Protein AF-F8LBJ3-F1 (afdb_monomer)

Sequence (599 aa):
MKKIYFFLLILLTSIELCAIEHGSTAHYYVGELGEKWQFPSDHLPVGLSVGDIHLALWNTLNTRYLYHIHANHQGLKGSLITTANIPEDAHSKLTMREEAVIDLVLGMVHHAVFPRSLIALQEVGNEVYEELRNRLPEKMAFVTAFPDDLANGDIFIYDTDRFDEISLVSGCFQICPRNTYLTLTLKEKKTGEIYRFMQSHVPGGPVASGSARKEWAEDLLINFDPNAVNIVMGDMNRSPDFFLKDLKDAAEDFELEKHPFQNLWVPYPTHIDTYKRATWIDNFFIYQPRWFPSVSVEKDPENLGPDVEKAVSILRGFCSCPLRAALELRSQLAVHQFAVFQGSFGSWTDVQLKAALPDTLYVKCNLHQLFCIQEGEKEKEWIRENKRRLIADWSEEECIVIDQFDFASALEDSEDQLETVMEVIDMARTLLRQGKSVVLVTHQNCRSAFKFWEILSDALSFHPSNIIVQEYLTDEEEERLLSNSELNREEKDLFKALTKGSPFAYAALADQKESKMSFNELCDGMMHHIEYAWSEFAGNESFDVQSILVEIAHQSLEIDLLAETSEFGYLLETGFIGSKNGTWIMPQVIRNFLLTINP

Organism: NCBI:txid765953

Radius of gyration: 30.1 Å; Cα contacts (8 Å, |Δi|>4): 991; chains: 1; bounding box: 78×66×79 Å

Mean predicted aligned error: 15.36 Å

pLDDT: mean 82.95, std 16.64, range [27.17, 98.62]

InterPro domains:
  IPR036691 Endonuclease/exonuclease/phosphatase superfamily [G3DSA:3.60.10.10] (79-305)
  IPR036691 Endonuclease/exonuclease/phosphatase superfamily [SSF56219] (52-290)

Structure (mmCIF, N/CA/C/O backbone):
data_AF-F8LBJ3-F1
#
_entry.id   AF-F8LBJ3-F1
#
loop_
_atom_site.group_PDB
_atom_site.id
_atom_site.type_symbol
_atom_site.label_atom_id
_atom_site.label_alt_id
_atom_site.label_comp_id
_atom_site.label_asym_id
_atom_site.label_entity_id
_atom_site.label_seq_id
_atom_site.pdbx_PDB_ins_code
_atom_site.Cartn_x
_atom_site.Cartn_y
_atom_site.Cartn_z
_atom_site.occupancy
_atom_site.B_iso_or_equiv
_atom_site.auth_seq_id
_atom_site.auth_comp_id
_atom_site.auth_asym_id
_atom_site.auth_atom_id
_atom_site.pdbx_PDB_model_num
ATOM 1 N N . MET A 1 1 ? 32.760 -30.442 18.619 1.00 51.06 1 MET A N 1
ATOM 2 C CA . MET A 1 1 ? 31.706 -30.435 17.578 1.00 51.06 1 MET A CA 1
ATOM 3 C C . MET A 1 1 ? 30.284 -30.527 18.136 1.00 51.06 1 MET A C 1
ATOM 5 O O . MET A 1 1 ? 29.577 -29.544 17.991 1.00 51.06 1 MET A O 1
ATOM 9 N N . LYS A 1 2 ? 29.852 -31.586 18.846 1.00 43.53 2 LYS A N 1
ATOM 10 C CA . LYS A 1 2 ? 28.456 -31.682 19.361 1.00 43.53 2 LYS A CA 1
ATOM 11 C C . LYS A 1 2 ? 27.997 -30.513 20.260 1.00 43.53 2 LYS A C 1
ATOM 13 O O . LYS A 1 2 ? 26.860 -30.082 20.151 1.00 43.53 2 LYS A O 1
ATOM 18 N N . LYS A 1 3 ? 28.887 -29.955 21.093 1.00 46.78 3 LYS A N 1
ATOM 19 C CA . LYS A 1 3 ? 28.582 -28.770 21.925 1.00 46.78 3 LYS A CA 1
ATOM 20 C C . LYS A 1 3 ? 28.452 -27.466 21.124 1.00 46.78 3 LYS A C 1
ATOM 22 O O . LYS A 1 3 ? 27.705 -26.597 21.540 1.00 46.78 3 LYS A O 1
ATOM 27 N N . ILE A 1 4 ? 29.141 -27.353 19.984 1.00 64.25 4 ILE A N 1
ATOM 28 C CA . ILE A 1 4 ? 29.073 -26.181 19.092 1.00 64.25 4 ILE A CA 1
ATOM 29 C C . ILE A 1 4 ? 27.761 -26.211 18.301 1.00 64.25 4 ILE A C 1
ATOM 31 O O . ILE A 1 4 ? 27.074 -25.203 18.243 1.00 64.25 4 ILE A O 1
ATOM 35 N N . TYR A 1 5 ? 27.359 -27.385 17.802 1.00 61.09 5 TYR A N 1
ATOM 36 C CA . TYR A 1 5 ? 26.054 -27.576 17.158 1.00 61.09 5 TYR A CA 1
ATOM 37 C C . TYR A 1 5 ? 24.883 -27.284 18.101 1.00 61.09 5 TYR A C 1
ATOM 39 O O . TYR A 1 5 ? 23.931 -26.631 17.702 1.00 61.09 5 TYR A O 1
ATOM 47 N N . PHE A 1 6 ? 24.967 -27.719 19.362 1.00 58.75 6 PHE A N 1
ATOM 48 C CA . PHE A 1 6 ? 23.925 -27.433 20.349 1.00 58.75 6 PHE A CA 1
ATOM 49 C C . PHE A 1 6 ? 23.826 -25.933 20.679 1.00 58.75 6 PHE A C 1
ATOM 51 O O . PHE A 1 6 ? 22.727 -25.410 20.812 1.00 58.75 6 PHE A O 1
ATOM 58 N N . PHE A 1 7 ? 24.960 -25.227 20.752 1.00 64.56 7 PHE A N 1
ATOM 59 C CA . PHE A 1 7 ? 24.977 -23.782 20.996 1.00 64.56 7 PHE A CA 1
ATOM 60 C C . PHE A 1 7 ? 24.456 -22.981 19.796 1.00 64.56 7 PHE A C 1
ATOM 62 O O . PHE A 1 7 ? 23.700 -22.038 19.988 1.00 64.56 7 PHE A O 1
ATOM 69 N N . LEU A 1 8 ? 24.807 -23.383 18.569 1.00 60.41 8 LEU A N 1
ATOM 70 C CA . LEU A 1 8 ? 24.267 -22.804 17.334 1.00 60.41 8 LEU A CA 1
ATOM 71 C C . LEU A 1 8 ? 22.761 -23.030 17.209 1.00 60.41 8 LEU A C 1
ATOM 73 O O . LEU A 1 8 ? 22.050 -22.106 16.842 1.00 60.41 8 LEU A O 1
ATOM 77 N N . LEU A 1 9 ? 22.270 -24.219 17.568 1.00 61.00 9 LEU A N 1
ATOM 78 C CA . LEU A 1 9 ? 20.839 -24.513 17.550 1.00 61.00 9 LEU A CA 1
ATOM 79 C C . LEU A 1 9 ? 20.078 -23.624 18.545 1.00 61.00 9 LEU A C 1
ATOM 81 O O . LEU A 1 9 ? 19.082 -23.024 18.167 1.00 61.00 9 LEU A O 1
ATOM 85 N N . ILE A 1 10 ? 20.590 -23.475 19.775 1.00 64.06 10 ILE A N 1
ATOM 86 C CA . ILE A 1 10 ? 19.999 -22.575 20.779 1.00 64.06 10 ILE A CA 1
ATOM 87 C C . ILE A 1 10 ? 20.028 -21.125 20.289 1.00 64.06 10 ILE A C 1
ATOM 89 O O . ILE A 1 10 ? 19.017 -20.431 20.391 1.00 64.06 10 ILE A O 1
ATOM 93 N N . LEU A 1 11 ? 21.151 -20.667 19.728 1.00 60.09 11 LEU A N 1
ATOM 94 C CA . LEU A 1 11 ? 21.289 -19.299 19.230 1.00 60.09 11 LEU A CA 1
ATOM 95 C C . LEU A 1 11 ? 20.295 -19.019 18.093 1.00 60.09 11 LEU A C 1
ATOM 97 O O . LEU A 1 11 ? 19.615 -18.000 18.128 1.00 60.09 11 LEU A O 1
ATOM 101 N N . LEU A 1 12 ? 20.152 -19.950 17.145 1.00 55.00 12 LEU A N 1
ATOM 102 C CA . LEU A 1 12 ? 19.213 -19.832 16.026 1.00 55.00 12 LEU A CA 1
ATOM 103 C C . LEU A 1 12 ? 17.755 -19.811 16.504 1.00 55.00 12 LEU A C 1
ATOM 105 O O . LEU A 1 12 ? 17.016 -18.911 16.122 1.00 55.00 12 LEU A O 1
ATOM 109 N N . THR A 1 13 ? 17.368 -20.700 17.428 1.00 55.41 13 THR A N 1
ATOM 110 C CA . THR A 1 13 ? 16.013 -20.675 18.011 1.00 55.41 13 THR A CA 1
ATOM 111 C C . THR A 1 13 ? 15.742 -19.409 18.831 1.00 55.41 13 THR A C 1
ATOM 113 O O . THR A 1 13 ? 14.612 -18.937 18.878 1.00 55.41 13 THR A O 1
ATOM 116 N N . SER A 1 14 ? 16.770 -18.827 19.462 1.00 52.47 14 SER A N 1
ATOM 117 C CA . SER A 1 14 ? 16.632 -17.580 20.234 1.00 52.47 14 SER A CA 1
ATOM 118 C C . SER A 1 14 ? 16.431 -16.367 19.320 1.00 52.47 14 SER A C 1
ATOM 120 O O . SER A 1 14 ? 15.685 -15.458 19.668 1.00 52.47 14 SER A O 1
ATOM 122 N N . ILE A 1 15 ? 17.084 -16.355 18.151 1.00 54.03 15 ILE A N 1
ATOM 123 C CA . ILE A 1 15 ? 16.948 -15.293 17.142 1.00 54.03 15 ILE A CA 1
ATOM 124 C C . ILE A 1 15 ? 15.568 -15.359 16.476 1.00 54.03 15 ILE A C 1
ATOM 126 O O . ILE A 1 15 ? 14.940 -14.316 16.313 1.00 54.03 15 ILE A O 1
ATOM 130 N N . GLU A 1 16 ? 15.062 -16.558 16.168 1.00 50.59 16 GLU A N 1
ATOM 131 C CA . GLU A 1 16 ? 13.694 -16.741 15.654 1.00 50.59 16 GLU A CA 1
ATOM 132 C C . GLU A 1 16 ? 12.638 -16.234 16.649 1.00 50.59 16 GLU A C 1
ATOM 134 O O . GLU A 1 16 ? 11.731 -15.499 16.263 1.00 50.59 16 GLU A O 1
ATOM 139 N N . LEU A 1 17 ? 12.787 -16.547 17.942 1.00 51.38 17 LEU A N 1
ATOM 140 C CA . LEU A 1 17 ? 11.887 -16.052 18.991 1.00 51.38 17 LEU A CA 1
ATOM 141 C C . LEU A 1 17 ? 11.963 -14.524 19.166 1.00 51.38 17 LEU A C 1
ATOM 143 O O . LEU A 1 17 ? 10.921 -13.881 19.268 1.00 51.38 17 LEU A O 1
ATOM 147 N N . CYS A 1 18 ? 13.158 -13.924 19.129 1.00 50.22 18 CYS A N 1
ATOM 148 C CA . CYS A 1 18 ? 13.308 -12.466 19.233 1.00 50.22 18 CYS A CA 1
ATOM 149 C C . CYS A 1 18 ? 12.759 -11.710 18.011 1.00 50.22 18 CYS A C 1
ATOM 151 O O . CYS A 1 18 ? 12.163 -10.649 18.180 1.00 50.22 18 CYS A O 1
ATOM 153 N N . ALA A 1 19 ? 12.933 -12.232 16.792 1.00 51.31 19 ALA A N 1
ATOM 154 C CA . ALA A 1 19 ? 12.419 -11.592 15.577 1.00 51.31 19 ALA A CA 1
ATOM 155 C C . ALA A 1 19 ? 10.880 -11.582 15.536 1.00 51.31 19 ALA A C 1
ATOM 157 O O . ALA A 1 19 ? 10.279 -10.598 15.103 1.00 51.31 19 ALA A O 1
ATOM 158 N N . ILE A 1 20 ? 10.249 -12.644 16.054 1.00 52.59 20 ILE A N 1
ATOM 159 C CA . ILE A 1 20 ? 8.790 -12.742 16.194 1.00 52.59 20 ILE A CA 1
ATOM 160 C C . ILE A 1 20 ? 8.280 -11.817 17.311 1.00 52.59 20 ILE A C 1
ATOM 162 O O . ILE A 1 20 ? 7.252 -11.164 17.145 1.00 52.59 20 ILE A O 1
ATOM 166 N N . GLU A 1 21 ? 8.995 -11.706 18.437 1.00 50.66 21 GLU A N 1
ATOM 167 C CA . GLU A 1 21 ? 8.591 -10.824 19.543 1.00 50.66 21 GLU A CA 1
ATOM 168 C C . GLU A 1 21 ? 8.791 -9.328 19.258 1.00 50.66 21 GLU A C 1
ATOM 170 O O . GLU A 1 21 ? 8.188 -8.502 19.941 1.00 50.66 21 GLU A O 1
ATOM 175 N N . HIS A 1 22 ? 9.623 -8.949 18.283 1.00 52.19 22 HIS A N 1
ATOM 176 C CA . HIS A 1 22 ? 9.894 -7.540 17.955 1.00 52.19 22 HIS A CA 1
ATOM 177 C C . HIS A 1 22 ? 9.141 -7.020 16.724 1.00 52.19 22 HIS A C 1
ATOM 179 O O . HIS A 1 22 ? 9.404 -5.903 16.291 1.00 52.19 22 HIS A O 1
ATOM 185 N N . GLY A 1 23 ? 8.170 -7.778 16.199 1.00 57.09 23 GLY A N 1
ATOM 186 C CA . GLY A 1 23 ? 7.255 -7.272 15.171 1.00 57.09 23 GLY A CA 1
ATOM 187 C C . GLY A 1 23 ? 7.953 -6.879 13.869 1.00 57.09 23 GLY A C 1
ATOM 188 O O . GLY A 1 23 ? 7.551 -5.907 13.241 1.00 57.09 23 GLY A O 1
ATOM 189 N N . SER A 1 24 ? 9.007 -7.600 13.470 1.00 61.12 24 SER A N 1
ATOM 190 C CA . SER A 1 24 ? 9.678 -7.336 12.194 1.00 61.12 24 SER A CA 1
ATOM 191 C C . SER A 1 24 ? 8.687 -7.506 11.036 1.00 61.12 24 SER A C 1
ATOM 193 O O . SER A 1 24 ? 8.242 -8.616 10.752 1.00 61.12 24 SER A O 1
ATOM 195 N N . THR A 1 25 ? 8.351 -6.405 10.363 1.00 69.69 25 THR A N 1
ATOM 196 C CA . THR A 1 25 ? 7.502 -6.337 9.156 1.00 69.69 25 THR A CA 1
ATOM 197 C C . THR A 1 25 ? 8.284 -6.572 7.867 1.00 69.69 25 THR A C 1
ATOM 199 O O . THR A 1 25 ? 7.813 -6.229 6.777 1.00 69.69 25 THR A O 1
ATOM 202 N N . ALA A 1 26 ? 9.484 -7.149 7.981 1.00 80.31 26 ALA A N 1
ATOM 203 C CA . ALA A 1 26 ? 10.331 -7.463 6.844 1.00 80.31 26 ALA A CA 1
ATOM 204 C C . ALA A 1 26 ? 9.565 -8.344 5.852 1.00 80.31 26 ALA A C 1
ATOM 206 O O . ALA A 1 26 ? 9.133 -9.456 6.168 1.00 80.31 26 ALA A O 1
ATOM 207 N N . HIS A 1 27 ? 9.359 -7.802 4.656 1.00 88.94 27 HIS A N 1
ATOM 208 C CA . HIS A 1 27 ? 8.724 -8.513 3.559 1.00 88.94 27 HIS A CA 1
ATOM 209 C C . HIS A 1 27 ? 9.574 -9.722 3.178 1.00 88.94 27 HIS A C 1
ATOM 211 O O . HIS A 1 27 ? 10.795 -9.635 3.186 1.00 88.94 27 HIS A O 1
ATOM 217 N N . TYR A 1 28 ? 8.950 -10.831 2.788 1.00 88.31 28 TYR A N 1
ATOM 218 C CA . TYR A 1 28 ? 9.698 -12.007 2.344 1.00 88.31 28 TYR A CA 1
ATOM 219 C C . TYR A 1 28 ? 9.094 -12.625 1.092 1.00 88.31 28 TYR A C 1
ATOM 221 O O . TYR A 1 28 ? 7.878 -12.701 0.934 1.00 88.31 28 TYR A O 1
ATOM 229 N N . TYR A 1 29 ? 9.957 -13.085 0.188 1.00 90.38 29 TYR A N 1
ATOM 230 C CA . TYR A 1 29 ? 9.547 -13.680 -1.081 1.00 90.38 29 TYR A CA 1
ATOM 231 C C . TYR A 1 29 ? 8.872 -15.044 -0.891 1.00 90.38 29 TYR A C 1
ATOM 233 O O . TYR A 1 29 ? 9.471 -15.967 -0.331 1.00 90.38 29 TYR A O 1
ATOM 241 N N . VAL A 1 30 ? 7.661 -15.177 -1.431 1.00 93.38 30 VAL A N 1
ATOM 242 C CA . VAL A 1 30 ? 6.833 -16.395 -1.417 1.00 93.38 30 VAL A CA 1
ATOM 243 C C . VAL A 1 30 ? 6.732 -17.074 -2.787 1.00 93.38 30 VAL A C 1
ATOM 245 O O . VAL A 1 30 ? 6.394 -18.254 -2.869 1.00 93.38 30 VAL A O 1
ATOM 248 N N . GLY A 1 31 ? 7.092 -16.374 -3.865 1.00 92.44 31 GLY A N 1
ATOM 249 C CA . GLY A 1 31 ? 7.109 -16.926 -5.220 1.00 92.44 31 GLY A CA 1
ATOM 250 C C . GLY A 1 31 ? 5.728 -17.291 -5.761 1.00 92.44 31 GLY A C 1
ATOM 251 O O . GLY A 1 31 ? 4.751 -16.593 -5.521 1.00 92.44 31 GLY A O 1
ATOM 252 N N . GLU A 1 32 ? 5.656 -18.361 -6.553 1.00 96.62 32 GLU A N 1
ATOM 253 C CA . GLU A 1 32 ? 4.405 -18.821 -7.166 1.00 96.62 32 GLU A CA 1
ATOM 254 C C . GLU A 1 32 ? 3.569 -19.598 -6.144 1.00 96.62 32 GLU A C 1
ATOM 256 O O . GLU A 1 32 ? 3.849 -20.762 -5.829 1.00 96.62 32 GLU A O 1
ATOM 261 N N . LEU A 1 33 ? 2.531 -18.947 -5.625 1.00 96.62 33 LEU A N 1
ATOM 262 C CA . LEU A 1 33 ? 1.558 -19.581 -4.748 1.00 96.62 33 LEU A CA 1
ATOM 263 C C . LEU A 1 33 ? 0.506 -20.333 -5.569 1.00 96.62 33 LEU A C 1
ATOM 265 O O . LEU A 1 33 ? 0.226 -21.488 -5.249 1.00 96.62 33 LEU A O 1
ATOM 269 N N . GLY A 1 34 ? -0.021 -19.726 -6.640 1.00 95.75 34 GLY A N 1
ATOM 270 C CA . GLY A 1 34 ? -0.970 -20.342 -7.577 1.00 95.75 34 GLY A CA 1
ATOM 271 C C . GLY A 1 34 ? -2.045 -21.187 -6.887 1.00 95.75 34 GLY A C 1
ATOM 272 O O . GLY A 1 34 ? -2.742 -20.703 -5.999 1.00 95.75 34 GLY A O 1
ATOM 273 N N . GLU A 1 35 ? -2.130 -22.473 -7.238 1.00 96.81 35 GLU A N 1
ATOM 274 C CA . GLU A 1 35 ? -3.087 -23.440 -6.669 1.00 96.81 35 GLU A CA 1
ATOM 275 C C . GLU A 1 35 ? -2.973 -23.631 -5.146 1.00 96.81 35 GLU A C 1
ATOM 277 O O . GLU A 1 35 ? -3.912 -24.116 -4.519 1.00 96.81 35 GLU A O 1
ATOM 282 N N . LYS A 1 36 ? -1.856 -23.260 -4.509 1.00 97.12 36 LYS A N 1
ATOM 283 C CA . LYS A 1 36 ? -1.750 -23.303 -3.041 1.00 97.12 36 LYS A CA 1
ATOM 284 C C . LYS A 1 36 ? -2.603 -22.217 -2.394 1.00 97.12 36 LYS A C 1
ATOM 286 O O . LYS A 1 36 ? -3.074 -22.412 -1.280 1.00 97.12 36 LYS A O 1
ATOM 291 N N . TRP A 1 37 ? -2.815 -21.090 -3.075 1.00 98.25 37 TRP A N 1
ATOM 292 C CA . TRP A 1 37 ? -3.610 -19.986 -2.555 1.00 98.25 37 TRP A CA 1
ATOM 293 C C . TRP A 1 37 ? -5.104 -20.269 -2.731 1.00 98.25 37 TRP A C 1
ATOM 295 O O . TRP A 1 37 ? -5.705 -19.993 -3.770 1.00 98.25 37 TRP A O 1
ATOM 305 N N . GLN A 1 38 ? -5.697 -20.859 -1.696 1.00 98.12 38 GLN A N 1
ATOM 306 C CA . GLN A 1 38 ? -7.118 -21.206 -1.638 1.00 98.12 38 GLN A CA 1
ATOM 307 C C . GLN A 1 38 ? -7.919 -20.176 -0.826 1.00 98.12 38 GLN A C 1
ATOM 309 O O . GLN A 1 38 ? -8.750 -20.540 -0.001 1.00 98.12 38 GLN A O 1
ATOM 314 N N . PHE A 1 39 ? -7.631 -18.888 -1.042 1.00 98.50 39 PHE A N 1
ATOM 315 C CA . PHE A 1 39 ? -8.295 -17.755 -0.393 1.00 98.50 39 PHE A CA 1
ATOM 316 C C . PHE A 1 39 ? -8.849 -16.784 -1.462 1.00 98.50 39 PHE A C 1
ATOM 318 O O . PHE A 1 39 ? -8.210 -16.637 -2.508 1.00 98.50 39 PHE A O 1
ATOM 325 N N . PRO A 1 40 ? -10.036 -16.164 -1.274 1.00 98.44 40 PRO A N 1
ATOM 326 C CA . PRO A 1 40 ? -10.742 -15.445 -2.348 1.00 98.44 40 PRO A CA 1
ATOM 327 C C . PRO A 1 40 ? -10.267 -13.997 -2.592 1.00 98.44 40 PRO A C 1
ATOM 329 O O . PRO A 1 40 ? -10.802 -13.321 -3.475 1.00 98.44 40 PRO A O 1
ATOM 332 N N . SER A 1 41 ? -9.262 -13.541 -1.842 1.00 98.31 41 SER A N 1
ATOM 333 C CA . SER A 1 41 ? -8.592 -12.240 -1.967 1.00 98.31 41 SER A CA 1
ATOM 334 C C . SER A 1 41 ? -7.071 -12.444 -1.917 1.00 98.31 41 SER A C 1
ATOM 336 O O . SER A 1 41 ? -6.594 -13.470 -1.425 1.00 98.31 41 SER A O 1
ATOM 338 N N . ASP A 1 42 ? -6.300 -11.508 -2.460 1.00 97.88 42 ASP A N 1
ATOM 339 C CA . ASP A 1 42 ? -4.849 -11.400 -2.258 1.00 97.88 42 ASP A CA 1
ATOM 340 C C . ASP A 1 42 ? -4.496 -10.742 -0.915 1.00 97.88 42 ASP A C 1
ATOM 342 O O . ASP A 1 42 ? -3.340 -10.819 -0.490 1.00 97.88 42 ASP A O 1
ATOM 346 N N . HIS A 1 43 ? -5.500 -10.192 -0.223 1.00 98.25 43 HIS A N 1
ATOM 347 C CA . HIS A 1 43 ? -5.419 -9.737 1.157 1.00 98.25 43 HIS A CA 1
ATOM 348 C C . HIS A 1 43 ? -6.070 -10.713 2.145 1.00 98.25 43 HIS A C 1
ATOM 350 O O . HIS A 1 43 ? -7.095 -11.337 1.857 1.00 98.25 43 HIS A O 1
ATOM 356 N N . LEU A 1 44 ? -5.525 -10.792 3.357 1.00 98.31 44 LEU A N 1
ATOM 357 C CA . LEU A 1 44 ? -6.067 -11.536 4.492 1.00 98.31 44 LEU A CA 1
ATOM 358 C C . LEU A 1 44 ? -6.728 -10.575 5.492 1.00 98.31 44 LEU A C 1
ATOM 360 O O . LEU A 1 44 ? -6.170 -9.511 5.764 1.00 98.31 44 LEU A O 1
ATOM 364 N N . PRO A 1 45 ? -7.887 -10.935 6.076 1.00 98.19 45 PRO A N 1
ATOM 365 C CA . PRO A 1 45 ? -8.535 -10.108 7.084 1.00 98.19 45 PRO A CA 1
ATOM 366 C C . PRO A 1 45 ? -7.674 -10.016 8.345 1.00 98.19 45 PRO A C 1
ATOM 368 O O . PRO A 1 45 ? -6.981 -10.968 8.698 1.00 98.19 45 PRO A O 1
ATOM 371 N N . VAL A 1 46 ? -7.787 -8.903 9.069 1.00 97.81 46 VAL A N 1
ATOM 372 C CA . VAL A 1 46 ? -7.112 -8.682 10.353 1.00 97.81 46 VAL A CA 1
ATOM 373 C C . VAL A 1 46 ? -8.135 -8.347 11.432 1.00 97.81 46 VAL A C 1
ATOM 375 O O . VAL A 1 46 ? -8.976 -7.468 11.261 1.00 97.81 46 VAL A O 1
ATOM 378 N N . GLY A 1 47 ? -8.058 -9.035 12.570 1.00 97.38 47 GLY A N 1
ATOM 37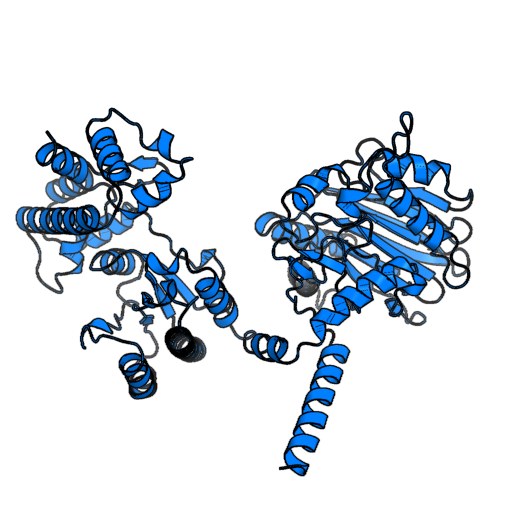9 C CA . GLY A 1 47 ? -8.952 -8.823 13.707 1.00 97.38 47 GLY A CA 1
ATOM 380 C C . GLY A 1 47 ? -8.356 -7.908 14.773 1.00 97.38 47 GLY A C 1
ATOM 381 O O . GLY A 1 47 ? -7.165 -7.981 15.065 1.00 97.38 47 GLY A O 1
ATOM 382 N N . LEU A 1 48 ? -9.195 -7.107 15.426 1.00 97.44 48 LEU A N 1
ATOM 383 C CA . LEU A 1 48 ? -8.819 -6.282 16.578 1.00 97.44 48 LEU A CA 1
ATOM 384 C C . LEU A 1 48 ? -9.839 -6.457 17.708 1.00 97.44 48 LEU A C 1
ATOM 386 O O . LEU A 1 48 ? -11.040 -6.532 17.466 1.00 97.44 48 LEU A O 1
ATOM 390 N N . SER A 1 49 ? -9.367 -6.499 18.952 1.00 96.88 49 SER A N 1
ATOM 391 C CA . SER A 1 49 ? -10.215 -6.418 20.142 1.00 96.88 49 SER A CA 1
ATOM 392 C C . SER A 1 49 ? -9.854 -5.198 20.982 1.00 96.88 49 SER A C 1
ATOM 394 O O . SER A 1 49 ? -8.680 -4.977 21.283 1.00 96.88 49 SER A O 1
ATOM 396 N N . VAL A 1 50 ? -10.868 -4.426 21.373 1.00 95.69 50 VAL A N 1
ATOM 397 C CA . VAL A 1 50 ? -10.770 -3.295 22.305 1.00 95.69 50 VAL A CA 1
ATOM 398 C C . VAL A 1 50 ? -11.743 -3.561 23.450 1.00 95.69 50 VAL A C 1
ATOM 400 O O . VAL A 1 50 ? -12.945 -3.311 23.337 1.00 95.69 50 VAL A O 1
ATOM 403 N N . GLY A 1 51 ? -11.238 -4.148 24.538 1.00 93.88 51 GLY A N 1
ATOM 404 C CA . GLY A 1 51 ? -12.098 -4.715 25.576 1.00 93.88 51 GLY A CA 1
ATOM 405 C C . GLY A 1 51 ? -13.028 -5.791 25.011 1.00 93.88 51 GLY A C 1
ATOM 406 O O . GLY A 1 51 ? -12.574 -6.744 24.385 1.00 93.88 51 GLY A O 1
ATOM 407 N N . ASP A 1 52 ? -14.333 -5.607 25.208 1.00 94.12 52 ASP A N 1
ATOM 408 C CA . ASP A 1 52 ? -15.367 -6.535 24.740 1.00 94.12 52 ASP A CA 1
ATOM 409 C C . ASP A 1 52 ? -15.736 -6.306 23.256 1.00 94.12 52 ASP A C 1
ATOM 411 O O . ASP A 1 52 ? -16.633 -6.979 22.750 1.00 94.12 52 ASP A O 1
ATOM 415 N N . ILE A 1 53 ? -15.185 -5.283 22.584 1.00 95.81 53 ILE A N 1
ATOM 416 C CA . ILE A 1 53 ? -15.511 -4.941 21.188 1.00 95.81 53 ILE A CA 1
ATOM 417 C C . ILE A 1 53 ? -14.550 -5.666 20.260 1.00 95.81 53 ILE A C 1
ATOM 419 O O . ILE A 1 53 ? -13.348 -5.411 20.291 1.00 95.81 53 ILE A O 1
ATOM 423 N N . HIS A 1 54 ? -15.098 -6.514 19.397 1.00 97.25 54 HIS A N 1
ATOM 424 C CA . HIS A 1 54 ? -14.347 -7.236 18.376 1.00 97.25 54 HIS A CA 1
ATOM 425 C C . HIS A 1 54 ? -14.588 -6.632 16.993 1.00 97.25 54 HIS A C 1
ATOM 427 O O . HIS A 1 54 ? -15.728 -6.361 16.621 1.00 97.25 54 HIS A O 1
ATOM 433 N N . LEU A 1 55 ? -13.516 -6.448 16.235 1.00 97.69 55 LEU A N 1
ATOM 434 C CA . LEU A 1 55 ? -13.470 -5.742 14.959 1.00 97.69 55 LEU A CA 1
ATOM 435 C C . LEU A 1 55 ? -12.752 -6.602 13.915 1.00 97.69 55 LEU A C 1
ATOM 437 O O . LEU A 1 55 ? -11.912 -7.424 14.292 1.00 97.69 55 LEU A O 1
ATOM 441 N N . ALA A 1 56 ? -13.040 -6.386 12.635 1.00 98.25 56 ALA A N 1
ATOM 442 C CA . ALA A 1 56 ? -12.250 -6.918 11.525 1.00 98.25 56 ALA A CA 1
ATOM 443 C C . ALA A 1 56 ? -12.033 -5.850 10.440 1.00 98.25 56 ALA A C 1
ATOM 445 O O . ALA A 1 56 ? -12.932 -5.051 10.189 1.00 98.25 56 ALA A O 1
ATOM 446 N N . LEU A 1 57 ? -10.853 -5.850 9.822 1.00 98.31 57 LEU A N 1
ATOM 447 C CA . LEU A 1 57 ? -10.479 -5.064 8.643 1.00 98.31 57 LEU A CA 1
ATOM 448 C C . LEU A 1 57 ? -10.170 -6.031 7.498 1.00 98.31 57 LEU A C 1
ATOM 450 O O . LEU A 1 57 ? -9.446 -7.001 7.733 1.00 98.31 57 LEU A O 1
ATOM 454 N N . TRP A 1 58 ? -10.670 -5.778 6.287 1.00 98.56 58 TRP A N 1
ATOM 455 C CA . TRP A 1 58 ? -10.324 -6.604 5.130 1.00 98.56 58 TRP A CA 1
ATOM 456 C C . TRP A 1 58 ? -10.494 -5.898 3.777 1.00 98.56 58 TRP A C 1
ATOM 458 O O . TRP A 1 58 ? -11.602 -5.494 3.418 1.00 98.56 58 TRP A O 1
ATOM 468 N N . ASN A 1 59 ? -9.425 -5.858 2.976 1.00 98.00 59 ASN A N 1
ATOM 469 C CA . ASN A 1 59 ? -9.514 -5.577 1.545 1.00 98.00 59 ASN A CA 1
ATOM 470 C C . ASN A 1 59 ? -10.010 -6.835 0.796 1.00 98.00 59 ASN A C 1
ATOM 472 O O . ASN A 1 59 ? -9.375 -7.893 0.786 1.00 98.00 59 ASN A O 1
ATOM 476 N N . THR A 1 60 ? -11.196 -6.746 0.194 1.00 97.69 60 THR A N 1
ATOM 477 C CA . THR A 1 60 ? -11.885 -7.905 -0.405 1.00 97.69 60 THR A CA 1
ATOM 478 C C . THR A 1 60 ? -11.461 -8.218 -1.843 1.00 97.69 60 THR A C 1
ATOM 480 O O . THR A 1 60 ? -11.910 -9.228 -2.397 1.00 97.69 60 THR A O 1
ATOM 483 N N . LEU A 1 61 ? -10.583 -7.391 -2.423 1.00 96.88 61 LEU A N 1
ATOM 484 C CA . LEU A 1 61 ? -10.156 -7.425 -3.819 1.00 96.88 61 LEU A CA 1
ATOM 485 C C . LEU A 1 61 ? -11.339 -7.294 -4.791 1.00 96.88 61 LEU A C 1
ATOM 487 O O . LEU A 1 61 ? -12.032 -8.268 -5.127 1.00 96.88 61 LEU A O 1
ATOM 491 N N . ASN A 1 62 ? -11.558 -6.081 -5.299 1.00 95.69 62 ASN A N 1
ATOM 492 C CA . ASN A 1 62 ? -12.619 -5.847 -6.278 1.00 95.69 62 ASN A CA 1
ATOM 493 C C . ASN A 1 62 ? -12.312 -6.614 -7.576 1.00 95.69 62 ASN A C 1
ATOM 495 O O . ASN A 1 62 ? -11.184 -6.597 -8.075 1.00 95.69 62 ASN A O 1
ATOM 499 N N . THR A 1 63 ? -13.332 -7.221 -8.190 1.00 95.19 63 THR A N 1
ATOM 500 C CA . THR A 1 63 ? -13.210 -7.975 -9.452 1.00 95.19 63 THR A CA 1
ATOM 501 C C . THR A 1 63 ? -12.532 -7.160 -10.569 1.00 95.19 63 THR A C 1
ATOM 503 O O . THR A 1 63 ? -11.839 -7.713 -11.427 1.00 95.19 63 THR A O 1
ATOM 506 N N . ARG A 1 64 ? -12.637 -5.826 -10.538 1.00 93.75 64 ARG A N 1
ATOM 507 C CA . ARG A 1 64 ? -11.963 -4.935 -11.493 1.00 93.75 64 ARG A CA 1
ATOM 508 C C . ARG A 1 64 ? -10.433 -4.951 -11.420 1.00 93.75 64 ARG A C 1
ATOM 510 O O . ARG A 1 64 ? -9.803 -4.559 -12.396 1.00 93.75 64 ARG A O 1
ATOM 517 N N . TYR A 1 65 ? -9.839 -5.374 -10.304 1.00 93.56 65 TYR A N 1
ATOM 518 C CA . TYR A 1 65 ? -8.383 -5.414 -10.110 1.00 93.56 65 TYR A CA 1
ATOM 519 C C . TYR A 1 65 ? -7.764 -6.774 -10.425 1.00 93.56 65 TYR A C 1
ATOM 521 O O . TYR A 1 65 ? -6.540 -6.917 -10.445 1.00 93.56 65 TYR A O 1
ATOM 529 N N . LEU A 1 66 ? -8.583 -7.768 -10.784 1.00 95.62 66 LEU A N 1
ATOM 530 C CA . LEU A 1 66 ? -8.110 -9.119 -11.093 1.00 95.62 66 LEU A CA 1
ATOM 531 C C . LEU A 1 66 ? -7.144 -9.187 -12.278 1.00 95.62 66 LEU A C 1
ATOM 533 O O . LEU A 1 66 ? -6.450 -10.191 -12.437 1.00 95.62 66 LEU A O 1
ATOM 537 N N . TYR A 1 67 ? -7.041 -8.140 -13.102 1.00 93.94 67 TYR A N 1
ATOM 538 C CA . TYR A 1 67 ? -6.047 -8.095 -14.175 1.00 93.94 67 TYR A CA 1
ATOM 539 C C . TYR A 1 67 ? -4.608 -8.234 -13.646 1.00 93.94 67 TYR A C 1
ATOM 541 O O . TYR A 1 67 ? -3.793 -8.877 -14.309 1.00 93.94 67 TYR A O 1
ATOM 549 N N . HIS A 1 68 ? -4.302 -7.729 -12.443 1.00 90.31 68 HIS A N 1
ATOM 550 C CA . HIS A 1 68 ? -2.995 -7.912 -11.799 1.00 90.31 68 HIS A CA 1
ATOM 551 C C . HIS A 1 68 ? -2.709 -9.386 -11.477 1.00 90.31 68 HIS A C 1
ATOM 553 O O . HIS A 1 68 ? -1.604 -9.888 -11.718 1.00 90.31 68 HIS A O 1
ATOM 559 N N . ILE A 1 69 ? -3.736 -10.101 -11.018 1.00 96.31 69 ILE A N 1
ATOM 560 C CA . ILE A 1 69 ? -3.672 -11.527 -10.694 1.00 96.31 69 ILE A CA 1
ATOM 561 C C . ILE A 1 69 ? -3.560 -12.364 -11.977 1.00 96.31 69 ILE A C 1
ATOM 563 O O . ILE A 1 69 ? -2.737 -13.276 -12.062 1.00 96.31 69 ILE A O 1
ATOM 567 N N . HIS A 1 70 ? -4.337 -12.038 -13.017 1.00 95.06 70 HIS A N 1
ATOM 568 C CA . HIS A 1 70 ? -4.298 -12.736 -14.307 1.00 95.06 70 HIS A CA 1
ATOM 569 C C . HIS A 1 70 ? -2.954 -12.582 -15.031 1.00 95.06 70 HIS A C 1
ATOM 571 O O . HIS A 1 70 ? -2.483 -13.542 -15.655 1.00 95.06 70 HIS A O 1
ATOM 577 N N . ALA A 1 71 ? -2.317 -11.414 -14.907 1.00 93.62 71 ALA A N 1
ATOM 578 C CA . ALA A 1 71 ? -0.961 -11.159 -15.391 1.00 93.62 71 ALA A CA 1
ATOM 579 C C . ALA A 1 71 ? 0.126 -1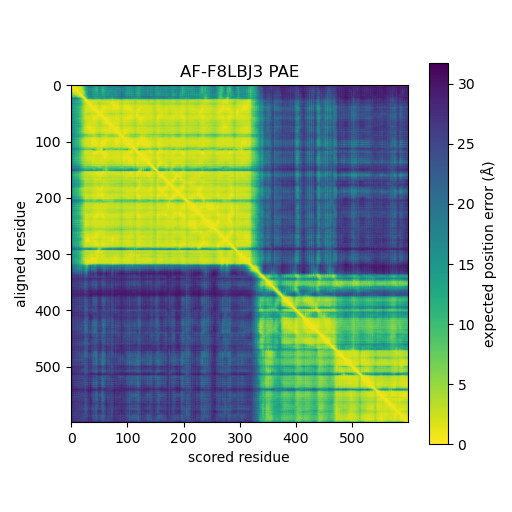1.866 -14.554 1.00 93.62 71 ALA A C 1
ATOM 581 O O . ALA A 1 71 ? 1.293 -11.886 -14.932 1.00 93.62 71 ALA A O 1
ATOM 582 N N . ASN A 1 72 ? -0.263 -12.500 -13.444 1.00 94.75 72 ASN A N 1
ATOM 583 C CA . ASN A 1 72 ? 0.600 -13.207 -12.504 1.00 94.75 72 ASN A CA 1
ATOM 584 C C . ASN A 1 72 ? 1.698 -12.344 -11.864 1.00 94.75 72 ASN A C 1
ATOM 586 O O . ASN A 1 72 ? 2.748 -12.863 -11.479 1.00 94.75 72 ASN A O 1
ATOM 590 N N . HIS A 1 73 ? 1.468 -11.038 -11.720 1.00 91.88 73 HIS A N 1
ATOM 591 C CA . HIS A 1 73 ? 2.453 -10.162 -11.082 1.00 91.88 73 HIS A CA 1
ATOM 592 C C . HIS A 1 73 ? 2.679 -10.562 -9.612 1.00 91.88 73 HIS A C 1
ATOM 594 O O . HIS A 1 73 ? 3.804 -10.538 -9.134 1.00 91.88 73 HIS A O 1
ATOM 600 N N . GLN A 1 74 ? 1.639 -11.039 -8.922 1.00 95.81 74 GLN A N 1
ATOM 601 C CA . GLN A 1 74 ? 1.701 -11.458 -7.513 1.00 95.81 74 GLN A CA 1
ATOM 602 C C . GLN A 1 74 ? 1.989 -12.960 -7.313 1.00 95.81 74 GLN A C 1
ATOM 604 O O . GLN A 1 74 ? 2.032 -13.434 -6.185 1.00 95.81 74 GLN A O 1
ATOM 609 N N . GLY A 1 75 ? 2.183 -13.748 -8.382 1.00 96.81 75 GLY A N 1
ATOM 610 C CA . GLY A 1 75 ? 2.372 -15.205 -8.255 1.00 96.81 75 GLY A CA 1
ATOM 611 C C . GLY A 1 75 ? 1.096 -15.966 -7.851 1.00 96.81 75 GLY A C 1
ATOM 612 O O . GLY A 1 75 ? 1.156 -17.065 -7.296 1.00 96.81 75 GLY A O 1
ATOM 613 N N . LEU A 1 76 ? -0.069 -15.354 -8.083 1.00 98.06 76 LEU A N 1
ATOM 614 C CA . LEU A 1 76 ? -1.393 -15.836 -7.675 1.00 98.06 76 LEU A CA 1
ATOM 615 C C . LEU A 1 76 ? -2.228 -16.383 -8.846 1.00 98.06 76 LEU A C 1
ATOM 617 O O . LEU A 1 76 ? -3.400 -16.719 -8.672 1.00 98.06 76 LEU A O 1
ATOM 621 N N . LYS A 1 77 ? -1.667 -16.510 -10.051 1.00 97.56 77 LYS A N 1
ATOM 622 C CA . LYS A 1 77 ? -2.376 -17.111 -11.188 1.00 97.56 77 LYS A CA 1
ATOM 623 C C . LYS A 1 77 ? -2.651 -18.594 -10.931 1.00 97.56 77 LYS A C 1
ATOM 625 O O . LYS A 1 77 ? -1.750 -19.350 -10.584 1.00 97.56 77 LYS A O 1
ATOM 630 N N . GLY A 1 78 ? -3.897 -19.019 -11.138 1.00 97.62 78 GLY A N 1
ATOM 631 C CA . GLY A 1 78 ? -4.345 -20.384 -10.832 1.00 97.62 78 GLY A CA 1
ATOM 632 C C . GLY A 1 78 ? -4.790 -20.583 -9.379 1.00 97.62 78 GLY A C 1
ATOM 633 O O . GLY A 1 78 ? -5.143 -21.694 -9.001 1.00 97.62 78 GLY A O 1
ATOM 634 N N . SER A 1 79 ? -4.804 -19.521 -8.569 1.00 98.38 79 SER A N 1
ATOM 635 C CA . SER A 1 79 ? -5.394 -19.526 -7.225 1.00 98.38 79 SER A CA 1
ATOM 636 C C . SER A 1 79 ? -6.921 -19.580 -7.253 1.00 98.38 79 SER A C 1
ATOM 638 O O . SER A 1 79 ? -7.540 -19.418 -8.316 1.00 98.38 79 SER A O 1
ATOM 640 N N . LEU A 1 80 ? -7.536 -19.734 -6.073 1.00 98.19 80 LEU A N 1
ATOM 641 C CA . LEU A 1 80 ? -8.986 -19.594 -5.889 1.00 98.19 80 LEU A CA 1
ATOM 642 C C . LEU A 1 80 ? -9.507 -18.267 -6.458 1.00 98.19 80 LEU A C 1
ATOM 644 O O . LEU A 1 80 ? -10.544 -18.264 -7.112 1.00 98.19 80 LEU A O 1
ATOM 648 N N . ILE A 1 81 ? -8.745 -17.175 -6.315 1.00 98.31 81 ILE A N 1
ATOM 649 C CA . ILE A 1 81 ? -9.089 -15.854 -6.863 1.00 98.31 81 ILE A CA 1
ATOM 650 C C . ILE A 1 81 ? -9.417 -15.952 -8.357 1.00 98.31 81 ILE A C 1
ATOM 652 O O . ILE A 1 81 ? -10.447 -15.466 -8.802 1.00 98.31 81 ILE A O 1
ATOM 656 N N . THR A 1 82 ? -8.556 -16.602 -9.145 1.00 97.75 82 THR A N 1
ATOM 657 C CA . THR A 1 82 ? -8.749 -16.692 -10.605 1.00 97.75 82 THR A CA 1
ATOM 658 C C . THR A 1 82 ? -9.659 -17.833 -11.035 1.00 97.75 82 THR A C 1
ATOM 660 O O . THR A 1 82 ? -10.344 -17.714 -12.046 1.00 97.75 82 THR A O 1
ATOM 663 N N . THR A 1 83 ? -9.652 -18.947 -10.303 1.00 98.00 83 THR A N 1
ATOM 664 C CA . THR A 1 83 ? -10.375 -20.167 -10.692 1.00 98.00 83 THR A CA 1
ATOM 665 C C . THR A 1 83 ? -11.847 -20.126 -10.295 1.00 98.00 83 THR A C 1
ATOM 667 O O . THR A 1 83 ? -12.671 -20.692 -11.007 1.00 98.00 83 THR A O 1
ATOM 670 N N . ALA A 1 84 ? -12.187 -19.411 -9.218 1.00 97.62 84 ALA A N 1
ATOM 671 C CA . ALA A 1 84 ? -13.562 -19.188 -8.776 1.00 97.62 84 ALA A CA 1
ATOM 672 C C . ALA A 1 84 ? -14.168 -17.875 -9.303 1.00 97.62 84 ALA A C 1
ATOM 674 O O . ALA A 1 84 ? -15.328 -17.584 -9.017 1.00 97.62 84 ALA A O 1
ATOM 675 N N . ASN A 1 85 ? -13.439 -17.087 -10.104 1.00 97.44 85 ASN A N 1
ATOM 676 C CA . ASN A 1 85 ? -13.980 -15.892 -10.765 1.00 97.44 85 ASN A CA 1
ATOM 677 C C . ASN A 1 85 ? -14.814 -16.252 -12.010 1.00 97.44 85 ASN A C 1
ATOM 679 O O . ASN A 1 85 ? -14.559 -15.796 -13.125 1.00 97.44 85 ASN A O 1
ATOM 683 N N . ILE A 1 86 ? -15.787 -17.134 -11.811 1.00 96.38 86 ILE A N 1
ATOM 684 C CA . ILE A 1 86 ? -16.771 -17.583 -12.793 1.00 96.38 86 ILE A CA 1
ATOM 685 C C . ILE A 1 86 ? -18.164 -17.436 -12.171 1.00 96.38 86 ILE A C 1
ATOM 687 O O . ILE A 1 86 ? -18.280 -17.650 -10.960 1.00 96.38 86 ILE A O 1
ATOM 691 N N . PRO A 1 87 ? -19.204 -17.070 -12.946 1.00 96.25 87 PRO A N 1
ATOM 692 C CA . PRO A 1 87 ? -20.567 -16.976 -12.429 1.00 96.25 87 PRO A CA 1
ATOM 693 C C . PRO A 1 87 ? -21.001 -18.283 -11.763 1.00 96.25 87 PRO A C 1
ATOM 695 O O . PRO A 1 87 ? -20.715 -19.359 -12.291 1.00 96.25 87 PRO A O 1
ATOM 698 N N . GLU A 1 88 ? -21.694 -18.190 -10.628 1.00 89.56 88 GLU A N 1
ATOM 699 C CA . GLU A 1 88 ? -22.201 -19.365 -9.904 1.00 89.56 88 GLU A CA 1
ATOM 700 C C . GLU A 1 88 ? -23.187 -20.182 -10.759 1.00 89.56 88 GLU A C 1
ATOM 702 O O . GLU A 1 88 ? -23.125 -21.412 -10.815 1.00 89.56 88 GLU A O 1
ATOM 707 N N . ASP A 1 89 ? -24.057 -19.484 -11.493 1.00 93.75 89 ASP A N 1
ATOM 708 C CA . ASP A 1 89 ? -24.940 -20.057 -12.501 1.00 93.75 89 ASP A CA 1
ATOM 709 C C . ASP A 1 89 ? -25.188 -19.067 -13.659 1.00 93.75 89 ASP A C 1
ATOM 711 O O . ASP A 1 89 ? -24.655 -17.959 -13.691 1.00 93.75 89 ASP A O 1
ATOM 715 N N . ALA A 1 90 ? -25.984 -19.471 -14.655 1.00 93.19 90 ALA A N 1
ATOM 716 C CA . ALA A 1 90 ? -26.250 -18.669 -15.855 1.00 93.19 90 ALA A CA 1
ATOM 717 C C . ALA A 1 90 ? -27.061 -17.376 -15.604 1.00 93.19 90 ALA A C 1
ATOM 719 O O . ALA A 1 90 ? -27.232 -16.569 -16.523 1.00 93.19 90 ALA A O 1
ATOM 720 N N . HIS A 1 91 ? -27.610 -17.203 -14.405 1.00 93.19 91 HIS A N 1
ATOM 721 C CA . HIS A 1 91 ? -28.453 -16.087 -13.988 1.00 93.19 91 HIS A CA 1
ATOM 722 C C . HIS A 1 91 ? -27.870 -15.301 -12.806 1.00 93.19 91 HIS A C 1
ATOM 724 O O . HIS A 1 91 ? -28.283 -14.156 -12.599 1.00 93.19 91 HIS A O 1
ATOM 730 N N . SER A 1 92 ? -26.930 -15.881 -12.058 1.00 93.00 92 SER A N 1
ATOM 731 C CA . SER A 1 92 ? -26.253 -15.223 -10.949 1.00 93.00 92 SER A CA 1
ATOM 732 C C . SER A 1 92 ? -25.394 -14.067 -11.451 1.00 93.00 92 SER A C 1
ATOM 734 O O . SER A 1 92 ? -24.696 -14.159 -12.464 1.00 93.00 92 SER A O 1
ATOM 736 N N . LYS A 1 93 ? -25.467 -12.950 -10.728 1.00 95.12 93 LYS A N 1
ATOM 737 C CA . LYS A 1 93 ? -24.557 -11.814 -10.915 1.00 95.12 93 LYS A CA 1
ATOM 738 C C . LYS A 1 93 ? -23.256 -11.997 -10.139 1.00 95.12 93 LYS A C 1
ATOM 740 O O . LYS A 1 93 ? -22.312 -11.266 -10.405 1.00 95.12 93 LYS A O 1
ATOM 745 N N . LEU A 1 94 ? -23.230 -12.945 -9.205 1.00 97.19 94 LEU A N 1
ATOM 746 C CA . LEU A 1 94 ? -22.080 -13.243 -8.372 1.00 97.19 94 LEU A CA 1
ATOM 747 C C . LEU A 1 94 ? -21.241 -14.338 -9.012 1.00 97.19 94 LEU A C 1
ATOM 749 O O . LEU A 1 94 ? -21.736 -15.313 -9.589 1.00 97.19 94 LEU A O 1
ATOM 753 N N . THR A 1 95 ? -19.940 -14.179 -8.861 1.00 97.56 95 THR A N 1
ATOM 754 C CA . THR A 1 95 ? -18.982 -15.250 -9.074 1.00 97.56 95 THR A CA 1
ATOM 755 C C . THR A 1 95 ? -18.874 -16.134 -7.835 1.00 97.56 95 THR A C 1
ATOM 757 O O . THR A 1 95 ? -19.142 -15.700 -6.716 1.00 97.56 95 THR A O 1
ATOM 760 N N . MET A 1 96 ? -18.405 -17.372 -8.006 1.00 98.00 96 MET A N 1
ATOM 761 C CA . MET A 1 96 ? -18.134 -18.263 -6.868 1.00 98.00 96 MET A CA 1
ATOM 762 C C . MET A 1 96 ? -17.117 -17.660 -5.877 1.00 98.00 96 MET A C 1
ATOM 764 O O . MET A 1 96 ? -17.172 -17.937 -4.682 1.00 98.00 96 MET A O 1
ATOM 768 N N . ARG A 1 97 ? -16.184 -16.825 -6.360 1.00 97.94 97 ARG A N 1
ATOM 769 C CA . ARG A 1 97 ? -15.236 -16.069 -5.527 1.00 97.94 97 ARG A CA 1
ATOM 770 C C . ARG A 1 97 ? -15.956 -15.054 -4.641 1.00 97.94 97 ARG A C 1
ATOM 772 O O . ARG A 1 97 ? -15.660 -14.972 -3.455 1.00 97.94 97 ARG A O 1
ATOM 779 N N . GLU A 1 98 ? -16.868 -14.280 -5.218 1.00 97.81 98 GLU A N 1
ATOM 780 C CA . GLU A 1 98 ? -17.640 -13.262 -4.499 1.00 97.81 98 GLU A CA 1
ATOM 781 C C . GLU A 1 98 ? -18.559 -13.897 -3.452 1.00 97.81 98 GLU A C 1
ATOM 783 O O . GLU A 1 98 ? -18.627 -13.402 -2.331 1.00 97.81 98 GLU A O 1
ATOM 788 N N . GLU A 1 99 ? -19.160 -15.048 -3.760 1.00 97.94 99 GLU A N 1
ATOM 789 C CA . GLU A 1 99 ? -19.923 -15.834 -2.784 1.00 97.94 99 GLU A CA 1
ATOM 790 C C . GLU A 1 99 ? -19.046 -16.281 -1.601 1.00 97.94 99 GLU A C 1
ATOM 792 O O . GLU A 1 99 ? -19.426 -16.118 -0.443 1.00 97.94 99 GLU A O 1
ATOM 797 N N . ALA A 1 100 ? -17.813 -16.734 -1.863 1.00 98.19 100 ALA A N 1
ATOM 798 C CA . ALA A 1 100 ? -16.861 -17.076 -0.803 1.00 98.19 100 ALA A CA 1
ATOM 799 C C . ALA A 1 100 ? -16.455 -15.860 0.059 1.00 98.19 100 ALA A C 1
ATOM 801 O O . ALA A 1 100 ? -16.249 -16.002 1.266 1.00 98.19 100 ALA A O 1
ATOM 802 N N . VAL A 1 101 ? -16.353 -14.661 -0.533 1.00 98.19 101 VAL A N 1
ATOM 803 C CA . VAL A 1 101 ? -16.139 -13.409 0.217 1.00 98.19 101 VAL A CA 1
ATOM 804 C C . VAL A 1 101 ? -17.329 -13.127 1.136 1.00 98.19 101 VAL A C 1
ATOM 806 O O . VAL A 1 101 ? -17.132 -12.869 2.326 1.00 98.19 101 VAL A O 1
ATOM 809 N N . ILE A 1 102 ? -18.554 -13.211 0.610 1.00 98.31 102 ILE A N 1
ATOM 810 C CA . ILE A 1 102 ? -19.797 -12.973 1.358 1.00 98.31 102 ILE A CA 1
ATOM 811 C C . ILE A 1 102 ? -19.918 -13.948 2.532 1.00 98.31 102 ILE A C 1
ATOM 813 O O . ILE A 1 102 ? -20.159 -13.524 3.665 1.00 98.31 102 ILE A O 1
ATOM 817 N N . ASP A 1 103 ? -19.693 -15.238 2.290 1.00 98.19 103 ASP A N 1
ATOM 818 C CA . ASP A 1 103 ? -19.762 -16.276 3.316 1.00 98.19 103 ASP A CA 1
ATOM 819 C C . ASP A 1 103 ? -18.736 -16.056 4.434 1.00 98.19 103 ASP A C 1
ATOM 821 O O . ASP A 1 103 ? -19.063 -16.240 5.611 1.00 98.19 103 ASP A O 1
ATOM 825 N N . LEU A 1 104 ? -17.522 -15.597 4.107 1.00 98.12 104 LEU A N 1
ATOM 826 C CA . LEU A 1 104 ? -16.516 -15.280 5.120 1.00 98.12 104 LEU A CA 1
ATOM 827 C C . LEU A 1 104 ? -16.944 -14.082 5.984 1.00 98.12 104 LEU A C 1
ATOM 829 O O . LEU A 1 104 ? -16.845 -14.146 7.211 1.00 98.12 104 LEU A O 1
ATOM 833 N N . VAL A 1 105 ? -17.483 -13.017 5.377 1.00 98.19 105 VAL A N 1
ATOM 834 C CA . VAL A 1 105 ? -18.008 -11.846 6.108 1.00 98.19 105 VAL A CA 1
ATOM 835 C C . VAL A 1 105 ? -19.168 -12.244 7.024 1.00 98.19 105 VAL A C 1
ATOM 837 O O . VAL A 1 105 ? -19.175 -11.893 8.207 1.00 98.19 105 VAL A O 1
ATOM 840 N N . LEU A 1 106 ? -20.130 -13.022 6.520 1.00 98.06 106 LEU A N 1
ATOM 841 C CA . LEU A 1 106 ? -21.247 -13.527 7.324 1.00 98.06 106 LEU A CA 1
ATOM 842 C C . LEU A 1 106 ? -20.760 -14.461 8.441 1.00 98.06 106 LEU A C 1
ATOM 844 O O . LEU A 1 106 ? -21.281 -14.411 9.557 1.00 98.06 106 LEU A O 1
ATOM 848 N N . GLY A 1 107 ? -19.720 -15.256 8.187 1.00 97.56 107 GLY A N 1
ATOM 849 C CA . GLY A 1 107 ? -19.037 -16.063 9.196 1.00 97.56 107 GLY A CA 1
ATOM 850 C C . GLY A 1 107 ? -18.474 -15.219 10.343 1.00 97.56 107 GLY A C 1
ATOM 851 O O . GLY A 1 107 ? -18.686 -15.556 11.508 1.00 97.56 107 GLY A O 1
ATOM 852 N N . MET A 1 108 ? -17.834 -14.083 10.040 1.00 97.56 108 MET A N 1
ATOM 853 C CA . MET A 1 108 ? -17.338 -13.135 11.051 1.00 97.56 108 MET A CA 1
ATOM 854 C C . MET A 1 108 ? -18.477 -12.476 11.849 1.00 97.56 108 MET A C 1
ATOM 856 O O . MET A 1 108 ? -18.369 -12.311 13.068 1.00 97.56 108 MET A O 1
ATOM 860 N N . VAL A 1 109 ? -19.585 -12.131 11.184 1.00 97.19 109 VAL A N 1
ATOM 861 C CA . VAL A 1 109 ? -20.804 -11.580 11.811 1.00 97.19 109 VAL A CA 1
ATOM 862 C C . VAL A 1 109 ? -21.440 -12.583 12.780 1.00 97.19 109 VAL A C 1
ATOM 864 O O . VAL A 1 109 ? -21.869 -12.213 13.875 1.00 97.19 109 VAL A O 1
ATOM 867 N N . HIS A 1 110 ? -21.489 -13.858 12.396 1.00 96.31 110 HIS A N 1
ATOM 868 C CA . HIS A 1 110 ? -22.144 -14.930 13.148 1.00 96.31 110 HIS A CA 1
ATOM 869 C C . HIS A 1 110 ? -21.215 -15.722 14.072 1.00 96.31 110 HIS A C 1
ATOM 871 O O . HIS A 1 110 ? -21.664 -16.686 14.699 1.00 96.31 110 HIS A O 1
ATOM 877 N N . HIS A 1 111 ? -19.940 -15.340 14.175 1.00 94.31 111 HIS A N 1
ATOM 878 C CA . HIS A 1 111 ? -18.957 -16.091 14.945 1.00 94.31 111 HIS A CA 1
ATOM 879 C C . HIS A 1 111 ? -19.412 -16.265 16.404 1.00 94.31 111 HIS A C 1
ATOM 881 O O . HIS A 1 111 ? -19.782 -15.306 17.076 1.00 94.31 111 HIS A O 1
ATOM 887 N N . ALA A 1 112 ? -19.393 -17.500 16.915 1.00 89.88 112 ALA A N 1
ATOM 888 C CA . ALA A 1 112 ? -20.043 -17.824 18.189 1.00 89.88 112 ALA A CA 1
ATOM 889 C C . ALA A 1 112 ? -19.331 -17.226 19.415 1.00 89.88 112 ALA A C 1
ATOM 891 O O . ALA A 1 112 ? -19.977 -16.905 20.411 1.00 89.88 112 ALA A O 1
ATOM 892 N N . VAL A 1 113 ? -18.001 -17.110 19.351 1.00 84.12 113 VAL A N 1
ATOM 893 C CA . VAL A 1 113 ? -17.161 -16.661 20.479 1.00 84.12 113 VAL A CA 1
ATOM 894 C C . VAL A 1 113 ? -16.728 -15.206 20.318 1.00 84.12 113 VAL A C 1
ATOM 896 O O . VAL A 1 113 ? -16.643 -14.467 21.293 1.00 84.12 113 VAL A O 1
ATOM 899 N N . PHE A 1 114 ? -16.506 -14.788 19.076 1.00 86.94 114 PHE A N 1
ATOM 900 C CA . PHE A 1 114 ? -15.987 -13.467 18.718 1.00 86.94 114 PHE A CA 1
ATOM 901 C C . PHE A 1 114 ? -16.832 -12.844 17.606 1.00 86.94 114 PHE A C 1
ATOM 903 O O . PHE A 1 114 ? -16.281 -12.528 16.549 1.00 86.94 114 PHE A O 1
ATOM 910 N N . PRO A 1 115 ? -18.161 -12.712 17.796 1.00 83.50 115 PRO A N 1
ATOM 911 C CA . PRO A 1 115 ? -18.981 -12.037 16.805 1.00 83.50 115 PRO A CA 1
ATOM 912 C C . PRO A 1 115 ? -18.422 -10.629 16.621 1.00 83.50 115 PRO A C 1
ATOM 914 O O . PRO A 1 115 ? -18.235 -9.882 17.593 1.00 83.50 115 PRO A O 1
ATOM 917 N N . ARG A 1 116 ? -18.092 -10.280 15.378 1.00 92.38 116 ARG A N 1
ATOM 918 C CA . ARG A 1 116 ? -17.506 -8.972 15.102 1.00 92.38 116 ARG A CA 1
ATOM 919 C C . ARG A 1 116 ? -18.602 -7.926 15.252 1.00 92.38 116 ARG A C 1
ATOM 921 O O . ARG A 1 116 ? -19.646 -7.983 14.613 1.00 92.38 116 ARG A O 1
ATOM 928 N N . SER A 1 117 ? -18.365 -6.996 16.170 1.00 97.06 117 SER A N 1
ATOM 929 C CA . SER A 1 117 ? -19.268 -5.884 16.458 1.00 97.06 117 SER A CA 1
ATOM 930 C C . SER A 1 117 ? -19.193 -4.818 15.374 1.00 97.06 117 SER A C 1
ATOM 932 O O . SER A 1 117 ? -20.134 -4.044 15.229 1.00 97.06 117 SER A O 1
ATOM 934 N N . LEU A 1 118 ? -18.070 -4.770 14.650 1.00 98.38 118 LEU A N 1
ATOM 935 C CA . LEU A 1 118 ? -17.906 -3.974 13.447 1.00 98.38 118 LEU A CA 1
ATOM 936 C C . LEU A 1 118 ? -16.917 -4.642 12.480 1.00 98.38 118 LEU A C 1
ATOM 938 O O . LEU A 1 118 ? -15.940 -5.258 12.904 1.00 98.38 118 LEU A O 1
ATOM 942 N N . ILE A 1 119 ? -17.183 -4.522 11.184 1.00 98.56 119 ILE A N 1
ATOM 943 C CA . ILE A 1 119 ? -16.325 -4.980 10.090 1.00 98.56 119 ILE A CA 1
ATOM 944 C C . ILE A 1 119 ? -16.112 -3.795 9.146 1.00 98.56 119 ILE A C 1
ATOM 946 O O . ILE A 1 119 ? -17.076 -3.160 8.723 1.00 98.56 119 ILE A O 1
ATOM 950 N N . ALA A 1 120 ? -14.855 -3.494 8.846 1.00 98.31 120 ALA A N 1
ATOM 951 C CA . ALA A 1 120 ? -14.429 -2.512 7.861 1.00 98.31 120 ALA A CA 1
ATOM 952 C C . ALA A 1 120 ? -13.953 -3.266 6.615 1.00 98.31 120 ALA A C 1
ATOM 954 O O . ALA A 1 120 ? -13.050 -4.098 6.716 1.00 98.31 120 ALA A O 1
ATOM 955 N N . LEU A 1 121 ? -14.592 -3.026 5.472 1.00 97.94 121 LEU A N 1
ATOM 956 C CA . LEU A 1 121 ? -14.240 -3.676 4.211 1.00 97.94 121 LEU A CA 1
ATOM 957 C C . LEU A 1 121 ? -13.814 -2.630 3.188 1.00 97.94 121 LEU A C 1
ATOM 959 O O . LEU A 1 121 ? -14.438 -1.572 3.110 1.00 97.94 121 LEU A O 1
ATOM 963 N N . GLN A 1 122 ? -12.801 -2.965 2.394 1.00 97.25 122 GLN A N 1
ATOM 964 C CA . GLN A 1 122 ? -12.318 -2.143 1.284 1.00 97.25 122 GLN A CA 1
ATOM 965 C C . GLN A 1 122 ? -12.451 -2.892 -0.037 1.00 97.25 122 GLN A C 1
ATOM 967 O O . GLN A 1 122 ? -12.544 -4.127 -0.071 1.00 97.25 122 GLN A O 1
ATOM 972 N N . GLU A 1 123 ? -12.453 -2.123 -1.126 1.00 95.81 123 GLU A N 1
ATOM 973 C CA . GLU A 1 123 ? -12.597 -2.635 -2.489 1.00 95.81 123 GLU A CA 1
ATOM 974 C C . GLU A 1 123 ? -13.845 -3.509 -2.705 1.00 95.81 123 GLU A C 1
ATOM 976 O O . GLU A 1 123 ? -13.858 -4.425 -3.530 1.00 95.81 123 GLU A O 1
ATOM 981 N N . VAL A 1 124 ? -14.931 -3.234 -1.988 1.00 96.44 124 VAL A N 1
ATOM 982 C CA . VAL A 1 124 ? -16.149 -4.033 -2.123 1.00 96.44 124 VAL A CA 1
ATOM 983 C C . VAL A 1 124 ? -16.797 -3.771 -3.485 1.00 96.44 124 VAL A C 1
ATOM 985 O O . VAL A 1 124 ? -17.103 -2.632 -3.834 1.00 96.44 124 VAL A O 1
ATOM 988 N N . GLY A 1 125 ? -16.997 -4.830 -4.275 1.00 94.62 125 GLY A N 1
ATOM 989 C CA . GLY A 1 125 ? -17.718 -4.765 -5.551 1.00 94.62 125 GLY A CA 1
ATOM 990 C C . GLY A 1 125 ? -19.216 -4.508 -5.372 1.00 94.62 125 GLY A C 1
ATOM 991 O O . GLY A 1 125 ? -19.786 -4.862 -4.342 1.00 94.62 125 GLY A O 1
ATOM 992 N N . ASN A 1 126 ? -19.870 -3.931 -6.385 1.00 94.00 126 ASN A N 1
ATOM 993 C CA . ASN A 1 126 ? -21.304 -3.607 -6.341 1.00 94.00 126 ASN A CA 1
ATOM 994 C C . ASN A 1 126 ? -22.167 -4.841 -6.044 1.00 94.00 126 ASN A C 1
ATOM 996 O O . ASN A 1 126 ? -23.089 -4.788 -5.236 1.00 94.00 126 ASN A O 1
ATOM 1000 N N . GLU A 1 127 ? -21.865 -5.961 -6.693 1.00 94.75 127 GLU A N 1
ATOM 1001 C CA . GLU A 1 127 ? -22.605 -7.209 -6.552 1.00 94.75 127 GLU A CA 1
ATOM 1002 C C . GLU A 1 127 ? -22.450 -7.783 -5.136 1.00 94.75 127 GLU A C 1
ATOM 1004 O O . GLU A 1 127 ? -23.443 -8.162 -4.516 1.00 94.75 127 GLU A O 1
ATOM 1009 N N . VAL A 1 128 ? -21.229 -7.753 -4.587 1.00 96.00 128 VAL A N 1
ATOM 1010 C CA . VAL A 1 128 ? -20.941 -8.151 -3.198 1.00 96.00 128 VAL A CA 1
ATOM 1011 C C . VAL A 1 128 ? -21.659 -7.238 -2.205 1.00 96.00 128 VAL A C 1
ATOM 1013 O O . VAL A 1 128 ? -22.231 -7.718 -1.229 1.00 96.00 128 VAL A O 1
ATOM 1016 N N . TYR A 1 129 ? -21.657 -5.927 -2.453 1.00 95.62 129 TYR A N 1
ATOM 1017 C CA . TYR A 1 129 ? -22.330 -4.940 -1.613 1.00 95.62 129 TYR A CA 1
ATOM 1018 C C . TYR A 1 129 ? -23.838 -5.194 -1.527 1.00 95.62 129 TYR A C 1
ATOM 1020 O O . TYR A 1 129 ? -24.387 -5.274 -0.426 1.00 95.62 129 TYR A O 1
ATOM 1028 N N . GLU A 1 130 ? -24.504 -5.338 -2.675 1.00 95.06 130 GLU A N 1
ATOM 1029 C CA . GLU A 1 130 ? -25.951 -5.562 -2.727 1.00 95.06 130 GLU A CA 1
ATOM 1030 C C . GLU A 1 130 ? -26.332 -6.894 -2.076 1.00 95.06 130 GLU A C 1
ATOM 1032 O O . GLU A 1 130 ? -27.308 -6.960 -1.327 1.00 95.06 130 GLU A O 1
ATOM 1037 N N . GLU A 1 131 ? -25.544 -7.949 -2.296 1.00 96.81 131 GLU A N 1
ATOM 1038 C CA . GLU A 1 131 ? -25.833 -9.249 -1.697 1.00 96.81 131 GLU A CA 1
ATOM 1039 C C . GLU A 1 131 ? -25.608 -9.255 -0.179 1.00 96.81 131 GLU A C 1
ATOM 1041 O O . GLU A 1 131 ? -26.468 -9.731 0.569 1.00 96.81 131 GLU A O 1
ATOM 1046 N N . LEU A 1 132 ? -24.513 -8.658 0.312 1.00 97.25 132 LEU A N 1
ATOM 1047 C CA . LEU A 1 132 ? -24.291 -8.490 1.752 1.00 97.25 132 LEU A CA 1
ATOM 1048 C C . LEU A 1 132 ? -25.445 -7.724 2.394 1.00 97.25 132 LEU A C 1
ATOM 1050 O O . LEU A 1 132 ? -25.993 -8.171 3.400 1.00 97.25 132 LEU A O 1
ATOM 1054 N N . ARG A 1 133 ? -25.874 -6.613 1.790 1.00 96.00 133 ARG A N 1
ATOM 1055 C CA . ARG A 1 133 ? -27.004 -5.818 2.284 1.00 96.00 133 ARG A CA 1
ATOM 1056 C C . ARG A 1 133 ? -28.287 -6.645 2.434 1.00 96.00 133 ARG A C 1
ATOM 1058 O O . ARG A 1 133 ? -29.044 -6.408 3.373 1.00 96.00 133 ARG A O 1
ATOM 1065 N N . ASN A 1 134 ? -28.526 -7.602 1.539 1.00 97.12 134 ASN A N 1
ATOM 1066 C CA . ASN A 1 134 ? -29.708 -8.465 1.571 1.00 97.12 134 ASN A CA 1
ATOM 1067 C C . ASN A 1 134 ? -29.595 -9.619 2.579 1.00 97.12 134 ASN A C 1
ATOM 1069 O O . ASN A 1 134 ? -30.613 -10.058 3.118 1.00 97.12 134 ASN A O 1
ATOM 1073 N N . ARG A 1 135 ? -28.382 -10.131 2.816 1.00 97.94 135 ARG A N 1
ATOM 1074 C CA . ARG A 1 135 ? -28.137 -11.311 3.666 1.00 97.94 135 ARG A CA 1
ATOM 1075 C C . ARG A 1 135 ? -27.769 -10.980 5.108 1.00 97.94 135 ARG A C 1
ATOM 1077 O O . ARG A 1 135 ? -27.846 -11.861 5.966 1.00 97.94 135 ARG A O 1
ATOM 1084 N N . LEU A 1 136 ? -27.355 -9.747 5.388 1.00 98.06 136 LEU A N 1
ATOM 1085 C CA . LEU A 1 136 ? -26.996 -9.330 6.736 1.00 98.06 136 LEU A CA 1
ATOM 1086 C C . LEU A 1 136 ? -28.200 -9.425 7.692 1.00 98.06 136 LEU A C 1
ATOM 1088 O O . LEU A 1 136 ? -29.330 -9.110 7.313 1.00 98.06 136 LEU A O 1
ATOM 1092 N N . PRO A 1 137 ? -27.984 -9.831 8.956 1.00 97.38 137 PRO A N 1
ATOM 1093 C CA . PRO A 1 137 ? -29.039 -9.829 9.966 1.00 97.38 137 PRO A CA 1
ATOM 1094 C C . PRO A 1 137 ? -29.620 -8.429 10.176 1.00 97.38 137 PRO A C 1
ATOM 1096 O O . PRO A 1 137 ? -28.876 -7.456 10.141 1.00 97.38 137 PRO A O 1
ATOM 1099 N N . GLU A 1 138 ? -30.907 -8.327 10.529 1.00 97.06 138 GLU A N 1
ATOM 1100 C CA . GLU A 1 138 ? -31.588 -7.034 10.757 1.00 97.06 138 GLU A CA 1
ATOM 1101 C C . GLU A 1 138 ? -30.869 -6.117 11.762 1.00 97.06 138 GLU A C 1
ATOM 1103 O O . GLU A 1 138 ? -30.952 -4.896 11.665 1.00 97.06 138 GLU A O 1
ATOM 1108 N N . LYS A 1 139 ? -30.146 -6.700 12.725 1.00 97.25 139 LYS A N 1
ATOM 1109 C CA . LYS A 1 139 ? -29.375 -5.954 13.725 1.00 97.25 139 LYS A CA 1
ATOM 1110 C C . LYS A 1 139 ? -28.030 -5.421 13.221 1.00 97.25 139 LYS A C 1
ATOM 1112 O O . LYS A 1 139 ? -27.369 -4.707 13.965 1.00 97.25 139 LYS A O 1
ATOM 1117 N N . MET A 1 140 ? -27.596 -5.765 12.012 1.00 98.19 140 MET A N 1
ATOM 1118 C CA . MET A 1 140 ? -26.364 -5.248 11.422 1.00 98.19 140 MET A CA 1
ATOM 1119 C C . MET A 1 140 ? -26.696 -4.070 10.509 1.00 98.19 140 MET A C 1
ATOM 1121 O O . MET A 1 140 ? -27.386 -4.222 9.505 1.00 98.19 140 MET A O 1
ATOM 1125 N N . ALA A 1 141 ? -26.189 -2.890 10.853 1.00 97.19 141 ALA A N 1
ATOM 1126 C CA . ALA A 1 141 ? -26.210 -1.742 9.963 1.00 97.19 141 ALA A CA 1
ATOM 1127 C C . ALA A 1 141 ? -25.082 -1.856 8.936 1.00 97.19 141 ALA A C 1
ATOM 1129 O O . ALA A 1 141 ? -24.023 -2.417 9.215 1.00 97.19 141 ALA A O 1
ATOM 1130 N N . PHE A 1 142 ? -25.326 -1.296 7.755 1.00 94.94 142 PHE A N 1
ATOM 1131 C CA . PHE A 1 142 ? -24.449 -1.365 6.595 1.00 94.94 142 PHE A CA 1
ATOM 1132 C C . PHE A 1 142 ? -24.333 0.036 5.996 1.00 94.94 142 PHE A C 1
ATOM 1134 O O . PHE A 1 142 ? -25.318 0.564 5.475 1.00 94.94 142 PHE A O 1
ATOM 1141 N N . VAL A 1 143 ? -23.170 0.675 6.140 1.00 95.50 143 VAL A N 1
ATOM 1142 C CA . VAL A 1 143 ? -22.999 2.104 5.846 1.00 95.50 143 VAL A CA 1
ATOM 1143 C C . VAL A 1 143 ? -21.797 2.373 4.947 1.00 95.50 143 VAL A C 1
ATOM 1145 O O . VAL A 1 143 ? -20.737 1.762 5.070 1.00 95.50 143 VAL A O 1
ATOM 1148 N N . THR A 1 144 ? -21.977 3.324 4.037 1.00 94.00 144 THR A N 1
ATOM 1149 C CA . THR A 1 144 ? -20.955 3.844 3.125 1.00 94.00 144 THR A CA 1
ATOM 1150 C C . THR A 1 144 ? -21.299 5.286 2.773 1.00 94.00 144 THR A C 1
ATOM 1152 O O . THR A 1 144 ? -22.470 5.672 2.820 1.00 94.00 144 THR A O 1
ATOM 1155 N N . ALA A 1 145 ? -20.297 6.091 2.429 1.00 87.00 145 ALA A N 1
ATOM 1156 C CA . ALA A 1 145 ? -20.532 7.459 1.977 1.00 87.00 145 ALA A CA 1
ATOM 1157 C C . ALA A 1 145 ? -20.891 7.551 0.486 1.00 87.00 145 ALA A C 1
ATOM 1159 O O . ALA A 1 145 ? -21.465 8.554 0.063 1.00 87.00 145 ALA A O 1
ATOM 1160 N N . PHE A 1 146 ? -20.595 6.509 -0.298 1.00 87.12 146 PHE A N 1
ATOM 1161 C CA . PHE A 1 146 ? -20.747 6.515 -1.756 1.00 87.12 146 PHE A CA 1
ATOM 1162 C C . PHE A 1 146 ? -21.547 5.295 -2.237 1.00 87.12 146 PHE A C 1
ATOM 1164 O O . PHE A 1 146 ? -21.005 4.441 -2.935 1.00 87.12 146 PHE A O 1
ATOM 1171 N N . PRO A 1 147 ? -22.843 5.185 -1.883 1.00 81.38 147 PRO A N 1
ATOM 1172 C CA . PRO A 1 147 ? -23.654 4.019 -2.246 1.00 81.38 147 PRO A CA 1
ATOM 1173 C C . PRO A 1 147 ? -23.824 3.849 -3.764 1.00 81.38 147 PRO A C 1
ATOM 1175 O O . PRO A 1 147 ? -24.039 2.735 -4.226 1.00 81.38 147 PRO A O 1
ATOM 1178 N N . ASP A 1 148 ? -23.700 4.935 -4.533 1.00 81.75 148 ASP A N 1
ATOM 1179 C CA . ASP A 1 148 ? -23.849 4.927 -5.993 1.00 81.75 148 ASP A CA 1
ATOM 1180 C C . ASP A 1 148 ? -22.509 4.767 -6.747 1.00 81.75 148 ASP A C 1
ATOM 1182 O O . ASP A 1 148 ? -22.510 4.614 -7.969 1.00 81.75 148 ASP A O 1
ATOM 1186 N N . ASP A 1 149 ? -21.366 4.819 -6.048 1.00 78.50 149 ASP A N 1
ATOM 1187 C CA . ASP A 1 149 ? -20.024 4.736 -6.645 1.00 78.50 149 ASP A CA 1
ATOM 1188 C C . ASP A 1 149 ? -19.073 3.912 -5.766 1.00 78.50 149 ASP A C 1
ATOM 1190 O O . ASP A 1 149 ? -18.117 4.411 -5.169 1.00 78.50 149 ASP A O 1
ATOM 1194 N N . LEU A 1 150 ? -19.329 2.603 -5.704 1.00 76.44 150 LEU A N 1
ATOM 1195 C CA . LEU A 1 150 ? -18.480 1.646 -4.988 1.00 76.44 150 LEU A CA 1
ATOM 1196 C C . LEU A 1 150 ? -17.270 1.214 -5.815 1.00 76.44 150 LEU A C 1
ATOM 1198 O O . LEU A 1 150 ? -16.711 0.145 -5.583 1.00 76.44 150 LEU A O 1
ATOM 1202 N N . ALA A 1 151 ? -16.829 2.034 -6.772 1.00 64.75 151 ALA A N 1
ATOM 1203 C CA . ALA A 1 151 ? -15.601 1.799 -7.514 1.00 64.75 151 ALA A CA 1
ATOM 1204 C C . ALA A 1 151 ? -14.472 1.331 -6.573 1.00 64.75 151 ALA A C 1
ATOM 1206 O O . ALA A 1 151 ? -13.866 0.296 -6.820 1.00 64.75 151 ALA A O 1
ATOM 1207 N N . ASN A 1 152 ? -14.248 2.030 -5.459 1.00 68.00 152 ASN A N 1
ATOM 1208 C CA . ASN A 1 152 ? -13.268 1.657 -4.429 1.00 68.00 152 ASN A CA 1
ATOM 1209 C C . ASN A 1 152 ? -13.902 1.096 -3.137 1.00 68.00 152 ASN A C 1
ATOM 1211 O O . ASN A 1 152 ? -13.202 0.957 -2.146 1.00 68.00 152 ASN A O 1
ATOM 1215 N N . GLY A 1 153 ? -15.204 0.789 -3.171 1.00 80.38 153 GLY A N 1
ATOM 1216 C CA . GLY A 1 153 ? -16.151 0.559 -2.070 1.00 80.38 153 GLY A CA 1
ATOM 1217 C C . GLY A 1 153 ? -15.594 0.304 -0.670 1.00 80.38 153 GLY A C 1
ATOM 1218 O O . GLY A 1 153 ? -15.588 -0.840 -0.220 1.00 80.38 153 GLY A O 1
ATOM 1219 N N . ASP A 1 154 ? -15.235 1.374 0.043 1.00 94.31 154 ASP A N 1
ATOM 1220 C CA . ASP A 1 154 ? -15.001 1.320 1.485 1.00 94.31 154 ASP A CA 1
ATOM 1221 C C . ASP A 1 154 ? -16.353 1.342 2.212 1.00 94.31 154 ASP A C 1
ATOM 1223 O O . ASP A 1 154 ? -17.195 2.225 1.986 1.00 94.31 154 ASP A O 1
ATOM 1227 N N . ILE A 1 155 ? -16.582 0.366 3.087 1.00 96.69 155 ILE A N 1
ATOM 1228 C CA . ILE A 1 155 ? -17.844 0.218 3.819 1.00 96.69 155 ILE A CA 1
ATOM 1229 C C . ILE A 1 155 ? -17.616 -0.191 5.273 1.00 96.69 155 ILE A C 1
ATOM 1231 O O . ILE A 1 155 ? -16.604 -0.803 5.624 1.00 96.69 155 ILE A O 1
ATOM 1235 N N . PHE A 1 156 ? -18.591 0.119 6.123 1.00 98.06 156 PHE A N 1
ATOM 1236 C CA . PHE A 1 156 ? -18.670 -0.396 7.485 1.00 98.06 156 PHE A CA 1
ATOM 1237 C C . PHE A 1 156 ? -19.931 -1.239 7.676 1.00 98.06 156 PHE A C 1
ATOM 1239 O O . PHE A 1 156 ? -21.022 -0.863 7.249 1.00 98.06 156 PHE A O 1
ATOM 1246 N N . ILE A 1 157 ? -19.780 -2.341 8.403 1.00 98.25 157 ILE A N 1
ATOM 1247 C CA . ILE A 1 157 ? -20.864 -3.167 8.937 1.00 98.25 157 ILE A CA 1
ATOM 1248 C C . ILE A 1 157 ? -20.780 -3.082 10.458 1.00 98.25 157 ILE A C 1
ATOM 1250 O O . ILE A 1 157 ? -19.685 -3.261 10.981 1.00 98.25 157 ILE A O 1
ATOM 1254 N N . TYR A 1 158 ? -21.865 -2.822 11.189 1.00 98.56 158 TYR A N 1
ATOM 1255 C CA . TYR A 1 158 ? -21.806 -2.770 12.659 1.00 98.56 158 TYR A CA 1
ATOM 1256 C C . TYR A 1 158 ? -23.083 -3.248 13.361 1.00 98.56 158 TYR A C 1
ATOM 1258 O O . TYR A 1 158 ? -24.184 -3.116 12.835 1.00 98.56 158 TYR A O 1
ATOM 1266 N N . ASP A 1 159 ? -22.934 -3.780 14.579 1.00 98.44 159 ASP A N 1
ATOM 1267 C CA . ASP A 1 159 ? -24.042 -4.295 15.394 1.00 98.44 159 ASP A CA 1
ATOM 1268 C C . ASP A 1 159 ? -24.819 -3.148 16.066 1.00 98.44 159 ASP A C 1
ATOM 1270 O O . ASP A 1 159 ? -24.354 -2.509 17.017 1.00 98.44 159 ASP A O 1
ATOM 1274 N N . THR A 1 160 ? -26.032 -2.900 15.579 1.00 98.31 160 THR A N 1
ATOM 1275 C CA . THR A 1 160 ? -26.953 -1.881 16.097 1.00 98.31 160 THR A CA 1
ATOM 1276 C C . THR A 1 160 ? -27.493 -2.206 17.484 1.00 98.31 160 THR A C 1
ATOM 1278 O O . THR A 1 160 ? -27.901 -1.286 18.186 1.00 98.31 160 THR A O 1
ATOM 1281 N N . ASP A 1 161 ? -27.452 -3.454 17.962 1.00 97.56 161 ASP A N 1
ATOM 1282 C CA . ASP A 1 161 ? -27.780 -3.746 19.365 1.00 97.56 161 ASP A CA 1
ATOM 1283 C C . ASP A 1 161 ? -26.684 -3.236 20.307 1.00 97.56 161 ASP A C 1
ATOM 1285 O O . ASP A 1 161 ? -26.924 -3.003 21.497 1.00 97.56 161 ASP A O 1
ATOM 1289 N N . ARG A 1 162 ? -25.476 -3.023 19.775 1.00 97.88 162 ARG A N 1
ATOM 1290 C CA . ARG A 1 162 ? -24.314 -2.564 20.531 1.00 97.88 162 ARG A CA 1
ATOM 1291 C C . ARG A 1 162 ? -24.047 -1.073 20.395 1.00 97.88 162 ARG A C 1
ATOM 1293 O O . ARG A 1 162 ? -23.619 -0.456 21.374 1.00 97.88 162 ARG A O 1
ATOM 1300 N N . PHE A 1 163 ? -24.285 -0.502 19.222 1.00 98.50 163 PHE A N 1
ATOM 1301 C CA . PHE A 1 163 ? -23.926 0.877 18.914 1.00 98.50 163 PHE A CA 1
ATOM 1302 C C . PHE A 1 163 ? -25.129 1.727 18.507 1.00 98.50 163 PHE A C 1
ATOM 1304 O O . PHE A 1 163 ? -26.058 1.247 17.864 1.00 98.50 163 PHE A O 1
ATOM 1311 N N . ASP A 1 164 ? -25.080 3.007 18.869 1.00 98.31 164 ASP A N 1
ATOM 1312 C CA . ASP A 1 164 ? -25.859 4.067 18.229 1.00 98.31 164 ASP A CA 1
ATOM 1313 C C . ASP A 1 164 ? -24.936 4.863 17.295 1.00 98.31 164 ASP A C 1
ATOM 1315 O O . ASP A 1 164 ? -23.858 5.299 17.713 1.00 98.31 164 ASP A O 1
ATOM 1319 N N . GLU A 1 165 ? -25.348 5.072 16.044 1.00 97.19 165 GLU A N 1
ATOM 1320 C CA . GLU A 1 165 ? -24.616 5.930 15.109 1.00 97.19 165 GLU A CA 1
ATOM 1321 C C . GLU A 1 165 ? -24.777 7.404 15.468 1.00 97.19 165 GLU A C 1
ATOM 1323 O O . GLU A 1 165 ? -25.883 7.887 15.716 1.00 97.19 165 GLU A O 1
ATOM 1328 N N . ILE A 1 166 ? -23.654 8.121 15.489 1.00 96.06 166 ILE A N 1
ATOM 1329 C CA . ILE A 1 166 ? -23.623 9.574 15.669 1.00 96.06 166 ILE A CA 1
ATOM 1330 C C . ILE A 1 166 ? -23.415 10.261 14.325 1.00 96.06 166 ILE A C 1
ATOM 1332 O O . ILE A 1 166 ? -24.124 11.216 14.008 1.00 96.06 166 ILE A O 1
ATOM 1336 N N . SER A 1 167 ? -22.419 9.815 13.558 1.00 97.62 167 SER A N 1
ATOM 1337 C CA . SER A 1 167 ? -22.093 10.410 12.266 1.00 97.62 167 SER A CA 1
ATOM 1338 C C . SER A 1 167 ? -21.257 9.484 11.389 1.00 97.62 167 SER A C 1
ATOM 1340 O O . SER A 1 167 ? -20.461 8.684 11.883 1.00 97.62 167 SER A O 1
ATOM 1342 N N . LEU A 1 168 ? -21.391 9.680 10.079 1.00 97.38 168 LEU A N 1
ATOM 1343 C CA . LEU A 1 168 ? -20.488 9.180 9.053 1.00 97.38 168 LEU A CA 1
ATOM 1344 C C . LEU A 1 168 ? -19.940 10.381 8.276 1.00 97.38 168 LEU A C 1
ATOM 1346 O O . LEU A 1 168 ? -20.707 11.181 7.739 1.00 97.38 168 LEU A O 1
ATOM 1350 N N . VAL A 1 169 ? -18.618 10.519 8.240 1.00 96.31 169 VAL A N 1
ATOM 1351 C CA . VAL A 1 169 ? -17.909 11.562 7.487 1.00 96.31 169 VAL A CA 1
ATOM 1352 C C . VAL A 1 169 ? -17.012 10.889 6.459 1.00 96.31 169 VAL A C 1
ATOM 1354 O O . VAL A 1 169 ? -16.397 9.868 6.756 1.00 96.31 169 VAL A O 1
ATOM 1357 N N . SER A 1 170 ? -16.919 11.462 5.265 1.00 95.38 170 SER A N 1
ATOM 1358 C CA . SER A 1 170 ? -16.037 10.985 4.202 1.00 95.38 170 SER A CA 1
ATOM 1359 C C . SER A 1 170 ? -15.189 12.107 3.632 1.00 95.38 170 SER A C 1
ATOM 1361 O O . SER A 1 170 ? -15.675 13.230 3.486 1.00 95.38 170 SER A O 1
ATOM 1363 N N . GLY A 1 171 ? -13.969 11.770 3.231 1.00 93.44 171 GLY A N 1
ATOM 1364 C CA . GLY A 1 171 ? -13.111 12.603 2.398 1.00 93.44 171 GLY A CA 1
ATOM 1365 C C . GLY A 1 171 ? -12.581 11.830 1.191 1.00 93.44 171 GLY A C 1
ATOM 1366 O O . GLY A 1 171 ? -12.744 10.612 1.091 1.00 93.44 171 GLY A O 1
ATOM 1367 N N . CYS A 1 172 ? -11.955 12.559 0.273 1.00 94.31 172 CYS A N 1
ATOM 1368 C CA . CYS A 1 172 ? -11.287 12.028 -0.913 1.00 94.31 172 CYS A CA 1
ATOM 1369 C C . CYS A 1 172 ? -9.850 12.543 -0.923 1.00 94.31 172 CYS A C 1
ATOM 1371 O O . CYS A 1 172 ? -9.633 13.705 -0.586 1.00 94.31 172 CYS A O 1
ATOM 1373 N N . PHE A 1 173 ? -8.903 11.726 -1.380 1.00 94.19 173 PHE A N 1
ATOM 1374 C CA . PHE A 1 173 ? -7.519 12.174 -1.532 1.00 94.19 173 PHE A CA 1
ATOM 1375 C C . PHE A 1 173 ? -7.379 13.182 -2.669 1.00 94.19 173 PHE A C 1
ATOM 1377 O O . PHE A 1 173 ? -7.864 12.942 -3.775 1.00 94.19 173 PHE A O 1
ATOM 1384 N N . GLN A 1 174 ? -6.633 14.262 -2.462 1.00 93.56 174 GLN A N 1
ATOM 1385 C CA . GLN A 1 174 ? -6.373 15.253 -3.509 1.00 93.56 174 GLN A CA 1
ATOM 1386 C C . GLN A 1 174 ? -5.630 14.644 -4.703 1.00 93.56 174 GLN A C 1
ATOM 1388 O O . GLN A 1 174 ? -5.959 14.935 -5.855 1.00 93.56 174 GLN A O 1
ATOM 1393 N N . ILE A 1 175 ? -4.651 13.770 -4.441 1.00 87.69 175 ILE A N 1
ATOM 1394 C CA . ILE A 1 175 ? -3.835 13.142 -5.492 1.00 87.69 175 ILE A CA 1
ATOM 1395 C C . ILE A 1 175 ? -4.577 12.036 -6.252 1.00 87.69 175 ILE A C 1
ATOM 1397 O O . ILE A 1 175 ? -4.270 11.761 -7.411 1.00 87.69 175 ILE A O 1
ATOM 1401 N N . CYS A 1 176 ? -5.567 11.406 -5.615 1.00 89.12 176 CYS A N 1
ATOM 1402 C CA . CYS A 1 176 ? -6.409 10.393 -6.237 1.00 89.12 176 CYS A CA 1
ATOM 1403 C C . CYS A 1 176 ? -7.848 10.510 -5.710 1.00 89.12 176 CYS A C 1
ATOM 1405 O O . CYS A 1 176 ? -8.241 9.736 -4.836 1.00 89.12 176 CYS A O 1
ATOM 1407 N N . PRO A 1 177 ? -8.667 11.427 -6.262 1.00 89.94 177 PRO A N 1
ATOM 1408 C CA . PRO A 1 177 ? -10.007 11.720 -5.737 1.00 89.94 177 PRO A CA 1
ATOM 1409 C C . PRO A 1 177 ? -10.990 10.547 -5.760 1.00 89.94 177 PRO A C 1
ATOM 1411 O O . PRO A 1 177 ? -12.063 10.626 -5.172 1.00 89.94 177 PRO A O 1
ATOM 1414 N N . ARG A 1 178 ? -10.642 9.465 -6.465 1.00 86.56 178 ARG A N 1
ATOM 1415 C CA . ARG A 1 178 ? -11.419 8.223 -6.472 1.00 86.56 178 ARG A CA 1
ATOM 1416 C C . ARG A 1 178 ? -11.226 7.419 -5.190 1.00 86.56 178 ARG A C 1
ATOM 1418 O O . ARG A 1 178 ? -12.128 6.676 -4.822 1.00 86.56 178 ARG A O 1
ATOM 1425 N N . ASN A 1 179 ? -10.062 7.514 -4.554 1.00 90.81 179 ASN A N 1
ATOM 1426 C CA . ASN A 1 179 ? -9.812 6.882 -3.268 1.00 90.81 179 ASN A CA 1
ATOM 1427 C C . ASN A 1 179 ? -10.366 7.777 -2.165 1.00 90.81 179 ASN A C 1
ATOM 1429 O O . ASN A 1 179 ? -10.245 9.006 -2.207 1.00 90.81 179 ASN A O 1
ATOM 1433 N N . THR A 1 180 ? -10.970 7.136 -1.177 1.00 92.94 180 THR A N 1
ATOM 1434 C CA . THR A 1 180 ? -11.698 7.806 -0.110 1.00 92.94 180 THR A CA 1
ATOM 1435 C C . THR A 1 180 ? -11.151 7.396 1.243 1.00 92.94 180 THR A C 1
ATOM 1437 O O . THR A 1 180 ? -10.435 6.404 1.386 1.00 92.94 180 THR A O 1
ATOM 1440 N N . TYR A 1 181 ? -11.495 8.175 2.252 1.00 95.31 181 TYR A N 1
ATOM 1441 C CA . TYR A 1 181 ? -11.354 7.778 3.641 1.00 95.31 181 TYR A CA 1
ATOM 1442 C C . TYR A 1 181 ? -12.662 8.073 4.367 1.00 95.31 181 TYR A C 1
ATOM 1444 O O . TYR A 1 181 ? -13.357 9.046 4.061 1.00 95.31 181 TYR A O 1
ATOM 1452 N N . LEU A 1 182 ? -13.026 7.207 5.308 1.00 96.25 182 LEU A N 1
ATOM 1453 C CA . LEU A 1 182 ? -14.293 7.249 6.031 1.00 96.25 182 LEU A CA 1
ATOM 1454 C C . LEU A 1 182 ? -14.037 7.318 7.530 1.00 96.25 182 LEU A C 1
ATOM 1456 O O . LEU A 1 182 ? -13.210 6.581 8.052 1.00 96.25 182 LEU A O 1
ATOM 1460 N N . THR A 1 183 ? -14.801 8.146 8.235 1.00 97.94 183 THR A N 1
ATOM 1461 C CA . THR A 1 183 ? -14.857 8.188 9.698 1.00 97.94 183 THR A CA 1
ATOM 1462 C C . THR A 1 183 ? -16.277 7.891 10.156 1.00 97.94 183 THR A C 1
ATOM 1464 O O . THR A 1 183 ? -17.174 8.714 9.978 1.00 97.94 183 THR A O 1
ATOM 1467 N N . LEU A 1 184 ? -16.474 6.736 10.785 1.00 98.38 184 LEU A N 1
ATOM 1468 C CA . LEU A 1 184 ? -17.717 6.357 11.446 1.00 98.38 184 LEU A CA 1
ATOM 1469 C C . LEU A 1 184 ? -17.598 6.613 12.952 1.00 98.38 184 LEU A C 1
ATOM 1471 O O . LEU A 1 184 ? -16.738 6.042 13.626 1.00 98.38 184 LEU A O 1
ATOM 1475 N N . THR A 1 185 ? -18.474 7.461 13.488 1.00 98.62 185 THR A N 1
ATOM 1476 C CA . THR A 1 185 ? -18.543 7.764 14.921 1.00 98.62 185 THR A CA 1
ATOM 1477 C C . THR A 1 185 ? -19.736 7.054 15.542 1.00 98.62 185 THR A C 1
ATOM 1479 O O . THR A 1 185 ? -20.884 7.325 15.184 1.00 98.62 185 THR A O 1
ATOM 1482 N N . LEU A 1 186 ? -19.465 6.172 16.502 1.00 98.56 186 LEU A N 1
ATOM 1483 C CA . LEU A 1 186 ? -20.465 5.368 17.199 1.00 98.56 186 LEU A CA 1
ATOM 1484 C C . LEU A 1 186 ? -20.408 5.609 18.707 1.00 98.56 186 LEU A C 1
ATOM 1486 O O . LEU A 1 186 ? -19.341 5.831 19.282 1.00 98.56 186 LEU A O 1
ATOM 1490 N N . LYS A 1 187 ? -21.557 5.487 19.368 1.00 98.38 187 LYS A N 1
ATOM 1491 C CA . LYS A 1 187 ? -21.664 5.422 20.826 1.00 98.38 187 LYS A CA 1
ATOM 1492 C C . LYS A 1 187 ? -21.980 4.000 21.258 1.00 98.38 187 LYS A C 1
ATOM 1494 O O . LYS A 1 187 ? -23.006 3.452 20.863 1.00 98.38 187 LYS A O 1
ATOM 1499 N N . GLU A 1 188 ? -21.139 3.401 22.095 1.00 97.88 188 GLU A N 1
ATOM 1500 C CA . GLU A 1 188 ? -21.425 2.078 22.656 1.00 97.88 188 GLU A CA 1
ATOM 1501 C C . GLU A 1 188 ? -22.564 2.179 23.682 1.00 97.88 188 GLU A C 1
ATOM 1503 O O . GLU A 1 188 ? -22.464 2.890 24.682 1.00 97.88 188 GLU A O 1
ATOM 1508 N N . LYS A 1 189 ? -23.648 1.430 23.472 1.00 97.94 189 LYS A N 1
ATOM 1509 C CA . LYS A 1 189 ? -24.867 1.486 24.296 1.00 97.94 189 LYS A CA 1
ATOM 1510 C C . LYS A 1 189 ? -24.635 1.093 25.753 1.00 97.94 189 LYS A C 1
ATOM 1512 O O . LYS A 1 189 ? -25.242 1.664 26.655 1.00 97.94 189 LYS A O 1
ATOM 1517 N N . LYS A 1 190 ? -23.752 0.118 25.990 1.00 96.56 190 LYS A N 1
ATOM 1518 C CA . LYS A 1 190 ? -23.462 -0.426 27.328 1.00 96.56 190 LYS A CA 1
ATOM 1519 C C . LYS A 1 190 ? -22.694 0.564 28.205 1.00 96.56 190 LYS A C 1
ATOM 1521 O O . LYS A 1 190 ? -22.996 0.690 29.388 1.00 96.56 190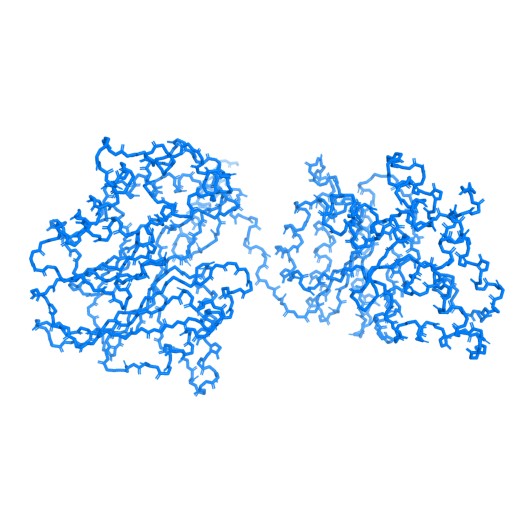 LYS A O 1
ATOM 1526 N N . THR A 1 191 ? -21.682 1.219 27.644 1.00 95.38 191 THR A N 1
ATOM 1527 C CA . THR A 1 191 ? -20.715 2.040 28.396 1.00 95.38 191 THR A CA 1
ATOM 1528 C C . THR A 1 191 ? -20.949 3.537 28.207 1.00 95.38 191 THR A C 1
ATOM 1530 O O . THR A 1 191 ? -20.557 4.334 29.056 1.00 95.38 191 THR A O 1
ATOM 1533 N N . GLY A 1 192 ? -21.609 3.927 27.115 1.00 96.31 192 GLY A N 1
ATOM 1534 C CA . GLY A 1 192 ? -21.742 5.309 26.673 1.00 96.31 192 GLY A CA 1
ATOM 1535 C C . GLY A 1 192 ? -20.473 5.889 26.043 1.00 96.31 192 GLY A C 1
ATOM 1536 O O . GLY A 1 192 ? -20.493 7.071 25.701 1.00 96.31 192 GLY A O 1
ATOM 1537 N N . GLU A 1 193 ? -19.404 5.097 25.904 1.00 95.94 193 GLU A N 1
ATOM 1538 C CA . GLU A 1 193 ? -18.129 5.517 25.314 1.00 95.94 193 GLU A CA 1
ATOM 1539 C C . GLU A 1 193 ? -18.277 5.794 23.812 1.00 95.94 193 GLU A C 1
ATOM 1541 O O . GLU A 1 193 ? -19.073 5.155 23.115 1.00 95.94 193 GLU A O 1
ATOM 1546 N N . ILE A 1 194 ? -17.508 6.771 23.326 1.00 97.75 194 ILE A N 1
ATOM 1547 C CA . ILE A 1 194 ? -17.504 7.184 21.922 1.00 97.75 194 ILE A CA 1
ATOM 1548 C C . ILE A 1 194 ? -16.324 6.536 21.211 1.00 97.75 194 ILE A C 1
ATOM 1550 O O . ILE A 1 194 ? -15.179 6.660 21.649 1.00 97.75 194 ILE A O 1
ATOM 1554 N N . TYR A 1 195 ? -16.612 5.884 20.091 1.00 98.19 195 TYR A N 1
ATOM 1555 C CA . TYR A 1 195 ? -15.632 5.268 19.210 1.00 98.19 195 TYR A CA 1
ATOM 1556 C C . TYR A 1 195 ? -15.647 5.968 17.858 1.00 98.19 195 TYR A C 1
ATOM 1558 O O . TYR A 1 195 ? -16.709 6.263 17.310 1.00 98.19 195 TYR A O 1
ATOM 1566 N N . ARG A 1 196 ? -14.457 6.206 17.315 1.00 98.38 196 ARG A N 1
ATOM 1567 C CA . ARG A 1 196 ? -14.236 6.755 15.981 1.00 98.38 196 ARG A CA 1
ATOM 1568 C C . ARG A 1 196 ? -13.440 5.750 15.171 1.00 98.38 196 ARG A C 1
ATOM 1570 O O . ARG A 1 196 ? -12.252 5.558 15.417 1.00 98.38 196 ARG A O 1
ATOM 1577 N N . PHE A 1 197 ? -14.118 5.105 14.234 1.00 98.38 197 PHE A N 1
ATOM 1578 C CA . PHE A 1 197 ? -13.550 4.128 13.317 1.00 98.38 197 PHE A CA 1
ATOM 1579 C C . PHE A 1 197 ? -13.206 4.841 12.015 1.00 98.38 197 PHE A C 1
ATOM 1581 O O . PHE A 1 197 ? -14.096 5.284 11.293 1.00 98.38 197 PHE A O 1
ATOM 1588 N N . MET A 1 198 ? -11.916 4.997 11.747 1.00 98.31 198 MET A N 1
ATOM 1589 C CA . MET A 1 198 ? -11.390 5.727 10.600 1.00 98.31 198 MET A CA 1
ATOM 1590 C C . MET A 1 198 ? -10.730 4.727 9.665 1.00 98.31 198 MET A C 1
ATOM 1592 O O . MET A 1 198 ? -9.781 4.062 10.075 1.00 98.31 198 MET A O 1
ATOM 1596 N N . GLN A 1 199 ? -11.238 4.596 8.442 1.00 97.56 199 GLN A N 1
ATOM 1597 C CA . GLN A 1 199 ? -10.684 3.677 7.454 1.00 97.56 199 GLN A CA 1
ATOM 1598 C C . GLN A 1 199 ? -10.318 4.348 6.140 1.00 97.56 199 GLN A C 1
ATOM 1600 O O . GLN A 1 199 ? -10.919 5.357 5.771 1.00 97.56 199 GLN A O 1
ATOM 1605 N N . SER A 1 200 ? -9.369 3.752 5.426 1.00 96.50 200 SER A N 1
ATOM 1606 C CA . SER A 1 200 ? -9.076 4.099 4.040 1.00 96.50 200 SER A CA 1
ATOM 1607 C C . SER A 1 200 ? -8.411 2.938 3.305 1.00 96.50 200 SER A C 1
ATOM 1609 O O . SER A 1 200 ? -7.681 2.142 3.902 1.00 96.50 200 SER A O 1
ATOM 1611 N N . HIS A 1 201 ? -8.625 2.873 1.995 1.00 96.19 201 HIS A N 1
ATOM 1612 C CA . HIS A 1 201 ? -7.678 2.268 1.069 1.00 96.19 201 HIS A CA 1
ATOM 1613 C C . HIS A 1 201 ? -6.819 3.380 0.442 1.00 96.19 201 HIS A C 1
ATOM 1615 O O . HIS A 1 201 ? -7.222 4.056 -0.515 1.00 96.19 201 HIS A O 1
ATOM 1621 N N . VAL A 1 202 ? -5.629 3.588 1.012 1.00 95.81 202 VAL A N 1
ATOM 1622 C CA . VAL A 1 202 ? -4.687 4.619 0.559 1.00 95.81 202 VAL A CA 1
ATOM 1623 C C . VAL A 1 202 ? -4.260 4.304 -0.877 1.00 95.81 202 VAL A C 1
ATOM 1625 O O . VAL A 1 202 ? -3.903 3.162 -1.137 1.00 95.81 202 VAL A O 1
ATOM 1628 N N . PRO A 1 203 ? -4.222 5.275 -1.808 1.00 93.31 203 PRO A N 1
ATOM 1629 C CA . PRO A 1 203 ? -3.737 5.073 -3.171 1.00 93.31 203 PRO A CA 1
ATOM 1630 C C . PRO A 1 203 ? -2.429 4.272 -3.261 1.00 93.31 203 PRO A C 1
ATOM 1632 O O . PRO A 1 203 ? -1.447 4.577 -2.581 1.00 93.31 203 PRO A O 1
ATOM 1635 N N . GLY A 1 204 ? -2.405 3.273 -4.145 1.00 86.88 204 GLY A N 1
ATOM 1636 C CA . GLY A 1 204 ? -1.214 2.477 -4.438 1.00 86.88 204 GLY A CA 1
ATOM 1637 C C . GLY A 1 204 ? -0.165 3.210 -5.285 1.00 86.88 204 GLY A C 1
ATOM 1638 O O . GLY A 1 204 ? -0.397 4.288 -5.828 1.00 86.88 204 GLY A O 1
ATOM 1639 N N . GLY A 1 205 ? 1.014 2.598 -5.429 1.00 77.50 205 GLY A N 1
ATOM 1640 C CA . GLY A 1 205 ? 2.133 3.131 -6.222 1.00 77.50 205 GLY A CA 1
ATOM 1641 C C . GLY A 1 205 ? 3.068 4.078 -5.445 1.00 77.50 205 GLY A C 1
ATOM 1642 O O . GLY A 1 205 ? 2.673 4.671 -4.443 1.00 77.50 205 GLY A O 1
ATOM 1643 N N . PRO A 1 206 ? 4.343 4.216 -5.862 1.00 66.69 206 PRO A N 1
ATOM 1644 C CA . PRO A 1 206 ? 5.367 4.901 -5.066 1.00 66.69 206 PRO A CA 1
ATOM 1645 C C . PRO A 1 206 ? 5.098 6.395 -4.860 1.00 66.69 206 PRO A C 1
ATOM 1647 O O . PRO A 1 206 ? 5.295 6.888 -3.753 1.00 66.69 206 PRO A O 1
ATOM 1650 N N . VAL A 1 207 ? 4.613 7.095 -5.890 1.00 67.81 207 VAL A N 1
ATOM 1651 C CA . VAL A 1 207 ? 4.340 8.540 -5.816 1.00 67.81 207 VAL A CA 1
ATOM 1652 C C . VAL A 1 207 ? 3.019 8.809 -5.095 1.00 67.81 207 VAL A C 1
ATOM 1654 O O . VAL A 1 207 ? 2.991 9.546 -4.113 1.00 67.81 207 VAL A O 1
ATOM 1657 N N . ALA A 1 208 ? 1.931 8.173 -5.542 1.00 79.12 208 ALA A N 1
ATOM 1658 C CA . ALA A 1 208 ? 0.596 8.456 -5.018 1.00 79.12 208 ALA A CA 1
ATOM 1659 C C . ALA A 1 208 ? 0.438 8.045 -3.547 1.00 79.12 208 ALA A C 1
ATOM 1661 O O . ALA A 1 208 ? -0.135 8.803 -2.767 1.00 79.12 208 ALA A O 1
ATOM 1662 N N . SER A 1 209 ? 1.013 6.906 -3.144 1.00 84.81 209 SER A N 1
ATOM 1663 C CA . SER A 1 209 ? 0.923 6.431 -1.761 1.00 84.81 209 SER A CA 1
ATOM 1664 C C . SER A 1 209 ? 1.621 7.376 -0.781 1.00 84.81 209 SER A C 1
ATOM 1666 O O . SER A 1 209 ? 1.096 7.634 0.295 1.00 84.81 209 SER A O 1
ATOM 1668 N N . GLY A 1 210 ? 2.787 7.932 -1.139 1.00 89.00 210 GLY A N 1
ATOM 1669 C CA . GLY A 1 210 ? 3.523 8.857 -0.270 1.00 89.00 210 GLY A CA 1
ATOM 1670 C C . GLY A 1 210 ? 2.726 10.115 0.074 1.00 89.00 210 GLY A C 1
ATOM 1671 O O . GLY A 1 210 ? 2.513 10.412 1.247 1.00 89.00 210 GLY A O 1
ATOM 1672 N N . SER A 1 211 ? 2.244 10.827 -0.946 1.00 91.88 211 SER A N 1
ATOM 1673 C CA . SER A 1 211 ? 1.465 12.053 -0.744 1.00 91.88 211 SER A CA 1
ATOM 1674 C C . SER A 1 211 ? 0.126 11.787 -0.059 1.00 91.88 211 SER A C 1
ATOM 1676 O O . SER A 1 211 ? -0.247 12.534 0.839 1.00 91.88 211 SER A O 1
ATOM 1678 N N . ALA A 1 212 ? -0.570 10.710 -0.434 1.00 95.00 212 ALA A N 1
ATOM 1679 C CA . ALA A 1 212 ? -1.864 10.383 0.150 1.00 95.00 212 ALA A CA 1
ATOM 1680 C C . ALA A 1 212 ? -1.763 10.009 1.637 1.00 95.00 212 ALA A C 1
ATOM 1682 O O . ALA A 1 212 ? -2.585 10.449 2.435 1.00 95.00 212 ALA A O 1
ATOM 1683 N N . ARG A 1 213 ? -0.738 9.249 2.050 1.00 95.50 213 ARG A N 1
ATOM 1684 C CA . ARG A 1 213 ? -0.534 8.947 3.477 1.00 95.50 213 ARG A CA 1
ATOM 1685 C C . ARG A 1 213 ? -0.272 10.203 4.299 1.00 95.50 213 ARG A C 1
ATOM 1687 O O . ARG A 1 213 ? -0.845 10.322 5.377 1.00 95.50 213 ARG A O 1
ATOM 1694 N N . LYS A 1 214 ? 0.545 11.134 3.789 1.00 96.06 214 LYS A N 1
ATOM 1695 C CA . LYS A 1 214 ? 0.781 12.422 4.455 1.00 96.06 214 LYS A CA 1
ATOM 1696 C C . LYS A 1 214 ? -0.517 13.227 4.585 1.00 96.06 214 LYS A C 1
ATOM 1698 O O . LYS A 1 214 ? -0.846 13.651 5.686 1.00 96.06 214 LYS A O 1
ATOM 1703 N N . GLU A 1 215 ? -1.284 13.353 3.502 1.00 96.62 215 GLU A N 1
ATOM 1704 C CA . GLU A 1 215 ? -2.594 14.025 3.505 1.00 96.62 215 GLU A CA 1
ATOM 1705 C C . GLU A 1 215 ? -3.544 13.418 4.550 1.00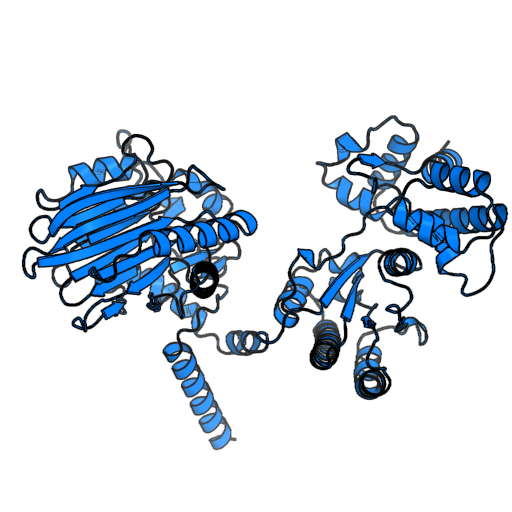 96.62 215 GLU A C 1
ATOM 1707 O O . GLU A 1 215 ? -4.179 14.138 5.320 1.00 96.62 215 GLU A O 1
ATOM 1712 N N . TRP A 1 216 ? -3.613 12.087 4.632 1.00 97.00 216 TRP A N 1
ATOM 1713 C CA . TRP A 1 216 ? -4.476 11.436 5.614 1.00 97.00 216 TRP A CA 1
ATOM 1714 C C . TRP A 1 216 ? -3.979 11.599 7.045 1.00 97.00 216 TRP A C 1
ATOM 1716 O O . TRP A 1 216 ? -4.780 11.829 7.945 1.00 97.00 216 TRP A O 1
ATOM 1726 N N . ALA A 1 217 ? -2.668 11.494 7.269 1.00 97.94 217 ALA A N 1
ATOM 1727 C CA . ALA A 1 217 ? -2.069 11.739 8.574 1.00 97.94 217 ALA A CA 1
ATOM 1728 C C . ALA A 1 217 ? -2.406 13.151 9.081 1.00 97.94 217 ALA A C 1
ATOM 1730 O O . ALA A 1 217 ? -2.764 13.312 10.249 1.00 97.94 217 ALA A O 1
ATOM 1731 N N . GLU A 1 218 ? -2.368 14.152 8.199 1.00 97.44 218 GLU A N 1
ATOM 1732 C CA . GLU A 1 218 ? -2.785 15.517 8.514 1.00 97.44 218 GLU A CA 1
ATOM 1733 C C . GLU A 1 218 ? -4.279 15.599 8.862 1.00 97.44 218 GLU A C 1
ATOM 1735 O O . GLU A 1 218 ? -4.632 16.140 9.913 1.00 97.44 218 GLU A O 1
ATOM 1740 N N . ASP A 1 219 ? -5.157 15.015 8.037 1.00 96.81 219 ASP A N 1
ATOM 1741 C CA . ASP A 1 219 ? -6.607 14.993 8.282 1.00 96.81 219 ASP A CA 1
ATOM 1742 C C . ASP A 1 219 ? -6.957 14.318 9.620 1.00 96.81 219 ASP A C 1
ATOM 1744 O O . ASP A 1 219 ? -7.759 14.844 10.397 1.00 96.81 219 ASP A O 1
ATOM 1748 N N . LEU A 1 220 ? -6.297 13.202 9.946 1.00 97.56 220 LEU A N 1
ATOM 1749 C CA . LEU A 1 220 ? -6.479 12.488 11.210 1.00 97.56 220 LEU A CA 1
ATOM 1750 C C . LEU A 1 220 ? -6.126 13.349 12.425 1.00 97.56 220 LEU A C 1
ATOM 1752 O O . LEU A 1 220 ? -6.806 13.257 13.449 1.00 97.56 220 LEU A O 1
ATOM 1756 N N . LEU A 1 221 ? -5.076 14.172 12.334 1.00 97.25 221 LEU A N 1
ATOM 1757 C CA . LEU A 1 221 ? -4.666 15.066 13.418 1.00 97.25 221 LEU A CA 1
ATOM 1758 C C . LEU A 1 221 ? -5.570 16.299 13.523 1.00 97.25 221 LEU A C 1
ATOM 1760 O O . LEU A 1 221 ? -5.951 16.664 14.635 1.00 97.25 221 LEU A O 1
ATOM 1764 N N . ILE A 1 222 ? -5.976 16.894 12.395 1.00 96.50 222 ILE A N 1
ATOM 1765 C CA . ILE A 1 222 ? -6.941 18.009 12.361 1.00 96.50 222 ILE A CA 1
ATOM 1766 C C . ILE A 1 222 ? -8.264 17.585 12.996 1.00 96.50 222 ILE A C 1
ATOM 1768 O O . ILE A 1 222 ? -8.843 18.309 13.807 1.00 96.50 222 ILE A O 1
ATOM 1772 N N . ASN A 1 223 ? -8.738 16.398 12.629 1.00 95.56 223 ASN A N 1
ATOM 1773 C CA . ASN A 1 223 ? -10.013 15.878 13.083 1.00 95.56 223 ASN A CA 1
ATOM 1774 C C . ASN A 1 223 ? -9.894 15.089 14.388 1.00 95.56 223 ASN A C 1
ATOM 1776 O O . ASN A 1 223 ? -10.881 14.479 14.777 1.00 95.56 223 ASN A O 1
ATOM 1780 N N . PHE A 1 224 ? -8.752 15.056 15.075 1.00 96.88 224 PHE A N 1
ATOM 1781 C CA . PHE A 1 224 ? -8.552 14.236 16.271 1.00 96.88 224 PHE A CA 1
ATOM 1782 C C . PHE A 1 224 ? -9.501 14.618 17.426 1.00 96.88 224 PHE A C 1
ATOM 1784 O O . PHE A 1 224 ? -9.641 15.791 17.766 1.00 96.88 224 PHE A O 1
ATOM 1791 N N . ASP A 1 225 ? -10.134 13.628 18.075 1.00 97.06 225 ASP A N 1
ATOM 1792 C CA . ASP A 1 225 ? -10.920 13.853 19.303 1.00 97.06 225 ASP A CA 1
ATOM 1793 C C . ASP A 1 225 ? -10.267 13.161 20.508 1.00 97.06 225 ASP A C 1
ATOM 1795 O O . ASP A 1 225 ? -10.366 11.935 20.632 1.00 97.06 225 ASP A O 1
ATOM 1799 N N . PRO A 1 226 ? -9.660 13.919 21.440 1.00 96.44 226 PRO A N 1
ATOM 1800 C CA . PRO A 1 226 ? -9.008 13.364 22.620 1.00 96.44 226 PRO A CA 1
ATOM 1801 C C . PRO A 1 226 ? -9.984 12.793 23.660 1.00 96.44 226 PRO A C 1
ATOM 1803 O O . PRO A 1 226 ? -9.534 12.342 24.706 1.00 96.44 226 PRO A O 1
ATOM 1806 N N . ASN A 1 227 ? -11.301 12.837 23.438 1.00 96.44 227 ASN A N 1
ATOM 1807 C CA . ASN A 1 227 ? -12.307 12.257 24.334 1.00 96.44 227 ASN A CA 1
ATOM 1808 C C . ASN A 1 227 ? -12.924 10.960 23.796 1.00 96.44 227 ASN A C 1
ATOM 1810 O O . ASN A 1 227 ? -13.705 10.330 24.509 1.00 96.44 227 ASN A O 1
ATOM 1814 N N . ALA A 1 228 ? -12.577 10.554 22.573 1.00 97.12 228 ALA A N 1
ATOM 1815 C CA . ALA A 1 228 ? -13.063 9.333 21.941 1.00 97.12 228 ALA A CA 1
ATOM 1816 C C . ALA A 1 228 ? -11.952 8.280 21.823 1.00 97.12 228 ALA A C 1
ATOM 1818 O O . ALA A 1 228 ? -10.762 8.600 21.761 1.00 97.12 228 ALA A O 1
ATOM 1819 N N . VAL A 1 229 ? -12.332 7.004 21.743 1.00 97.50 229 VAL A N 1
ATOM 1820 C CA . VAL A 1 229 ? -11.429 5.945 21.277 1.00 97.50 229 VAL A CA 1
ATOM 1821 C C . VAL A 1 229 ? -11.299 6.080 19.767 1.00 97.50 229 VAL A C 1
ATOM 1823 O O . VAL A 1 229 ? -12.274 5.901 19.042 1.00 97.50 229 VAL A O 1
ATOM 1826 N N . ASN A 1 230 ? -10.104 6.406 19.289 1.00 98.12 230 ASN A N 1
ATOM 1827 C CA . ASN A 1 230 ? -9.843 6.626 17.871 1.00 98.12 230 ASN A CA 1
ATOM 1828 C C . ASN A 1 230 ? -9.113 5.403 17.317 1.00 98.12 230 ASN A C 1
ATOM 1830 O O . ASN A 1 230 ? -8.024 5.085 17.788 1.00 98.12 230 ASN A O 1
ATOM 1834 N N . ILE A 1 231 ? -9.707 4.722 16.340 1.00 98.31 231 ILE A N 1
ATOM 1835 C CA . ILE A 1 231 ? -9.152 3.529 15.695 1.00 98.31 231 ILE A CA 1
ATOM 1836 C C . ILE A 1 231 ? -8.980 3.854 14.219 1.00 98.31 231 ILE A C 1
ATOM 1838 O O . ILE A 1 231 ? -9.966 4.000 13.502 1.00 98.31 231 ILE A O 1
ATOM 1842 N N . VAL A 1 232 ? -7.732 3.981 13.788 1.00 98.44 232 VAL A N 1
ATOM 1843 C CA . VAL A 1 232 ? -7.353 4.149 12.386 1.00 98.44 232 VAL A CA 1
ATOM 1844 C C . VAL A 1 232 ? -6.994 2.780 11.843 1.00 98.44 232 VAL A C 1
ATOM 1846 O O . VAL A 1 232 ? -6.242 2.040 12.475 1.00 98.44 232 VAL A O 1
ATOM 1849 N N . MET A 1 233 ? -7.539 2.419 10.696 1.00 98.38 233 MET A N 1
ATOM 1850 C CA . MET A 1 233 ? -7.311 1.116 10.093 1.00 98.38 233 MET A CA 1
ATOM 1851 C C . MET A 1 233 ? -7.344 1.217 8.580 1.00 98.38 233 MET A C 1
ATOM 1853 O O . MET A 1 233 ? -7.957 2.126 8.039 1.00 98.38 233 MET A O 1
ATOM 1857 N N . GLY A 1 234 ? -6.691 0.312 7.875 1.00 97.75 234 GLY A N 1
ATOM 1858 C CA . GLY A 1 234 ? -6.790 0.318 6.426 1.00 97.75 234 GLY A CA 1
ATOM 1859 C C . GLY A 1 234 ? -5.621 -0.335 5.728 1.00 97.75 234 GLY A C 1
ATOM 1860 O O . GLY A 1 234 ? -4.629 -0.700 6.359 1.00 97.75 234 GLY A O 1
ATOM 1861 N N . ASP A 1 235 ? -5.760 -0.412 4.414 1.00 97.56 235 ASP A N 1
ATOM 1862 C CA . ASP A 1 235 ? -4.725 -0.793 3.478 1.00 97.56 235 ASP A CA 1
ATOM 1863 C C . ASP A 1 235 ? -3.919 0.471 3.185 1.00 97.56 235 ASP A C 1
ATOM 1865 O O . ASP A 1 235 ? -4.365 1.400 2.503 1.00 97.56 235 ASP A O 1
ATOM 1869 N N . MET A 1 236 ? -2.733 0.519 3.780 1.00 96.25 236 MET A N 1
ATOM 1870 C CA . MET A 1 236 ? -1.809 1.643 3.691 1.00 96.25 236 MET A CA 1
ATOM 1871 C C . MET A 1 236 ? -0.952 1.586 2.420 1.00 96.25 236 MET A C 1
ATOM 1873 O O . MET A 1 236 ? -0.138 2.487 2.196 1.00 96.25 236 MET A O 1
ATOM 1877 N N . ASN A 1 237 ? -1.064 0.515 1.619 1.00 95.06 237 ASN A N 1
ATOM 1878 C CA . ASN A 1 237 ? -0.222 0.213 0.457 1.00 95.06 237 ASN A CA 1
ATOM 1879 C C . ASN A 1 237 ? 1.303 0.177 0.744 1.00 95.06 237 ASN A C 1
ATOM 1881 O O . ASN A 1 237 ? 2.141 0.130 -0.170 1.00 95.06 237 ASN A O 1
ATOM 1885 N N . ARG A 1 238 ? 1.688 0.216 2.027 1.00 93.31 238 ARG A N 1
ATOM 1886 C CA . ARG A 1 238 ? 3.057 0.258 2.563 1.00 93.31 238 ARG A CA 1
ATOM 1887 C C . ARG A 1 238 ? 3.103 -0.314 3.978 1.00 93.31 238 ARG A C 1
ATOM 1889 O O . ARG A 1 238 ? 2.069 -0.463 4.624 1.00 93.31 238 ARG A O 1
ATOM 1896 N N . SER A 1 239 ? 4.317 -0.606 4.453 1.00 92.25 239 SER A N 1
ATOM 1897 C CA . SER A 1 239 ? 4.532 -1.032 5.839 1.00 92.25 239 SER A CA 1
ATOM 1898 C C . SER A 1 239 ? 4.030 0.034 6.832 1.00 92.25 239 SER A C 1
ATOM 1900 O O . SER A 1 239 ? 4.040 1.230 6.505 1.00 92.25 239 SER A O 1
ATOM 1902 N N . PRO A 1 240 ? 3.635 -0.363 8.056 1.00 93.25 240 PRO A N 1
ATOM 1903 C CA . PRO A 1 240 ? 3.148 0.572 9.072 1.00 93.25 240 PRO A CA 1
ATOM 1904 C C . PRO A 1 240 ? 4.161 1.667 9.429 1.00 93.25 240 PRO A C 1
ATOM 1906 O O . PRO A 1 240 ? 3.758 2.761 9.818 1.00 93.25 240 PRO A O 1
ATOM 1909 N N . ASP A 1 241 ? 5.461 1.409 9.266 1.00 92.44 241 ASP A N 1
ATOM 1910 C CA . ASP A 1 241 ? 6.521 2.369 9.590 1.00 92.44 241 ASP A CA 1
ATOM 1911 C C . ASP A 1 241 ? 6.444 3.631 8.728 1.00 92.44 241 ASP A C 1
ATOM 1913 O O . ASP A 1 241 ? 6.712 4.730 9.214 1.00 92.44 241 ASP A O 1
ATOM 1917 N N . PHE A 1 242 ? 6.021 3.497 7.466 1.00 92.69 242 PHE A N 1
ATOM 1918 C CA . PHE A 1 242 ? 5.813 4.650 6.594 1.00 92.69 242 PHE A CA 1
ATOM 1919 C C . PHE A 1 242 ? 4.697 5.544 7.128 1.00 92.69 242 PHE A C 1
ATOM 1921 O O . PHE A 1 242 ? 4.884 6.751 7.231 1.00 92.69 242 PHE A O 1
ATOM 1928 N N . PHE A 1 243 ? 3.568 4.960 7.533 1.00 95.44 243 PHE A N 1
ATOM 1929 C CA . PHE A 1 243 ? 2.455 5.742 8.064 1.00 95.44 243 PHE A CA 1
ATOM 1930 C C . PHE A 1 243 ? 2.760 6.337 9.445 1.00 95.44 243 PHE A C 1
ATOM 1932 O O . PHE A 1 243 ? 2.360 7.461 9.726 1.00 95.44 243 PHE A O 1
ATOM 1939 N N . LEU A 1 244 ? 3.530 5.641 10.292 1.00 95.56 244 LEU A N 1
ATOM 1940 C CA . LEU A 1 244 ? 4.040 6.209 11.548 1.00 95.56 244 LEU A CA 1
ATOM 1941 C C . LEU A 1 244 ? 4.945 7.415 11.311 1.00 95.56 244 LEU A C 1
ATOM 1943 O O . LEU A 1 244 ? 4.845 8.406 12.033 1.00 95.56 244 LEU A O 1
ATOM 1947 N N . LYS A 1 245 ? 5.821 7.339 10.303 1.00 95.56 245 LYS A N 1
ATOM 1948 C CA . LYS A 1 245 ? 6.634 8.482 9.892 1.00 95.56 245 LYS A CA 1
ATOM 1949 C C . LYS A 1 245 ? 5.742 9.634 9.428 1.00 95.56 245 LYS A C 1
ATOM 1951 O O . LYS A 1 245 ? 5.925 10.744 9.907 1.00 95.56 245 LYS A O 1
ATOM 1956 N N . ASP A 1 246 ? 4.759 9.367 8.573 1.00 96.56 246 ASP A N 1
ATOM 1957 C CA . ASP A 1 246 ? 3.853 10.397 8.052 1.00 96.56 246 ASP A CA 1
ATOM 1958 C C . ASP A 1 246 ? 3.012 11.044 9.182 1.00 96.56 246 ASP A C 1
ATOM 1960 O O . ASP A 1 246 ? 2.862 12.263 9.219 1.00 96.56 246 ASP A O 1
ATOM 1964 N N . LEU A 1 247 ? 2.556 10.265 10.175 1.00 97.62 247 LEU A N 1
ATOM 1965 C CA . LEU A 1 247 ? 1.907 10.767 11.399 1.00 97.62 247 LEU A CA 1
ATOM 1966 C C . LEU A 1 247 ? 2.834 11.629 12.257 1.00 97.62 247 LEU A C 1
ATOM 1968 O O . LEU A 1 247 ? 2.390 12.614 12.847 1.00 97.62 247 LEU A O 1
ATOM 1972 N N . LYS A 1 248 ? 4.108 11.246 12.371 1.00 97.12 248 LYS A N 1
ATOM 1973 C CA . LYS A 1 248 ? 5.111 12.020 13.102 1.00 97.12 248 LYS A CA 1
ATOM 1974 C C . LYS A 1 248 ? 5.386 13.350 12.406 1.00 97.12 248 LYS A C 1
ATOM 1976 O O . LYS A 1 248 ? 5.338 14.377 13.073 1.00 97.12 248 LYS A O 1
ATOM 1981 N N . ASP A 1 249 ? 5.619 13.327 11.098 1.00 96.38 249 ASP A N 1
ATOM 1982 C CA . ASP A 1 249 ? 5.865 14.527 10.299 1.00 96.38 249 ASP A CA 1
ATOM 1983 C C . ASP A 1 249 ? 4.659 15.483 10.385 1.00 96.38 249 ASP A C 1
ATOM 1985 O O . ASP A 1 249 ? 4.827 16.668 10.655 1.00 96.38 249 ASP A O 1
ATOM 1989 N N . ALA A 1 250 ? 3.431 14.964 10.267 1.00 96.88 250 ALA A N 1
ATOM 1990 C CA . ALA A 1 250 ? 2.219 15.768 10.427 1.00 96.88 250 ALA A CA 1
ATOM 1991 C C . ALA A 1 250 ? 2.082 16.350 11.849 1.00 96.88 250 ALA A C 1
ATOM 1993 O O . ALA A 1 250 ? 1.663 17.492 12.022 1.00 96.88 250 ALA A O 1
ATOM 1994 N N . ALA A 1 251 ? 2.453 15.596 12.889 1.00 96.81 251 ALA A N 1
ATOM 1995 C CA . ALA A 1 251 ? 2.452 16.101 14.261 1.00 96.81 251 ALA A CA 1
ATOM 1996 C C . ALA A 1 251 ? 3.464 17.241 14.457 1.00 96.81 251 ALA A C 1
ATOM 1998 O O . ALA A 1 251 ? 3.138 18.216 15.131 1.00 96.81 251 ALA A O 1
ATOM 1999 N N . GLU A 1 252 ? 4.647 17.144 13.844 1.00 96.38 252 GLU A N 1
ATOM 2000 C CA . GLU A 1 252 ? 5.641 18.222 13.821 1.00 96.38 252 GLU A CA 1
ATOM 2001 C C . GLU A 1 252 ? 5.101 19.463 13.086 1.00 96.38 252 GLU A C 1
ATOM 2003 O O . GLU A 1 252 ? 5.204 20.569 13.621 1.00 96.38 252 GLU A O 1
ATOM 2008 N N . ASP A 1 253 ? 4.443 19.281 11.933 1.00 96.06 253 ASP A N 1
ATOM 2009 C CA . ASP A 1 253 ? 3.811 20.358 11.151 1.00 96.06 253 ASP A CA 1
ATOM 2010 C C . ASP A 1 253 ? 2.703 21.094 11.949 1.00 96.06 253 ASP A C 1
ATOM 2012 O O . ASP A 1 253 ? 2.495 22.296 11.764 1.00 96.06 253 ASP A O 1
ATOM 2016 N N . PHE A 1 254 ? 2.028 20.412 12.887 1.00 96.38 254 PHE A N 1
ATOM 2017 C CA . PHE A 1 254 ? 1.034 20.996 13.808 1.00 96.38 254 PHE A CA 1
ATOM 2018 C C . PHE A 1 254 ? 1.591 21.413 15.182 1.00 96.38 254 PHE A C 1
ATOM 2020 O O . PHE A 1 254 ? 0.810 21.711 16.089 1.00 96.38 254 PHE A O 1
ATOM 2027 N N . GLU A 1 255 ? 2.914 21.435 15.363 1.00 96.19 255 GLU A N 1
ATOM 2028 C CA . GLU A 1 255 ? 3.582 21.782 16.629 1.00 96.19 255 GLU A CA 1
ATOM 2029 C C . GLU A 1 255 ? 3.153 20.901 17.828 1.00 96.19 255 GLU A C 1
ATOM 2031 O O . GLU A 1 255 ? 3.146 21.332 18.986 1.00 96.19 255 GLU A O 1
ATOM 2036 N N . LEU A 1 256 ? 2.796 19.640 17.571 1.00 93.44 256 LEU A N 1
ATOM 2037 C CA . LEU A 1 256 ? 2.494 18.649 18.602 1.00 93.44 256 LEU A CA 1
ATOM 2038 C C . LEU A 1 256 ? 3.788 17.965 19.069 1.00 93.44 256 LEU A C 1
ATOM 2040 O O . LEU A 1 256 ? 4.629 17.581 18.264 1.00 93.44 256 LEU A O 1
ATOM 2044 N N . GLU A 1 257 ? 3.930 17.724 20.378 1.00 92.44 257 GLU A N 1
ATOM 2045 C CA . GLU A 1 257 ? 5.105 17.018 20.932 1.00 92.44 257 GLU A CA 1
ATOM 2046 C C . GLU A 1 257 ? 5.257 15.595 20.355 1.00 92.44 257 GLU A C 1
ATOM 2048 O O . GLU A 1 257 ? 6.368 15.087 20.207 1.00 92.44 257 GLU A O 1
ATOM 2053 N N . LYS A 1 258 ? 4.130 14.938 20.053 1.00 94.19 258 LYS A N 1
ATOM 2054 C CA . LYS A 1 258 ? 4.054 13.613 19.427 1.00 94.19 258 LYS A CA 1
ATOM 2055 C C . LYS A 1 258 ? 2.671 13.371 18.826 1.00 94.19 258 LYS A C 1
ATOM 2057 O O . LYS A 1 258 ? 1.679 13.900 19.331 1.00 94.19 258 LYS A O 1
ATOM 2062 N N . HIS A 1 259 ? 2.584 12.491 17.829 1.00 94.94 259 HIS A N 1
ATOM 2063 C CA . HIS A 1 259 ? 1.291 11.968 17.386 1.00 94.94 259 HIS A CA 1
ATOM 2064 C C . HIS A 1 259 ? 0.647 11.095 18.488 1.00 94.94 259 HIS A C 1
ATOM 2066 O O . HIS A 1 259 ? 1.357 10.446 19.267 1.00 94.94 259 HIS A O 1
ATOM 2072 N N . PRO A 1 260 ? -0.695 11.047 18.583 1.00 95.69 260 PRO A N 1
ATOM 2073 C CA . PRO A 1 260 ? -1.385 10.343 19.666 1.00 95.69 260 PRO A CA 1
ATOM 2074 C C . PRO A 1 260 ? -1.528 8.831 19.430 1.00 95.69 260 PRO A C 1
ATOM 2076 O O . PRO A 1 260 ? -1.836 8.092 20.363 1.00 95.69 260 PRO A O 1
ATOM 2079 N N . PHE A 1 261 ? -1.337 8.366 18.195 1.00 97.44 261 PHE A N 1
ATOM 2080 C CA . PHE A 1 261 ? -1.645 6.993 17.801 1.00 97.44 261 PHE A CA 1
ATOM 2081 C C . PHE A 1 261 ? -0.538 5.987 18.136 1.00 97.44 261 PHE A C 1
ATOM 2083 O O . PHE A 1 261 ? 0.638 6.230 17.885 1.00 97.44 261 PHE A O 1
ATOM 2090 N N . GLN A 1 262 ? -0.929 4.820 18.638 1.00 95.88 262 GLN A N 1
ATOM 2091 C CA . GLN A 1 262 ? -0.085 3.644 18.823 1.00 95.88 262 GLN A CA 1
ATOM 2092 C C . GLN A 1 262 ? -0.326 2.646 17.684 1.00 95.88 262 GLN A C 1
ATOM 2094 O O . GLN A 1 262 ? -1.473 2.278 17.442 1.00 95.88 262 GLN A O 1
ATOM 2099 N N . ASN A 1 263 ? 0.738 2.153 17.042 1.00 95.88 263 ASN A N 1
ATOM 2100 C CA . ASN A 1 263 ? 0.648 1.034 16.098 1.00 95.88 263 ASN A CA 1
ATOM 2101 C C . ASN A 1 263 ? 0.325 -0.281 16.826 1.00 95.88 263 ASN A C 1
ATOM 2103 O O . ASN A 1 263 ? 0.930 -0.602 17.856 1.00 95.88 263 ASN A O 1
ATOM 2107 N N . LEU A 1 264 ? -0.605 -1.049 16.270 1.00 95.56 264 LEU A N 1
ATOM 2108 C CA . LEU A 1 264 ? -0.973 -2.378 16.727 1.00 95.56 264 LEU A CA 1
ATOM 2109 C C . LEU A 1 264 ? -0.472 -3.410 15.714 1.00 95.56 264 LEU A C 1
ATOM 2111 O O . LEU A 1 264 ? -1.067 -3.614 14.660 1.00 95.56 264 LEU A O 1
ATOM 2115 N N . TRP A 1 265 ? 0.634 -4.070 16.057 1.00 93.94 265 TRP A N 1
ATOM 2116 C CA . TRP A 1 265 ? 1.321 -4.995 15.158 1.00 93.94 265 TRP A CA 1
ATOM 2117 C C . TRP A 1 265 ? 0.454 -6.183 14.738 1.00 93.94 265 TRP A C 1
ATOM 2119 O O . TRP A 1 265 ? -0.057 -6.929 15.579 1.00 93.94 265 TRP A O 1
ATOM 2129 N N . VAL A 1 266 ? 0.366 -6.388 13.423 1.00 94.75 266 VAL A N 1
ATOM 2130 C CA . VAL A 1 266 ? -0.330 -7.523 12.820 1.00 94.75 266 VAL A CA 1
ATOM 2131 C C . VAL A 1 266 ? 0.593 -8.751 12.786 1.00 94.75 266 VAL A C 1
ATOM 2133 O O . VAL A 1 266 ? 1.712 -8.666 12.278 1.00 94.75 266 VAL A O 1
ATOM 2136 N N . PRO A 1 267 ? 0.171 -9.907 13.335 1.00 93.44 267 PRO A N 1
ATOM 2137 C CA . PRO A 1 267 ? 1.067 -11.040 13.588 1.00 93.44 267 PRO A CA 1
ATOM 2138 C C . PRO A 1 267 ? 1.386 -11.896 12.352 1.00 93.44 267 PRO A C 1
ATOM 2140 O O . PRO A 1 267 ? 2.107 -12.890 12.462 1.00 93.44 267 PRO A O 1
ATOM 2143 N N . TYR A 1 268 ? 0.841 -11.555 11.189 1.00 95.25 268 TYR A N 1
ATOM 2144 C CA . TYR A 1 268 ? 1.076 -12.234 9.918 1.00 95.25 268 TYR A CA 1
ATOM 2145 C C . TYR A 1 268 ? 1.002 -11.227 8.767 1.00 95.25 268 TYR A C 1
ATOM 2147 O O . TYR A 1 268 ? 0.312 -10.217 8.901 1.00 95.25 268 TYR A O 1
ATOM 2155 N N . PRO A 1 269 ? 1.705 -11.480 7.652 1.00 96.06 269 PRO A N 1
ATOM 2156 C CA . PRO A 1 269 ? 1.567 -10.649 6.467 1.00 96.06 269 PRO A CA 1
ATOM 2157 C C . PRO A 1 269 ? 0.147 -10.756 5.931 1.00 96.06 269 PRO A C 1
ATOM 2159 O O . PRO A 1 269 ? -0.456 -11.831 5.938 1.00 96.06 269 PRO A O 1
ATOM 2162 N N . THR A 1 270 ? -0.369 -9.631 5.471 1.00 96.81 270 THR A N 1
ATOM 2163 C CA . THR A 1 270 ? -1.764 -9.469 5.089 1.00 96.81 270 THR A CA 1
ATOM 2164 C C . THR A 1 270 ? -1.946 -9.438 3.587 1.00 96.81 270 THR A C 1
ATOM 2166 O O . THR A 1 270 ? -3.067 -9.613 3.161 1.00 96.81 270 THR A O 1
ATOM 2169 N N . HIS A 1 271 ? -0.887 -9.278 2.790 1.00 97.69 271 HIS A N 1
ATOM 2170 C CA . HIS A 1 271 ? -0.985 -9.108 1.337 1.00 97.69 271 HIS A CA 1
ATOM 2171 C C . HIS A 1 271 ? 0.189 -9.747 0.585 1.00 97.69 271 HIS A C 1
ATOM 2173 O O . HIS A 1 271 ? 1.308 -9.808 1.111 1.00 97.69 271 HIS A O 1
ATOM 2179 N N . ILE A 1 272 ? -0.041 -10.166 -0.664 1.00 97.56 272 ILE A N 1
ATOM 2180 C CA . ILE A 1 272 ? 1.007 -10.599 -1.600 1.00 97.56 272 ILE A CA 1
ATOM 2181 C C . ILE A 1 272 ? 1.282 -9.509 -2.632 1.00 97.56 272 ILE A C 1
ATOM 2183 O O . ILE A 1 272 ? 0.447 -9.248 -3.486 1.00 97.56 272 ILE A O 1
ATOM 2187 N N . ASP A 1 273 ? 2.468 -8.903 -2.613 1.00 94.44 273 ASP A N 1
ATOM 2188 C CA . ASP A 1 273 ? 2.797 -7.818 -3.542 1.00 94.44 273 ASP A CA 1
ATOM 2189 C C . ASP A 1 273 ? 3.163 -8.290 -4.960 1.00 94.44 273 ASP A C 1
ATOM 2191 O O . ASP A 1 273 ? 3.356 -9.475 -5.240 1.00 94.44 273 ASP A O 1
ATOM 2195 N N . THR A 1 274 ? 3.296 -7.337 -5.887 1.00 91.50 274 THR A N 1
ATOM 2196 C CA . THR A 1 274 ? 3.676 -7.584 -7.292 1.00 91.50 274 THR A CA 1
ATOM 2197 C C . THR A 1 274 ? 5.113 -8.080 -7.481 1.00 91.50 274 THR A C 1
ATOM 2199 O O . THR A 1 274 ? 5.541 -8.306 -8.609 1.00 91.50 274 THR A O 1
ATOM 2202 N N . TYR A 1 275 ? 5.873 -8.224 -6.396 1.00 88.62 275 TYR A N 1
ATOM 2203 C CA . TYR A 1 275 ? 7.183 -8.870 -6.366 1.00 88.62 275 TYR A CA 1
ATOM 2204 C C . TYR A 1 275 ? 7.094 -10.272 -5.751 1.00 88.62 275 TYR A C 1
ATOM 2206 O O . TYR A 1 275 ? 8.118 -10.893 -5.467 1.00 88.62 275 TYR A O 1
ATOM 2214 N N . LYS A 1 276 ? 5.871 -10.789 -5.564 1.00 94.81 276 LYS A N 1
ATOM 2215 C CA . LYS A 1 276 ? 5.576 -12.096 -4.969 1.00 94.81 276 LYS A CA 1
ATOM 2216 C C . LYS A 1 276 ? 6.143 -12.199 -3.560 1.00 94.81 276 LYS A C 1
ATOM 2218 O O . LYS A 1 276 ? 6.720 -13.226 -3.186 1.00 94.81 276 LYS A O 1
ATOM 2223 N N . ARG A 1 277 ? 6.030 -11.121 -2.784 1.00 94.69 277 ARG A N 1
ATOM 2224 C CA . ARG A 1 277 ? 6.424 -11.069 -1.376 1.00 94.69 277 ARG A CA 1
ATOM 2225 C C . ARG A 1 277 ? 5.199 -10.984 -0.489 1.00 94.69 277 ARG A C 1
ATOM 2227 O O . ARG A 1 277 ? 4.232 -10.308 -0.817 1.00 94.69 277 ARG A O 1
ATOM 2234 N N . ALA A 1 278 ? 5.276 -11.630 0.663 1.00 95.94 278 ALA A N 1
ATOM 2235 C CA . ALA A 1 278 ? 4.323 -11.420 1.733 1.00 95.94 278 ALA A CA 1
ATOM 2236 C C . ALA A 1 278 ? 4.633 -10.083 2.427 1.00 95.94 278 ALA A C 1
ATOM 2238 O O . ALA A 1 278 ? 5.780 -9.822 2.800 1.00 95.94 278 ALA A O 1
ATOM 2239 N N . THR A 1 279 ? 3.620 -9.233 2.575 1.00 95.25 279 THR A N 1
ATOM 2240 C CA . THR A 1 279 ? 3.738 -7.847 3.049 1.00 95.25 279 THR A CA 1
ATOM 2241 C C . THR A 1 279 ? 2.695 -7.528 4.123 1.00 95.25 279 THR A C 1
ATOM 2243 O O . THR A 1 279 ? 1.660 -8.184 4.202 1.00 95.25 279 THR A O 1
ATOM 2246 N N . TRP A 1 280 ? 2.978 -6.534 4.970 1.00 96.12 280 TRP A N 1
ATOM 2247 C CA . TRP A 1 280 ? 2.102 -6.060 6.051 1.00 96.12 280 TRP A CA 1
ATOM 2248 C C . TRP A 1 280 ? 1.604 -4.658 5.717 1.00 96.12 280 TRP A C 1
ATOM 2250 O O . TRP A 1 280 ? 2.232 -3.671 6.109 1.00 96.12 280 TRP A O 1
ATOM 2260 N N . ILE A 1 281 ? 0.529 -4.571 4.940 1.00 96.50 281 ILE A N 1
ATOM 2261 C CA . ILE A 1 281 ? -0.003 -3.278 4.485 1.00 96.50 281 ILE A CA 1
ATOM 2262 C C . ILE A 1 281 ? -1.379 -2.958 5.068 1.00 96.50 281 ILE A C 1
ATOM 2264 O O . ILE A 1 281 ? -1.736 -1.783 5.132 1.00 96.50 281 ILE A O 1
ATOM 2268 N N . ASP A 1 282 ? -2.081 -3.956 5.609 1.00 97.88 282 ASP A N 1
ATOM 2269 C CA . ASP A 1 282 ? -3.329 -3.777 6.349 1.00 97.88 282 ASP A CA 1
ATOM 2270 C C . ASP A 1 282 ? -3.011 -3.575 7.832 1.00 97.88 282 ASP A C 1
ATOM 2272 O O . ASP A 1 282 ? -2.538 -4.486 8.514 1.00 97.88 282 ASP A O 1
ATOM 2276 N N . ASN A 1 283 ? -3.214 -2.358 8.330 1.00 96.50 283 ASN A N 1
ATOM 2277 C CA . ASN A 1 283 ? -2.670 -1.926 9.616 1.00 96.50 283 ASN A CA 1
ATOM 2278 C C . ASN A 1 283 ? -3.747 -1.365 10.549 1.00 96.50 283 ASN A C 1
ATOM 2280 O O . ASN A 1 283 ? -4.783 -0.881 10.098 1.00 96.50 283 ASN A O 1
ATOM 2284 N N . PHE A 1 284 ? -3.461 -1.379 11.855 1.00 97.88 284 PHE A N 1
ATOM 2285 C CA . PHE A 1 284 ? -4.277 -0.755 12.896 1.00 97.88 284 PHE A CA 1
ATOM 2286 C C . PHE A 1 284 ? -3.445 0.227 13.723 1.00 97.88 284 PHE A C 1
ATOM 2288 O O . PHE A 1 284 ? -2.365 -0.105 14.209 1.00 97.88 284 PHE A O 1
ATOM 2295 N N . PHE A 1 285 ? -4.004 1.405 13.979 1.00 98.00 285 PHE A N 1
ATOM 2296 C CA . PHE A 1 285 ? -3.466 2.392 14.903 1.00 98.00 285 PHE A CA 1
ATOM 2297 C C . PHE A 1 285 ? -4.560 2.837 15.864 1.00 98.00 285 PHE A C 1
ATOM 2299 O O . PHE A 1 285 ? -5.719 2.985 15.478 1.00 98.00 285 PHE A O 1
ATOM 2306 N N . ILE A 1 286 ? -4.213 3.055 17.128 1.00 97.62 286 ILE A N 1
ATOM 2307 C CA . ILE A 1 286 ? -5.201 3.381 18.154 1.00 97.62 286 ILE A CA 1
ATOM 2308 C C . ILE A 1 286 ? -4.749 4.529 19.047 1.00 97.62 286 ILE A C 1
ATOM 2310 O O . ILE A 1 286 ? -3.593 4.605 19.452 1.00 97.62 286 ILE A O 1
ATOM 2314 N N . TYR A 1 287 ? -5.686 5.399 19.404 1.00 97.12 287 TYR A N 1
ATOM 2315 C CA . TYR A 1 287 ? -5.572 6.285 20.555 1.00 97.12 287 TYR A CA 1
ATOM 2316 C C . TYR A 1 287 ? -6.714 6.004 21.529 1.00 97.12 287 TYR A C 1
ATOM 2318 O O . TYR A 1 287 ? -7.870 5.833 21.130 1.00 97.12 287 TYR A O 1
ATOM 2326 N N . GLN A 1 288 ? -6.387 5.985 22.820 1.00 93.00 288 GLN A N 1
ATOM 2327 C CA . GLN A 1 288 ? -7.349 5.774 23.893 1.00 93.00 288 GLN A CA 1
ATOM 2328 C C . GLN A 1 288 ? -7.226 6.895 24.933 1.00 93.00 288 GLN A C 1
ATOM 2330 O O . GLN A 1 288 ? -6.143 7.095 25.485 1.00 93.00 288 GLN A O 1
ATOM 2335 N N . PRO A 1 289 ? -8.323 7.604 25.251 1.00 89.69 289 PRO A N 1
ATOM 2336 C CA . PRO A 1 289 ? -8.297 8.750 26.162 1.00 89.69 289 PRO A CA 1
ATOM 2337 C C . PRO A 1 289 ? -8.193 8.332 27.634 1.00 89.69 289 PRO A C 1
ATOM 2339 O O . PRO A 1 289 ? -7.850 9.123 28.512 1.00 89.69 289 PRO A O 1
ATOM 2342 N N . ARG A 1 290 ? -8.519 7.069 27.919 1.00 86.19 290 ARG A N 1
ATOM 2343 C CA . ARG A 1 290 ? -8.510 6.452 29.244 1.00 86.19 290 ARG A CA 1
ATOM 2344 C C . ARG A 1 290 ? -7.828 5.098 29.150 1.00 86.19 290 ARG A C 1
ATOM 2346 O O . ARG A 1 290 ? -7.718 4.525 28.071 1.00 86.19 290 ARG A O 1
ATOM 2353 N N . TRP A 1 291 ? -7.409 4.570 30.295 1.00 75.81 291 TRP A N 1
ATOM 2354 C CA . TRP A 1 291 ? -6.936 3.194 30.382 1.00 75.81 291 TRP A CA 1
ATOM 2355 C C . TRP A 1 291 ? -8.125 2.251 30.143 1.00 75.81 291 TRP A C 1
ATOM 2357 O O . TRP A 1 291 ? -8.905 1.976 31.055 1.00 75.81 291 TRP A O 1
ATOM 2367 N N . PHE A 1 292 ? -8.322 1.847 28.888 1.00 71.19 292 PHE A N 1
ATOM 2368 C CA . PHE A 1 292 ? -9.324 0.858 28.509 1.00 71.19 292 PHE A CA 1
ATOM 2369 C C . PHE A 1 292 ? -8.843 -0.549 28.898 1.00 71.19 292 PHE A C 1
ATOM 2371 O O . PHE A 1 292 ? -7.636 -0.786 29.014 1.00 71.19 292 PHE A O 1
ATOM 2378 N N . PRO A 1 293 ? -9.768 -1.509 29.091 1.00 64.81 293 PRO A N 1
ATOM 2379 C CA . PRO A 1 293 ? -9.420 -2.925 29.070 1.00 64.81 293 PRO A CA 1
ATOM 2380 C C . PRO A 1 293 ? -8.626 -3.280 27.802 1.00 64.81 293 PRO A C 1
ATOM 2382 O O . PRO A 1 293 ? -8.685 -2.579 26.793 1.00 64.81 293 PRO A O 1
ATOM 2385 N N . SER A 1 294 ? -7.867 -4.372 27.897 1.00 91.06 294 SER A N 1
ATOM 2386 C CA . SER A 1 294 ? -6.887 -4.855 26.917 1.00 91.06 294 SER A CA 1
ATOM 2387 C C . SER A 1 294 ? -7.221 -4.546 25.453 1.00 91.06 294 SER A C 1
ATOM 2389 O O . SER A 1 294 ? -8.294 -4.903 24.961 1.00 91.06 294 SER A O 1
ATOM 2391 N N . VAL A 1 295 ? -6.252 -3.954 24.755 1.00 94.88 295 VAL A N 1
ATOM 2392 C CA . VAL A 1 295 ? -6.223 -3.871 23.293 1.00 94.88 295 VAL A CA 1
ATOM 2393 C C . VAL A 1 295 ? -5.350 -5.001 22.773 1.00 94.88 295 VAL A C 1
ATOM 2395 O O . VAL A 1 295 ? -4.220 -5.170 23.234 1.00 94.88 295 VAL A O 1
ATOM 2398 N N . SER A 1 296 ? -5.854 -5.775 21.819 1.00 95.75 296 SER A N 1
ATOM 2399 C CA . SER A 1 296 ? -5.082 -6.855 21.208 1.00 95.75 296 SER A CA 1
ATOM 2400 C C . SER A 1 296 ? -5.509 -7.111 19.774 1.00 95.75 296 SER A C 1
ATOM 2402 O O . SER A 1 296 ? -6.698 -7.290 19.505 1.00 95.75 296 SER A O 1
ATOM 2404 N N . VAL A 1 297 ? -4.532 -7.204 18.877 1.00 95.12 297 VAL A N 1
ATOM 2405 C CA . 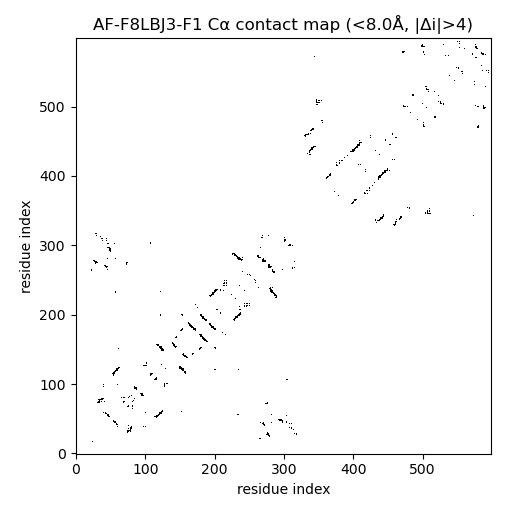VAL A 1 297 ? -4.736 -7.768 17.539 1.00 95.12 297 VAL A CA 1
ATOM 2406 C C . VAL A 1 297 ? -4.988 -9.270 17.666 1.00 95.12 297 VAL A C 1
ATOM 2408 O O . VAL A 1 297 ? -4.384 -9.935 18.513 1.00 95.12 297 VAL A O 1
ATOM 2411 N N . GLU A 1 298 ? -5.898 -9.787 16.846 1.00 95.19 298 GLU A N 1
ATOM 2412 C CA . GLU A 1 298 ? -6.218 -11.208 16.771 1.00 95.19 298 GLU A CA 1
ATOM 2413 C C . GLU A 1 298 ? -4.983 -12.004 16.335 1.00 95.19 298 GLU A C 1
ATOM 2415 O O . GLU A 1 298 ? -4.444 -11.804 15.246 1.00 95.19 298 GLU A O 1
ATOM 2420 N N . LYS A 1 299 ? -4.525 -12.902 17.209 1.00 93.00 299 LYS A N 1
ATOM 2421 C CA . LYS A 1 299 ? -3.340 -13.735 16.956 1.00 93.00 299 LYS A CA 1
ATOM 2422 C C . LYS A 1 299 ? -3.692 -15.068 16.325 1.00 93.00 299 LYS A C 1
ATOM 2424 O O . LYS A 1 299 ? -2.821 -15.669 15.695 1.00 93.00 299 LYS A O 1
ATOM 2429 N N . ASP A 1 300 ? -4.925 -15.513 16.532 1.00 94.19 300 ASP A N 1
ATOM 2430 C CA . ASP A 1 300 ? -5.441 -16.761 16.006 1.00 94.19 300 ASP A CA 1
ATOM 2431 C C . ASP A 1 300 ? -6.323 -16.465 14.782 1.00 94.19 300 ASP A C 1
ATOM 2433 O O . ASP A 1 300 ? -7.456 -15.996 14.934 1.00 94.19 300 ASP A O 1
ATOM 2437 N N . PRO A 1 301 ? -5.816 -16.688 13.557 1.00 92.69 301 PRO A N 1
ATOM 2438 C CA . PRO A 1 301 ? -6.571 -16.414 12.342 1.00 92.69 301 PRO A CA 1
ATOM 2439 C C . PRO A 1 301 ? -7.837 -17.271 12.231 1.00 92.69 301 PRO A C 1
ATOM 2441 O O . PRO A 1 301 ? -8.765 -16.876 11.529 1.00 92.69 301 PRO A O 1
ATOM 2444 N N . GLU A 1 302 ? -7.928 -18.399 12.946 1.00 94.12 302 GLU A N 1
ATOM 2445 C CA . GLU A 1 302 ? -9.134 -19.232 12.967 1.00 94.12 302 GLU A CA 1
ATOM 2446 C C . GLU A 1 302 ? -10.346 -18.458 13.515 1.00 94.12 302 GLU A C 1
ATOM 2448 O O . GLU A 1 302 ? -11.464 -18.648 13.035 1.00 94.12 302 GLU A O 1
ATOM 2453 N N . ASN A 1 303 ? -10.127 -17.486 14.412 1.00 94.19 303 ASN A N 1
ATOM 2454 C CA . ASN A 1 303 ? -11.174 -16.585 14.913 1.00 94.19 303 ASN A CA 1
ATOM 2455 C C . ASN A 1 303 ? -11.714 -15.607 13.846 1.00 94.19 303 ASN A C 1
ATOM 2457 O O . ASN A 1 303 ? -12.681 -14.883 14.107 1.00 94.19 303 ASN A O 1
ATOM 2461 N N . LEU A 1 304 ? -11.073 -15.513 12.678 1.00 94.56 304 LEU A N 1
ATOM 2462 C CA . LEU A 1 304 ? -11.557 -14.773 11.503 1.00 94.56 304 LEU A CA 1
ATOM 2463 C C . LEU A 1 304 ? -12.151 -15.707 10.441 1.00 94.56 304 LEU A C 1
ATOM 2465 O O . LEU A 1 304 ? -12.910 -15.257 9.587 1.00 94.56 304 LEU A O 1
ATOM 2469 N N . GLY A 1 305 ? -11.837 -16.999 10.517 1.00 94.19 305 GLY A N 1
ATOM 2470 C CA . GLY A 1 305 ? -12.381 -18.052 9.675 1.00 94.19 305 GLY A CA 1
ATOM 2471 C C . GLY A 1 305 ? -11.346 -19.149 9.405 1.00 94.19 305 GLY A C 1
ATOM 2472 O O . GLY A 1 305 ? -10.149 -18.870 9.308 1.00 94.19 305 GLY A O 1
ATOM 2473 N N . PRO A 1 306 ? -11.778 -20.409 9.220 1.00 93.62 306 PRO A N 1
ATOM 2474 C CA . PRO A 1 306 ? -10.864 -21.535 9.018 1.00 93.62 306 PRO A CA 1
ATOM 2475 C C . PRO A 1 306 ? -10.002 -21.397 7.754 1.00 93.62 306 PRO A C 1
ATOM 2477 O O . PRO A 1 306 ? -8.886 -21.914 7.703 1.00 93.62 306 PRO A O 1
ATOM 2480 N N . ASP A 1 307 ? -10.490 -20.698 6.728 1.00 96.06 307 ASP A N 1
ATOM 2481 C CA . ASP A 1 307 ? -9.731 -20.481 5.494 1.00 96.06 307 ASP A CA 1
ATOM 2482 C C . ASP A 1 307 ? -8.641 -19.411 5.649 1.00 96.06 307 ASP A C 1
ATOM 2484 O O . ASP A 1 307 ? -7.615 -19.487 4.970 1.00 96.06 307 ASP A O 1
ATOM 2488 N N . VAL A 1 308 ? -8.793 -18.488 6.607 1.00 96.81 308 VAL A N 1
ATOM 2489 C CA . VAL A 1 308 ? -7.752 -17.510 6.954 1.00 96.81 308 VAL A CA 1
ATOM 2490 C C . VAL A 1 308 ? -6.553 -18.227 7.579 1.00 96.81 308 VAL A C 1
ATOM 2492 O O . VAL A 1 308 ? -5.421 -18.004 7.158 1.00 96.81 308 VAL A O 1
ATOM 2495 N N . GLU A 1 309 ? -6.780 -19.155 8.518 1.00 96.56 309 GLU A N 1
ATOM 2496 C CA . GLU A 1 309 ? -5.693 -19.938 9.134 1.00 96.56 309 GLU A CA 1
ATOM 2497 C C . GLU A 1 309 ? -4.937 -20.780 8.102 1.00 96.56 309 GLU A C 1
ATOM 2499 O O . GLU A 1 309 ? -3.707 -20.830 8.127 1.00 96.56 309 GLU A O 1
ATOM 2504 N N . LYS A 1 310 ? -5.633 -21.384 7.129 1.00 97.06 310 LYS A N 1
ATOM 2505 C CA . LYS A 1 310 ? -4.966 -22.107 6.032 1.00 97.06 310 LYS A CA 1
ATOM 2506 C C . LYS A 1 310 ? -4.039 -21.189 5.231 1.00 97.06 310 LYS A C 1
ATOM 2508 O O . LYS A 1 310 ? -2.902 -21.575 4.959 1.00 97.06 310 LYS A O 1
ATOM 2513 N N . ALA A 1 311 ? -4.498 -19.988 4.874 1.00 97.44 311 ALA A N 1
ATOM 2514 C CA . ALA A 1 311 ? -3.694 -19.026 4.125 1.00 97.44 311 ALA A CA 1
ATOM 2515 C C . ALA A 1 311 ? -2.488 -18.525 4.940 1.00 97.44 311 ALA A C 1
ATOM 2517 O O . ALA A 1 311 ? -1.356 -18.556 4.455 1.00 97.44 311 ALA A O 1
ATOM 2518 N N . VAL A 1 312 ? -2.692 -18.163 6.211 1.00 96.62 312 VAL A N 1
ATOM 2519 C CA . VAL A 1 312 ? -1.610 -17.752 7.121 1.00 96.62 312 VAL A CA 1
ATOM 2520 C C . VAL A 1 312 ? -0.588 -18.877 7.318 1.00 96.62 312 VAL A C 1
ATOM 2522 O O . VAL A 1 312 ? 0.618 -18.623 7.325 1.00 96.62 312 VAL A O 1
ATOM 2525 N N . SER A 1 313 ? -1.040 -20.128 7.434 1.00 96.12 313 SER A N 1
ATOM 2526 C CA . SER A 1 313 ? -0.173 -21.305 7.556 1.00 96.12 313 SER A CA 1
ATOM 2527 C C . SER A 1 313 ? 0.745 -21.481 6.340 1.00 96.12 313 SER A C 1
ATOM 2529 O O . SER A 1 313 ? 1.940 -21.742 6.504 1.00 96.12 313 SER A O 1
ATOM 2531 N N . ILE A 1 314 ? 0.230 -21.244 5.125 1.00 95.94 314 ILE A N 1
ATOM 2532 C CA . ILE A 1 314 ? 1.040 -21.248 3.897 1.00 95.94 314 ILE A CA 1
ATOM 2533 C C . ILE A 1 314 ? 2.156 -20.206 3.990 1.00 95.94 314 ILE A C 1
ATOM 2535 O O . ILE A 1 314 ? 3.313 -20.549 3.754 1.00 95.94 314 ILE A O 1
ATOM 2539 N N . LEU A 1 315 ? 1.839 -18.963 4.371 1.00 95.25 315 LEU A N 1
ATOM 2540 C CA . LEU A 1 315 ? 2.819 -17.870 4.444 1.00 95.25 315 LEU A CA 1
ATOM 2541 C C . LEU A 1 315 ? 3.877 -18.113 5.525 1.00 95.25 315 LEU A C 1
ATOM 2543 O O . LEU A 1 315 ? 5.075 -17.981 5.267 1.00 95.25 315 LEU A O 1
ATOM 2547 N N . ARG A 1 316 ? 3.461 -18.585 6.705 1.00 92.94 316 ARG A N 1
ATOM 2548 C CA . ARG A 1 316 ? 4.379 -18.974 7.789 1.00 92.94 316 ARG A CA 1
ATOM 2549 C C . ARG A 1 316 ? 5.405 -20.019 7.339 1.00 92.94 316 ARG A C 1
ATOM 2551 O O . ARG A 1 316 ? 6.548 -19.957 7.786 1.00 92.94 316 ARG A O 1
ATOM 2558 N N . GLY A 1 317 ? 5.038 -20.914 6.419 1.00 92.12 317 GLY A N 1
ATOM 2559 C CA . GLY A 1 317 ? 5.947 -21.906 5.836 1.00 92.12 317 GLY A CA 1
ATOM 2560 C C . GLY A 1 317 ? 7.139 -21.320 5.062 1.00 92.12 317 GLY A C 1
ATOM 2561 O O . GLY A 1 317 ? 8.139 -22.014 4.886 1.00 92.12 317 GLY A O 1
ATOM 2562 N N . PHE A 1 318 ? 7.068 -20.057 4.627 1.00 88.81 318 PHE A N 1
ATOM 2563 C CA . PHE A 1 318 ? 8.165 -19.362 3.938 1.00 88.81 318 PHE A CA 1
ATOM 2564 C C . PHE A 1 318 ? 9.032 -18.516 4.881 1.00 88.81 318 PHE A C 1
ATOM 2566 O O . PHE A 1 318 ? 10.221 -18.340 4.616 1.00 88.81 318 PHE A O 1
ATOM 2573 N N . CYS A 1 319 ? 8.465 -18.024 5.988 1.00 81.75 319 CYS A N 1
ATOM 2574 C CA . CYS A 1 319 ? 9.163 -17.180 6.964 1.00 81.75 319 CYS A CA 1
ATOM 2575 C C . CYS A 1 319 ? 10.298 -17.934 7.691 1.00 81.75 319 CYS A C 1
ATOM 2577 O O . CYS A 1 319 ? 11.348 -17.371 7.989 1.00 81.75 319 CYS A O 1
ATOM 2579 N N . SER A 1 320 ? 10.142 -19.242 7.911 1.00 63.62 320 SER A N 1
ATOM 2580 C CA . SER A 1 320 ? 11.090 -20.080 8.659 1.00 63.62 320 SER A CA 1
ATOM 2581 C C . SER A 1 320 ? 12.341 -20.506 7.872 1.00 63.62 320 SER A C 1
ATOM 2583 O O . SER A 1 320 ? 12.865 -21.590 8.116 1.00 63.62 320 SER A O 1
ATOM 2585 N N . CYS A 1 321 ? 12.811 -19.721 6.895 1.00 55.97 321 CYS A N 1
ATOM 2586 C CA . CYS A 1 321 ? 14.054 -19.994 6.164 1.00 55.97 321 CYS A CA 1
ATOM 2587 C C . CYS A 1 321 ? 15.203 -19.136 6.742 1.00 55.97 321 CYS A C 1
ATOM 2589 O O . CYS A 1 321 ? 15.394 -17.994 6.312 1.00 55.97 321 CYS A O 1
ATOM 2591 N N . PRO A 1 322 ? 16.007 -19.649 7.700 1.00 48.72 322 PRO A N 1
ATOM 2592 C CA . PRO A 1 322 ? 16.903 -18.830 8.528 1.00 48.72 322 PRO A CA 1
ATOM 2593 C C . PRO A 1 322 ? 18.064 -18.200 7.748 1.00 48.72 322 PRO A C 1
ATOM 2595 O O . PRO A 1 322 ? 18.682 -17.243 8.206 1.00 48.72 322 PRO A O 1
ATOM 2598 N N . LEU A 1 323 ? 18.368 -18.728 6.558 1.00 46.88 323 LEU A N 1
ATOM 2599 C CA . LEU A 1 323 ? 19.436 -18.218 5.699 1.00 46.88 323 LEU A CA 1
ATOM 2600 C C . LEU A 1 323 ? 19.084 -16.862 5.062 1.00 46.88 323 LEU A C 1
ATOM 2602 O O . LEU A 1 323 ? 19.985 -16.128 4.671 1.00 46.88 323 LEU A O 1
ATOM 2606 N N . ARG A 1 324 ? 17.788 -16.529 4.960 1.00 50.47 324 ARG A N 1
ATOM 2607 C CA . ARG A 1 324 ? 17.301 -15.339 4.244 1.00 50.47 324 ARG A CA 1
ATOM 2608 C C . ARG A 1 324 ? 17.181 -14.113 5.158 1.00 50.47 324 ARG A C 1
ATOM 2610 O O . ARG A 1 324 ? 17.707 -13.060 4.824 1.00 50.47 324 ARG A O 1
ATOM 2617 N N . ALA A 1 325 ? 16.642 -14.288 6.367 1.00 42.31 325 ALA A N 1
ATOM 2618 C CA . ALA A 1 325 ? 16.502 -13.218 7.367 1.00 42.31 325 ALA A CA 1
ATOM 2619 C C . ALA A 1 325 ? 17.851 -12.655 7.878 1.00 42.31 325 ALA A C 1
ATOM 2621 O O . ALA A 1 325 ? 17.931 -11.515 8.333 1.00 42.31 325 ALA A O 1
ATOM 2622 N N . ALA A 1 326 ? 18.938 -13.432 7.787 1.00 40.88 326 ALA A N 1
ATOM 2623 C CA . ALA A 1 326 ? 20.279 -12.990 8.179 1.00 40.88 326 ALA A CA 1
ATOM 2624 C C . ALA A 1 326 ? 20.912 -11.974 7.203 1.00 40.88 326 ALA A C 1
ATOM 2626 O O . ALA A 1 326 ? 21.856 -11.278 7.584 1.00 40.88 326 ALA A O 1
ATOM 2627 N N . LEU A 1 327 ? 20.412 -11.879 5.965 1.00 46.25 327 LEU A N 1
ATOM 2628 C CA . LEU A 1 327 ? 20.910 -10.935 4.957 1.00 46.25 327 LEU A CA 1
ATOM 2629 C C . LEU A 1 327 ? 20.263 -9.543 5.090 1.00 46.25 327 LEU A C 1
ATOM 2631 O O . LEU A 1 327 ? 20.933 -8.542 4.846 1.00 46.25 327 LEU A O 1
ATOM 2635 N N . GLU A 1 328 ? 19.022 -9.462 5.574 1.00 42.31 328 GLU A N 1
ATOM 2636 C CA . GLU A 1 328 ? 18.224 -8.224 5.602 1.00 42.31 328 GLU A CA 1
ATOM 2637 C C . GLU A 1 328 ? 18.502 -7.312 6.816 1.00 42.31 328 GLU A C 1
ATOM 2639 O O . GLU A 1 328 ? 18.343 -6.100 6.726 1.00 42.31 328 GLU A O 1
ATOM 2644 N N . LEU A 1 329 ? 19.009 -7.828 7.945 1.00 37.25 329 LEU A N 1
ATOM 2645 C CA . LEU A 1 329 ? 19.218 -7.012 9.161 1.00 37.25 329 LEU A CA 1
ATOM 2646 C C . LEU A 1 329 ? 20.429 -6.047 9.096 1.00 37.25 329 LEU A C 1
ATOM 2648 O O . LEU A 1 329 ? 20.679 -5.291 10.035 1.00 37.25 329 LEU A O 1
ATOM 2652 N N . ARG A 1 330 ? 21.226 -6.078 8.018 1.00 38.69 330 ARG A N 1
ATOM 2653 C CA . ARG A 1 330 ? 22.464 -5.282 7.861 1.00 38.69 330 ARG A CA 1
ATOM 2654 C C . ARG A 1 330 ? 22.276 -3.929 7.151 1.00 38.69 330 ARG A C 1
ATOM 2656 O O . ARG A 1 330 ? 23.260 -3.198 7.030 1.00 38.69 330 ARG A O 1
ATOM 2663 N N . SER A 1 331 ? 21.079 -3.586 6.675 1.00 38.16 331 SER A N 1
ATOM 2664 C CA . SER A 1 331 ? 20.845 -2.458 5.750 1.00 38.16 331 SER A CA 1
ATOM 2665 C C . SER A 1 331 ? 20.372 -1.128 6.367 1.00 38.16 331 SER A C 1
ATOM 2667 O O . SER A 1 331 ? 20.421 -0.115 5.682 1.00 38.16 331 SER A O 1
ATOM 2669 N N . GLN A 1 332 ? 19.974 -1.051 7.641 1.00 32.34 332 GLN A N 1
ATOM 2670 C CA . GLN A 1 332 ? 19.170 0.087 8.142 1.00 32.34 332 GLN A CA 1
ATOM 2671 C C . GLN A 1 332 ? 19.922 1.293 8.771 1.00 32.34 332 GLN A C 1
ATOM 2673 O O . GLN A 1 332 ? 19.447 1.859 9.753 1.00 32.34 332 GLN A O 1
ATOM 2678 N N . LEU A 1 333 ? 21.070 1.751 8.248 1.00 33.53 333 LEU A N 1
ATOM 2679 C CA . LEU A 1 333 ? 21.723 2.971 8.778 1.00 33.53 333 LEU A CA 1
ATOM 2680 C C . LEU A 1 333 ? 22.247 3.942 7.696 1.00 33.53 333 LEU A C 1
ATOM 2682 O O . LEU A 1 333 ? 23.237 3.640 7.034 1.00 33.53 333 LEU A O 1
ATOM 2686 N N . ALA A 1 334 ? 21.656 5.151 7.709 1.00 38.22 334 ALA A N 1
ATOM 2687 C CA . ALA A 1 334 ? 22.085 6.462 7.177 1.00 38.22 334 ALA A CA 1
ATOM 2688 C C . ALA A 1 334 ? 21.703 6.848 5.725 1.00 38.22 334 ALA A C 1
ATOM 2690 O O . ALA A 1 334 ? 22.173 6.257 4.762 1.00 38.22 334 ALA A O 1
ATOM 2691 N N . VAL A 1 335 ? 20.930 7.940 5.587 1.00 41.41 335 VAL A N 1
ATOM 2692 C CA . VAL A 1 335 ? 20.603 8.631 4.323 1.00 41.41 335 VAL A CA 1
ATOM 2693 C C . VAL A 1 335 ? 20.938 10.115 4.486 1.00 41.41 335 VAL A C 1
ATOM 2695 O O . VAL A 1 335 ? 20.439 10.727 5.425 1.00 41.41 335 VAL A O 1
ATOM 2698 N N . HIS A 1 336 ? 21.809 10.642 3.608 1.00 38.62 336 HIS A N 1
ATOM 2699 C CA . HIS A 1 336 ? 21.784 12.006 3.022 1.00 38.62 336 HIS A CA 1
ATOM 2700 C C . HIS A 1 336 ? 23.065 12.414 2.239 1.00 38.62 336 HIS A C 1
ATOM 2702 O O . HIS A 1 336 ? 23.250 13.596 1.974 1.00 38.62 336 HIS A O 1
ATOM 2708 N N . GLN A 1 337 ? 23.943 11.494 1.803 1.00 52.41 337 GLN A N 1
ATOM 2709 C CA . GLN A 1 337 ? 25.192 11.871 1.092 1.00 52.41 337 GLN A CA 1
ATOM 2710 C C . GLN A 1 337 ? 25.561 10.980 -0.115 1.00 52.41 337 GLN A C 1
ATOM 2712 O O . GLN A 1 337 ? 26.739 10.761 -0.393 1.00 52.41 337 GLN A O 1
ATOM 2717 N N . PHE A 1 338 ? 24.572 10.436 -0.832 1.00 52.66 338 PHE A N 1
ATOM 2718 C CA . PHE A 1 338 ? 24.812 9.386 -1.827 1.00 52.66 338 PHE A CA 1
ATOM 2719 C C . PHE A 1 338 ? 24.111 9.632 -3.174 1.00 52.66 338 PHE A C 1
ATOM 2721 O O . PHE A 1 338 ? 22.924 9.964 -3.199 1.00 52.66 338 PHE A O 1
ATOM 2728 N N . ALA A 1 339 ? 24.837 9.433 -4.281 1.00 55.69 339 ALA A N 1
ATOM 2729 C CA . ALA A 1 339 ? 24.320 9.478 -5.651 1.00 55.69 339 ALA A CA 1
ATOM 2730 C C . ALA A 1 339 ? 24.863 8.310 -6.497 1.00 55.69 339 ALA A C 1
ATOM 2732 O O . ALA A 1 339 ? 25.977 7.832 -6.278 1.00 55.69 339 ALA A O 1
ATOM 2733 N N . VAL A 1 340 ? 24.083 7.865 -7.482 1.00 57.44 340 VAL A N 1
ATOM 2734 C CA . VAL A 1 340 ? 24.490 6.858 -8.471 1.00 57.44 340 VAL A CA 1
ATOM 2735 C C . VAL A 1 340 ? 24.425 7.493 -9.851 1.00 57.44 340 VAL A C 1
ATOM 2737 O O . VAL A 1 340 ? 23.408 8.057 -10.224 1.00 57.44 340 VAL A O 1
ATOM 2740 N N . PHE A 1 341 ? 25.502 7.423 -10.614 1.00 58.91 341 PHE A N 1
ATOM 2741 C CA . PHE A 1 341 ? 25.567 7.879 -11.993 1.00 58.91 341 PHE A CA 1
ATOM 2742 C C . PHE A 1 341 ? 25.445 6.672 -12.923 1.00 58.91 341 PHE A C 1
ATOM 2744 O O . PHE A 1 341 ? 26.023 5.621 -12.642 1.00 58.91 341 PHE A O 1
ATOM 2751 N N . GLN A 1 342 ? 24.706 6.792 -14.020 1.00 51.34 342 GLN A N 1
ATOM 2752 C CA . GLN A 1 342 ? 24.549 5.707 -14.987 1.00 51.34 342 GLN A CA 1
ATOM 2753 C C . GLN A 1 342 ? 25.118 6.129 -16.345 1.00 51.34 342 GLN A C 1
ATOM 2755 O O . GLN A 1 342 ? 24.622 7.102 -16.897 1.00 51.34 342 GLN A O 1
ATOM 2760 N N . GLY A 1 343 ? 26.113 5.418 -16.902 1.00 52.16 343 GLY A N 1
ATOM 2761 C CA . GLY A 1 343 ? 26.679 5.798 -18.202 1.00 52.16 343 GLY A CA 1
ATOM 2762 C C . GLY A 1 343 ? 27.544 4.798 -18.972 1.00 52.16 343 GLY A C 1
ATOM 2763 O O . GLY A 1 343 ? 28.074 3.846 -18.408 1.00 52.16 343 GLY A O 1
ATOM 2764 N N . SER A 1 344 ? 27.680 4.991 -20.291 1.00 47.25 344 SER A N 1
ATOM 2765 C CA . SER A 1 344 ? 28.560 4.179 -21.152 1.00 47.25 344 SER A CA 1
ATOM 2766 C C . SER A 1 344 ? 30.040 4.614 -21.079 1.00 47.25 344 SER A C 1
ATOM 2768 O O . SER A 1 344 ? 30.372 5.671 -20.545 1.00 47.25 344 SER A O 1
ATOM 2770 N N . PHE A 1 345 ? 30.935 3.733 -21.538 1.00 42.34 345 PHE A N 1
ATOM 2771 C CA . PHE A 1 345 ? 32.394 3.754 -21.335 1.00 42.34 345 PHE A CA 1
ATOM 2772 C C . PHE A 1 345 ? 33.092 5.090 -21.694 1.00 42.34 345 PHE A C 1
ATOM 2774 O O . PHE A 1 345 ? 32.823 5.687 -22.736 1.00 42.34 345 PHE A O 1
ATOM 2781 N N . GLY A 1 346 ? 34.096 5.490 -20.900 1.00 58.41 346 GLY A N 1
ATOM 2782 C CA . GLY A 1 346 ? 35.117 6.477 -21.292 1.00 58.41 346 GLY A CA 1
ATOM 2783 C C . GLY A 1 346 ? 34.864 7.938 -20.890 1.00 58.41 346 GLY A C 1
ATOM 2784 O O . GLY A 1 346 ? 34.207 8.229 -19.892 1.00 58.41 346 GLY A O 1
ATOM 2785 N N . SER A 1 347 ? 35.429 8.870 -21.670 1.00 55.25 347 SER A N 1
ATOM 2786 C CA . SER A 1 347 ? 35.450 10.332 -21.449 1.00 55.25 347 SER A CA 1
ATOM 2787 C C . SER A 1 347 ? 34.067 10.984 -21.269 1.00 55.25 347 SER A C 1
ATOM 2789 O O . SER A 1 347 ? 33.972 12.142 -20.873 1.00 55.25 347 SER A O 1
ATOM 2791 N N . TRP A 1 348 ? 32.985 10.240 -21.500 1.00 60.75 348 TRP A N 1
ATOM 2792 C CA . TRP A 1 348 ? 31.597 10.684 -21.418 1.00 60.75 348 TRP A CA 1
ATOM 2793 C C . TRP A 1 348 ? 31.106 10.932 -19.982 1.00 60.75 348 TRP A C 1
ATOM 2795 O O . TRP A 1 348 ? 30.607 12.018 -19.677 1.00 60.75 348 TRP A O 1
ATOM 2805 N N . THR A 1 349 ? 31.333 9.978 -19.073 1.00 63.59 349 THR A N 1
ATOM 2806 C CA . THR A 1 349 ? 31.029 10.127 -17.638 1.00 63.59 349 THR A CA 1
ATOM 2807 C C . THR A 1 349 ? 31.845 11.267 -17.028 1.00 63.59 349 THR A C 1
ATOM 2809 O O . THR A 1 349 ? 31.340 12.050 -16.225 1.00 63.59 349 THR A O 1
ATOM 2812 N N . ASP A 1 350 ? 33.101 11.416 -17.455 1.00 65.50 350 ASP A N 1
ATOM 2813 C CA . ASP A 1 350 ? 33.971 12.499 -16.997 1.00 65.50 350 ASP A CA 1
ATOM 2814 C C . ASP A 1 350 ? 33.441 13.878 -17.391 1.00 65.50 350 ASP A C 1
ATOM 2816 O O . ASP A 1 350 ? 33.464 14.781 -16.558 1.00 65.50 350 ASP A O 1
ATOM 2820 N N . VAL A 1 351 ? 32.950 14.051 -18.624 1.00 65.25 351 VAL A N 1
ATOM 2821 C CA . VAL A 1 351 ? 32.341 15.313 -19.080 1.00 65.25 351 VAL A CA 1
ATOM 2822 C C . VAL A 1 351 ? 31.135 15.666 -18.220 1.00 65.25 351 VAL A C 1
ATOM 2824 O O . VAL A 1 351 ? 31.057 16.789 -17.728 1.00 65.25 351 VAL A O 1
ATOM 2827 N N . GLN A 1 352 ? 30.212 14.724 -18.015 1.00 66.75 352 GLN A N 1
ATOM 2828 C CA . GLN A 1 352 ? 28.982 14.987 -17.268 1.00 66.75 352 GLN A CA 1
ATOM 2829 C C . GLN A 1 352 ? 29.254 15.213 -15.779 1.00 66.75 352 GLN A C 1
ATOM 2831 O O . GLN A 1 352 ? 28.725 16.157 -15.206 1.00 66.75 352 GLN A O 1
ATOM 2836 N N . LEU A 1 353 ? 30.147 14.445 -15.148 1.00 66.44 353 LEU A N 1
ATOM 2837 C CA . LEU A 1 353 ? 30.537 14.694 -13.756 1.00 66.44 353 LEU A CA 1
ATOM 2838 C C . LEU A 1 353 ? 31.255 16.042 -13.600 1.00 66.44 353 LEU A C 1
ATOM 2840 O O . LEU A 1 353 ? 30.959 16.786 -12.665 1.00 66.44 353 LEU A O 1
ATOM 2844 N N . LYS A 1 354 ? 32.143 16.401 -14.539 1.00 68.38 354 LYS A N 1
ATOM 2845 C CA . LYS A 1 354 ? 32.789 17.724 -14.597 1.00 68.38 354 LYS A CA 1
ATOM 2846 C C . LYS A 1 354 ? 31.845 18.854 -14.983 1.00 68.38 354 LYS A C 1
ATOM 2848 O O . LYS A 1 354 ? 32.256 20.006 -14.868 1.00 68.38 354 LYS A O 1
ATOM 2853 N N . ALA A 1 355 ? 30.634 18.569 -15.450 1.00 62.38 355 ALA A N 1
ATOM 2854 C CA . ALA A 1 355 ? 29.598 19.552 -15.761 1.00 62.38 355 ALA A CA 1
ATOM 2855 C C . ALA A 1 355 ? 28.528 19.658 -14.655 1.00 62.38 355 ALA A C 1
ATOM 2857 O O . ALA A 1 355 ? 28.008 20.743 -14.409 1.00 62.38 355 ALA A O 1
ATOM 2858 N N . ALA A 1 356 ? 28.293 18.583 -13.903 1.00 60.66 356 ALA A N 1
ATOM 2859 C CA 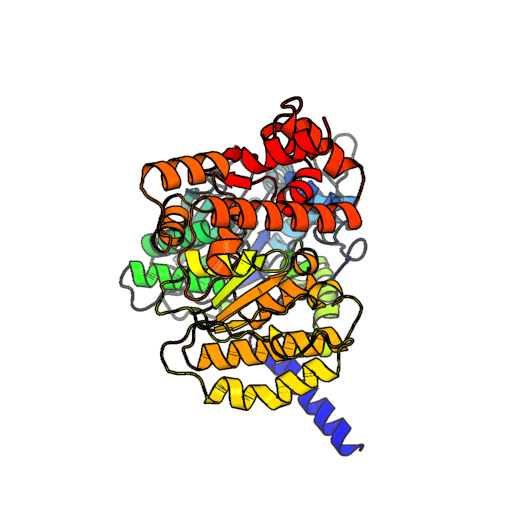. ALA A 1 356 ? 27.320 18.537 -12.817 1.00 60.66 356 ALA A CA 1
ATOM 2860 C C . ALA A 1 356 ? 27.913 18.929 -11.450 1.00 60.66 356 ALA A C 1
ATOM 2862 O O . ALA A 1 356 ? 27.232 19.539 -10.627 1.00 60.66 356 ALA A O 1
ATOM 2863 N N . LEU A 1 357 ? 29.189 18.624 -11.179 1.00 61.41 357 LEU A N 1
ATOM 2864 C CA . LEU A 1 357 ? 29.801 18.832 -9.857 1.00 61.41 357 LEU A CA 1
ATOM 2865 C C . LEU A 1 357 ? 30.606 20.141 -9.792 1.00 61.41 357 LEU A C 1
ATOM 2867 O O . LEU A 1 357 ? 31.358 20.413 -10.723 1.00 61.41 357 LEU A O 1
ATOM 2871 N N . PRO A 1 358 ? 30.496 20.965 -8.734 1.00 55.75 358 PRO A N 1
ATOM 2872 C CA . PRO A 1 358 ? 31.354 22.141 -8.556 1.00 55.75 358 PRO A CA 1
ATOM 2873 C C . PRO A 1 358 ? 32.848 21.779 -8.567 1.00 55.75 358 PRO A C 1
ATOM 2875 O O . PRO A 1 358 ? 33.222 20.720 -8.061 1.00 55.75 358 PRO A O 1
ATOM 2878 N N . ASP A 1 359 ? 33.710 22.676 -9.062 1.00 51.84 359 ASP A N 1
ATOM 2879 C CA . ASP A 1 359 ? 35.166 22.446 -9.191 1.00 51.84 359 ASP A CA 1
ATOM 2880 C C . ASP A 1 359 ? 35.849 22.036 -7.871 1.00 51.84 359 ASP A C 1
ATOM 2882 O O . ASP A 1 359 ? 36.874 21.359 -7.875 1.00 51.84 359 ASP A O 1
ATOM 2886 N N . THR A 1 360 ? 35.273 22.419 -6.728 1.00 40.09 360 THR A N 1
ATOM 2887 C CA . THR A 1 360 ? 35.768 22.095 -5.381 1.00 40.09 360 THR A CA 1
ATOM 2888 C C . THR A 1 360 ? 35.408 20.689 -4.903 1.00 40.09 360 THR A C 1
ATOM 2890 O O . THR A 1 360 ? 35.933 20.250 -3.888 1.00 40.09 360 THR A O 1
ATOM 2893 N N . LEU A 1 361 ? 34.498 19.992 -5.588 1.00 45.19 361 LEU A N 1
ATOM 2894 C CA . LEU A 1 361 ? 33.974 18.692 -5.166 1.00 45.19 361 LEU A CA 1
ATOM 2895 C C . LEU A 1 361 ? 34.539 17.528 -5.984 1.00 45.19 361 LEU A C 1
ATOM 2897 O O . LEU A 1 361 ? 34.399 16.389 -5.566 1.00 45.19 361 LEU A O 1
ATOM 2901 N N . TYR A 1 362 ? 35.187 17.761 -7.125 1.00 45.06 362 TYR A N 1
ATOM 2902 C CA . TYR A 1 362 ? 35.586 16.677 -8.025 1.00 45.06 362 TYR A CA 1
ATOM 2903 C C . TYR A 1 362 ? 37.012 16.169 -7.745 1.00 45.06 362 TYR A C 1
ATOM 2905 O O . TYR A 1 362 ? 37.993 16.709 -8.258 1.00 45.06 362 TYR A O 1
ATOM 2913 N N . VAL A 1 363 ? 37.136 15.076 -6.981 1.00 49.59 363 VAL A N 1
ATOM 2914 C CA . VAL A 1 363 ? 38.370 14.276 -6.903 1.00 49.59 363 VAL A CA 1
ATOM 2915 C C . VAL A 1 363 ? 38.130 12.926 -7.572 1.00 49.59 363 VAL A C 1
ATOM 2917 O O . VAL A 1 363 ? 37.399 12.068 -7.079 1.00 49.59 363 VAL A O 1
ATOM 2920 N N . LYS A 1 364 ? 38.761 12.727 -8.733 1.00 48.41 364 LYS A N 1
ATOM 2921 C CA . LYS A 1 364 ? 38.644 11.484 -9.498 1.00 48.41 364 LYS A CA 1
ATOM 2922 C C . LYS A 1 364 ? 39.450 10.368 -8.824 1.00 48.41 364 LYS A C 1
ATOM 2924 O O . LYS A 1 364 ? 40.680 10.357 -8.920 1.00 48.41 364 LYS A O 1
ATOM 2929 N N . CYS A 1 365 ? 38.780 9.391 -8.208 1.00 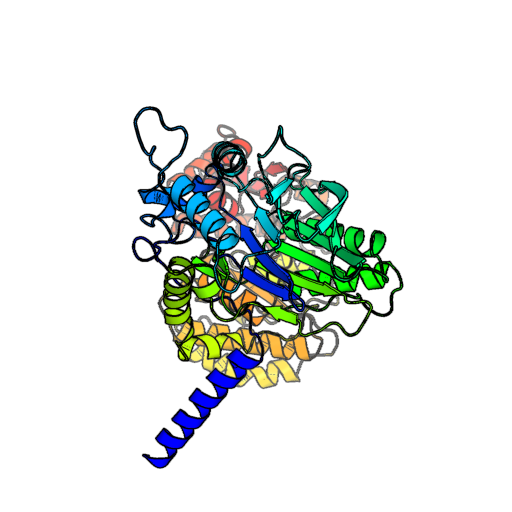44.34 365 CYS A N 1
ATOM 2930 C CA . CYS A 1 365 ? 39.416 8.112 -7.893 1.00 44.34 365 CYS A CA 1
ATOM 2931 C C . CYS A 1 365 ? 39.462 7.277 -9.175 1.00 44.34 365 CYS A C 1
ATOM 2933 O O . CYS A 1 365 ? 38.570 6.498 -9.490 1.00 44.34 365 CYS A O 1
ATOM 2935 N N . ASN A 1 366 ? 40.505 7.500 -9.969 1.00 44.03 366 ASN A N 1
ATOM 2936 C CA . ASN A 1 366 ? 40.734 6.743 -11.188 1.00 44.03 366 ASN A CA 1
ATOM 2937 C C . ASN A 1 366 ? 41.329 5.377 -10.798 1.00 44.03 366 ASN A C 1
ATOM 2939 O O . ASN A 1 366 ? 42.550 5.214 -10.761 1.00 44.03 366 ASN A O 1
ATOM 2943 N N . LEU A 1 367 ? 40.476 4.385 -10.525 1.00 42.75 367 LEU A N 1
ATOM 2944 C CA . LEU A 1 367 ? 40.875 2.966 -10.487 1.00 42.75 367 LEU A CA 1
ATOM 2945 C C . LEU A 1 367 ? 41.578 2.546 -11.797 1.00 42.75 367 LEU A C 1
ATOM 2947 O O . LEU A 1 367 ? 42.416 1.649 -11.821 1.00 42.75 367 LEU A O 1
ATOM 2951 N N . HIS A 1 368 ? 41.339 3.300 -12.871 1.00 35.59 368 HIS A N 1
ATOM 2952 C CA . HIS A 1 368 ? 41.874 3.081 -14.205 1.00 35.59 368 HIS A CA 1
ATOM 2953 C C . HIS A 1 368 ? 43.402 3.147 -14.368 1.00 35.59 368 HIS A C 1
ATOM 2955 O O . HIS A 1 368 ? 43.907 2.675 -15.387 1.00 35.59 368 HIS A O 1
ATOM 2961 N N . GLN A 1 369 ? 44.172 3.702 -13.422 1.00 32.62 369 GLN A N 1
ATOM 2962 C CA . GLN A 1 369 ? 45.630 3.801 -13.604 1.00 32.62 369 GLN A CA 1
ATOM 2963 C C . GLN A 1 369 ? 46.431 2.538 -13.254 1.00 32.62 369 GLN A C 1
ATOM 2965 O O . GLN A 1 369 ? 47.651 2.546 -13.412 1.00 32.62 369 GLN A O 1
ATOM 2970 N N . LEU A 1 370 ? 45.782 1.431 -12.884 1.00 27.17 370 LEU A N 1
ATOM 2971 C CA . LEU A 1 370 ? 46.432 0.123 -12.775 1.00 27.17 370 LEU A CA 1
ATOM 2972 C C . LEU A 1 370 ? 45.583 -0.978 -13.432 1.00 27.17 370 LEU A C 1
ATOM 2974 O O . LEU A 1 370 ? 44.913 -1.750 -12.769 1.00 27.17 370 LEU A O 1
ATOM 2978 N N . PHE A 1 371 ? 45.757 -1.065 -14.753 1.00 31.14 371 PHE A N 1
ATOM 2979 C CA . PHE A 1 371 ? 45.566 -2.229 -15.624 1.00 31.14 371 PHE A CA 1
ATOM 2980 C C . PHE A 1 371 ? 44.153 -2.794 -15.842 1.00 31.14 371 PHE A C 1
ATOM 2982 O O . PHE A 1 371 ? 43.445 -3.216 -14.941 1.00 31.14 371 PHE A O 1
ATOM 2989 N N . CYS A 1 372 ? 43.871 -2.977 -17.134 1.00 33.97 372 CYS A N 1
ATOM 2990 C CA . CYS A 1 372 ? 43.100 -4.081 -17.686 1.00 33.97 372 CYS A CA 1
ATOM 2991 C C . CYS A 1 372 ? 43.714 -5.406 -17.185 1.00 33.97 372 CYS A C 1
ATOM 2993 O O . CYS A 1 372 ? 44.696 -5.898 -17.749 1.00 33.97 372 CYS A O 1
ATOM 2995 N N . ILE A 1 373 ? 43.224 -5.936 -16.064 1.00 33.28 373 ILE A N 1
ATOM 2996 C CA . ILE A 1 373 ? 43.577 -7.272 -15.579 1.00 33.28 373 ILE A CA 1
ATOM 2997 C C . ILE A 1 373 ? 42.326 -8.125 -15.701 1.00 33.28 373 ILE A C 1
ATOM 2999 O O . ILE A 1 373 ? 41.311 -7.860 -15.073 1.00 33.28 373 ILE A O 1
ATOM 3003 N N . GLN A 1 374 ? 42.420 -9.156 -16.532 1.00 46.12 374 GLN A N 1
ATOM 3004 C CA . GLN A 1 374 ? 41.425 -10.213 -16.611 1.00 46.12 374 GLN A CA 1
ATOM 3005 C C . GLN A 1 374 ? 41.189 -10.851 -15.226 1.00 46.12 374 GLN A C 1
ATOM 3007 O O . GLN A 1 374 ? 42.145 -11.241 -14.554 1.00 46.12 374 GLN A O 1
ATOM 3012 N N . GLU A 1 375 ? 39.903 -11.004 -14.896 1.00 56.03 375 GLU A N 1
ATOM 3013 C CA . GLU A 1 375 ? 39.304 -11.945 -13.934 1.00 56.03 375 GLU A CA 1
ATOM 3014 C C . GLU A 1 375 ? 39.461 -11.661 -12.418 1.00 56.03 375 GLU A C 1
ATOM 3016 O O . GLU A 1 375 ? 40.455 -12.011 -11.777 1.00 56.03 375 GLU A O 1
ATOM 3021 N N . GLY A 1 376 ? 38.375 -11.122 -11.839 1.00 59.00 376 GLY A N 1
ATOM 3022 C CA . GLY A 1 376 ? 37.777 -11.451 -10.530 1.00 59.00 376 GLY A CA 1
ATOM 3023 C C . GLY A 1 376 ? 38.639 -11.295 -9.273 1.00 59.00 376 GLY A C 1
ATOM 3024 O O . GLY A 1 376 ? 38.477 -10.357 -8.496 1.00 59.00 376 GLY A O 1
ATOM 3025 N N . GLU A 1 377 ? 39.542 -12.240 -9.031 1.00 59.47 377 GLU A N 1
ATOM 3026 C CA . GLU A 1 377 ? 40.218 -12.400 -7.737 1.00 59.47 377 GLU A CA 1
ATOM 3027 C C . GLU A 1 377 ? 41.297 -11.339 -7.466 1.00 59.47 377 GLU A C 1
ATOM 3029 O O . GLU A 1 377 ? 41.488 -10.913 -6.327 1.00 59.47 377 GLU A O 1
ATOM 3034 N N . LYS A 1 378 ? 42.002 -10.860 -8.500 1.00 66.06 378 LYS A N 1
ATOM 3035 C CA . LYS A 1 378 ? 43.080 -9.865 -8.320 1.00 66.06 378 LYS A CA 1
ATOM 3036 C C . LYS A 1 378 ? 42.559 -8.468 -8.008 1.00 66.06 378 LYS A C 1
ATOM 3038 O O . LYS A 1 378 ? 43.202 -7.723 -7.275 1.00 66.06 378 LYS A O 1
ATOM 3043 N N . GLU A 1 379 ? 41.413 -8.120 -8.570 1.00 68.69 379 GLU A N 1
ATOM 3044 C CA . GLU A 1 379 ? 40.770 -6.827 -8.360 1.00 68.69 379 GLU A CA 1
ATOM 3045 C C . GLU A 1 379 ? 40.157 -6.740 -6.962 1.00 68.69 379 GLU A C 1
ATOM 3047 O O . GLU A 1 379 ? 40.372 -5.771 -6.235 1.00 68.69 379 GLU A O 1
ATOM 3052 N N . LYS A 1 380 ? 39.514 -7.826 -6.527 1.00 70.94 380 LYS A N 1
ATOM 3053 C CA . LYS A 1 380 ? 39.057 -8.024 -5.151 1.00 70.94 380 LYS A CA 1
ATOM 3054 C C . LYS A 1 380 ? 40.193 -7.899 -4.133 1.00 70.94 380 LYS A C 1
ATOM 3056 O O . LYS A 1 380 ? 40.056 -7.162 -3.154 1.00 70.94 380 LYS A O 1
ATOM 3061 N N . GLU A 1 381 ? 41.324 -8.569 -4.363 1.00 73.25 381 GLU A N 1
ATOM 3062 C CA . GLU A 1 381 ? 42.495 -8.452 -3.482 1.00 73.25 381 GLU A CA 1
ATOM 3063 C C . GLU A 1 381 ? 43.039 -7.017 -3.474 1.00 73.25 381 GLU A C 1
ATOM 3065 O O . GLU A 1 381 ? 43.322 -6.467 -2.411 1.00 73.25 381 GLU A O 1
ATOM 3070 N N . TRP A 1 382 ? 43.080 -6.350 -4.632 1.00 74.88 382 TRP A N 1
ATOM 3071 C CA . TRP A 1 382 ? 43.498 -4.952 -4.713 1.00 74.88 382 TRP A CA 1
ATOM 3072 C C . TRP A 1 382 ? 42.586 -4.027 -3.904 1.00 74.88 382 TRP A C 1
ATOM 3074 O O . TRP A 1 382 ? 43.099 -3.203 -3.142 1.00 74.88 382 TRP A O 1
ATOM 3084 N N . ILE A 1 383 ? 41.256 -4.164 -4.021 1.00 73.31 383 ILE A N 1
ATOM 3085 C CA . ILE A 1 383 ? 40.296 -3.367 -3.241 1.00 73.31 383 ILE A CA 1
ATOM 3086 C C . ILE A 1 383 ? 40.567 -3.588 -1.754 1.00 73.31 383 ILE A C 1
ATOM 3088 O O . ILE A 1 383 ? 40.702 -2.620 -1.011 1.00 73.31 383 ILE A O 1
ATOM 3092 N N . ARG A 1 384 ? 40.749 -4.834 -1.310 1.00 76.06 384 ARG A N 1
ATOM 3093 C CA . ARG A 1 384 ? 41.052 -5.154 0.095 1.00 76.06 384 ARG A CA 1
ATOM 3094 C C . ARG A 1 384 ? 42.359 -4.543 0.585 1.00 76.06 384 ARG A C 1
ATOM 3096 O O . ARG A 1 384 ? 42.392 -3.964 1.675 1.00 76.06 384 ARG A O 1
ATOM 3103 N N . GLU A 1 385 ? 43.418 -4.648 -0.211 1.00 75.56 385 GLU A N 1
ATOM 3104 C CA . GLU A 1 385 ? 44.745 -4.123 0.113 1.00 75.56 385 GLU A CA 1
ATOM 3105 C C . GLU A 1 385 ? 44.767 -2.589 0.138 1.00 75.56 385 GLU A C 1
ATOM 3107 O O . GLU A 1 385 ? 45.444 -1.985 0.976 1.00 75.56 385 GLU A O 1
ATOM 3112 N N . ASN A 1 386 ? 43.994 -1.942 -0.739 1.00 70.38 386 ASN A N 1
ATOM 3113 C CA . ASN A 1 386 ? 44.022 -0.492 -0.917 1.00 70.38 386 ASN A CA 1
ATOM 3114 C C . ASN A 1 386 ? 42.924 0.245 -0.155 1.00 70.38 386 ASN A C 1
ATOM 3116 O O . ASN A 1 386 ? 43.105 1.424 0.127 1.00 70.38 386 ASN A O 1
ATOM 3120 N N . LYS A 1 387 ? 41.845 -0.418 0.270 1.00 78.69 387 LYS A N 1
ATOM 3121 C CA . LYS A 1 387 ? 40.716 0.185 0.999 1.00 78.69 387 LYS A CA 1
ATOM 3122 C C . LYS A 1 387 ? 41.154 1.010 2.200 1.00 78.69 387 LYS A C 1
ATOM 3124 O O . LYS A 1 387 ? 40.695 2.131 2.371 1.00 78.69 387 LYS A O 1
ATOM 3129 N N . ARG A 1 388 ? 42.095 0.509 3.008 1.00 75.75 388 ARG A N 1
ATOM 3130 C CA . ARG A 1 388 ? 42.620 1.268 4.161 1.00 75.75 388 ARG A CA 1
ATOM 3131 C C . ARG A 1 388 ? 43.376 2.525 3.747 1.00 75.75 388 ARG A C 1
ATOM 3133 O O . ARG A 1 388 ? 43.253 3.531 4.430 1.00 75.75 388 ARG A O 1
ATOM 3140 N N . ARG A 1 389 ? 44.151 2.453 2.662 1.00 76.31 389 ARG A N 1
ATOM 3141 C CA . ARG A 1 389 ? 44.905 3.589 2.120 1.00 76.31 389 ARG A CA 1
ATOM 3142 C C . ARG A 1 389 ? 43.957 4.628 1.525 1.00 76.31 389 ARG A C 1
ATOM 3144 O O . ARG A 1 389 ? 44.029 5.786 1.899 1.00 76.31 389 ARG A O 1
ATOM 3151 N N . LEU A 1 390 ? 43.018 4.177 0.693 1.00 69.44 390 LEU A N 1
ATOM 3152 C CA . LEU A 1 390 ? 41.976 5.005 0.086 1.00 69.44 390 LEU A CA 1
ATOM 3153 C C . LEU A 1 390 ? 41.182 5.755 1.161 1.00 69.44 390 LEU A C 1
ATOM 3155 O O . LEU A 1 390 ? 41.069 6.967 1.100 1.00 69.44 390 LEU A O 1
ATOM 3159 N N . ILE A 1 391 ? 40.740 5.064 2.214 1.00 73.06 391 ILE A N 1
ATOM 3160 C CA . ILE A 1 391 ? 39.992 5.683 3.318 1.00 73.06 391 ILE A CA 1
ATOM 3161 C C . ILE A 1 391 ? 40.855 6.647 4.160 1.00 73.06 391 ILE A C 1
ATOM 3163 O O . ILE A 1 391 ? 40.327 7.614 4.705 1.00 73.06 391 ILE A O 1
ATOM 3167 N N . ALA A 1 392 ? 42.154 6.380 4.326 1.00 74.06 392 ALA A N 1
ATOM 3168 C CA . ALA A 1 392 ? 43.025 7.160 5.211 1.00 74.06 392 ALA A CA 1
ATOM 3169 C C . ALA A 1 392 ? 43.602 8.432 4.568 1.00 74.06 392 ALA A C 1
ATOM 3171 O O . ALA A 1 392 ? 43.914 9.374 5.296 1.00 74.06 392 ALA A O 1
ATOM 3172 N N . ASP A 1 393 ? 43.747 8.461 3.242 1.00 70.88 393 ASP A N 1
ATOM 3173 C CA . ASP A 1 393 ? 44.454 9.533 2.530 1.00 70.88 393 ASP A CA 1
ATOM 3174 C C . ASP A 1 393 ? 43.536 10.699 2.084 1.00 70.88 393 ASP A C 1
ATOM 3176 O O . ASP A 1 393 ? 44.038 11.688 1.549 1.00 70.88 393 ASP A O 1
ATOM 3180 N N . TRP A 1 394 ? 42.215 10.626 2.307 1.00 68.88 394 TRP A N 1
ATOM 3181 C CA . TRP A 1 394 ? 41.244 11.606 1.784 1.00 68.88 394 TRP A CA 1
ATOM 3182 C C . TRP A 1 394 ? 40.905 12.757 2.738 1.00 68.88 394 TRP A C 1
ATOM 3184 O O . TRP A 1 394 ? 40.510 12.555 3.893 1.00 68.88 394 TRP A O 1
ATOM 3194 N N . SER A 1 395 ? 41.008 13.989 2.229 1.00 63.41 395 SER A N 1
ATOM 3195 C CA . SER A 1 395 ? 40.759 15.215 2.999 1.00 63.41 395 SER A CA 1
ATOM 3196 C C . SER A 1 395 ? 39.266 15.433 3.285 1.00 63.41 395 SER A C 1
ATOM 3198 O O . SER A 1 395 ? 38.407 14.862 2.613 1.00 63.41 395 SER A O 1
ATOM 3200 N N . GLU A 1 396 ? 38.930 16.203 4.331 1.00 61.06 396 GLU A N 1
ATOM 3201 C CA . GLU A 1 396 ? 37.566 16.353 4.885 1.00 61.06 396 GLU A CA 1
ATOM 3202 C C . GLU A 1 396 ? 36.487 16.826 3.886 1.00 61.06 396 GLU A C 1
ATOM 3204 O O . GLU A 1 396 ? 35.319 16.535 4.125 1.00 61.06 396 GLU A O 1
ATOM 3209 N N . GLU A 1 397 ? 36.847 17.420 2.743 1.00 56.88 397 GLU A N 1
ATOM 3210 C CA . GLU A 1 397 ? 35.904 18.070 1.808 1.00 56.88 397 GLU A CA 1
ATOM 3211 C C . GLU A 1 397 ? 35.681 17.334 0.464 1.00 56.88 397 GLU A C 1
ATOM 3213 O O . GLU A 1 397 ? 35.073 17.882 -0.453 1.00 56.88 397 GLU A O 1
ATOM 3218 N N . GLU A 1 398 ? 36.145 16.092 0.309 1.00 67.88 398 GLU A N 1
ATOM 3219 C CA . GLU A 1 398 ? 36.165 15.418 -1.003 1.00 67.88 398 GLU A CA 1
ATOM 3220 C C . GLU A 1 398 ? 34.873 14.634 -1.326 1.00 67.88 398 GLU A C 1
ATOM 3222 O O . GLU A 1 398 ? 34.386 13.842 -0.510 1.00 67.88 398 GLU A O 1
ATOM 3227 N N . CYS A 1 399 ? 34.339 14.811 -2.546 1.00 72.69 399 CYS A N 1
ATOM 3228 C CA . CYS A 1 399 ? 33.402 13.861 -3.154 1.00 72.69 399 CYS A CA 1
ATOM 3229 C C . CYS A 1 399 ? 34.196 12.753 -3.845 1.00 72.69 399 CYS A C 1
ATOM 3231 O O . CYS A 1 399 ? 35.132 13.020 -4.603 1.00 72.69 399 CYS A O 1
ATOM 3233 N N . ILE A 1 400 ? 33.810 11.508 -3.589 1.00 76.38 400 ILE A N 1
ATOM 3234 C CA . ILE A 1 400 ? 34.528 10.326 -4.049 1.00 76.38 400 ILE A CA 1
ATOM 3235 C C . ILE A 1 400 ? 33.701 9.656 -5.133 1.00 76.38 400 ILE A C 1
ATOM 3237 O O . ILE A 1 400 ? 32.619 9.130 -4.872 1.00 76.38 400 ILE A O 1
ATOM 3241 N N . VAL A 1 401 ? 34.240 9.659 -6.347 1.00 76.06 401 VAL A N 1
ATOM 3242 C CA . VAL A 1 401 ? 33.666 8.940 -7.483 1.00 76.06 401 VAL A CA 1
ATOM 3243 C C . VAL A 1 401 ? 34.280 7.544 -7.539 1.00 76.06 401 VAL A C 1
ATOM 3245 O O . VAL A 1 401 ? 35.499 7.417 -7.648 1.00 76.06 401 VAL A O 1
ATOM 3248 N N . ILE A 1 402 ? 33.448 6.509 -7.456 1.00 78.19 402 ILE A N 1
ATOM 3249 C CA . ILE A 1 402 ? 33.840 5.109 -7.621 1.00 78.19 402 ILE A CA 1
ATOM 3250 C C . ILE A 1 402 ? 33.280 4.630 -8.956 1.00 78.19 402 ILE A C 1
ATOM 3252 O O . ILE A 1 402 ? 32.077 4.425 -9.097 1.00 78.19 402 ILE A O 1
ATOM 3256 N N . ASP A 1 403 ? 34.170 4.462 -9.922 1.00 69.94 403 ASP A N 1
ATOM 3257 C CA . ASP A 1 403 ? 33.865 4.123 -11.308 1.00 69.94 403 ASP A CA 1
ATOM 3258 C C . ASP A 1 403 ? 34.537 2.796 -11.643 1.00 69.94 403 ASP A C 1
ATOM 3260 O O . ASP A 1 403 ? 35.745 2.840 -11.814 1.00 69.94 403 ASP A O 1
ATOM 3264 N N . GLN A 1 404 ? 33.808 1.661 -11.587 1.00 62.16 404 GLN A N 1
ATOM 3265 C CA . GLN A 1 404 ? 34.184 0.296 -12.056 1.00 62.16 404 GLN A CA 1
ATOM 3266 C C . GLN A 1 404 ? 33.062 -0.748 -11.790 1.00 62.16 404 GLN A C 1
ATOM 3268 O O . GLN A 1 404 ? 33.291 -1.795 -11.185 1.00 62.16 404 GLN A O 1
ATOM 3273 N N . PHE A 1 405 ? 31.815 -0.499 -12.201 1.00 64.31 405 PHE A N 1
ATOM 3274 C CA . PHE A 1 405 ? 30.716 -1.461 -11.959 1.00 64.31 405 PHE A CA 1
ATOM 3275 C C . PHE A 1 405 ? 30.379 -2.385 -13.140 1.00 64.31 405 PHE A C 1
ATOM 3277 O O . PHE A 1 405 ? 29.351 -3.060 -13.107 1.00 64.31 405 PHE A O 1
ATOM 3284 N N . ASP A 1 406 ? 31.250 -2.504 -14.145 1.00 63.34 406 ASP A N 1
ATOM 3285 C CA . ASP A 1 406 ? 31.027 -3.349 -15.335 1.00 63.34 406 ASP A CA 1
ATOM 3286 C C . ASP A 1 406 ? 30.662 -4.814 -15.016 1.00 63.34 406 ASP A C 1
ATOM 3288 O O . ASP A 1 406 ? 29.919 -5.460 -15.761 1.00 63.34 406 ASP A O 1
ATOM 3292 N N . PHE A 1 407 ? 31.117 -5.324 -13.867 1.00 62.44 407 PHE A N 1
ATOM 3293 C CA . PHE A 1 407 ? 30.859 -6.682 -13.375 1.00 62.44 407 PHE A CA 1
ATOM 3294 C C . PHE A 1 407 ? 29.398 -6.964 -13.023 1.00 62.44 407 PHE A C 1
ATOM 3296 O O . PHE A 1 407 ? 29.017 -8.125 -12.892 1.00 62.44 407 PHE A O 1
ATOM 3303 N N . ALA A 1 408 ? 28.567 -5.929 -12.867 1.00 58.69 408 ALA A N 1
ATOM 3304 C CA . ALA A 1 408 ? 27.190 -6.104 -12.425 1.00 58.69 408 ALA A CA 1
ATOM 3305 C C . ALA A 1 408 ? 26.347 -6.948 -13.394 1.00 58.69 408 ALA A C 1
ATOM 3307 O O . ALA A 1 408 ? 25.473 -7.688 -12.949 1.00 58.69 408 ALA A O 1
ATOM 3308 N N . SER A 1 409 ? 26.639 -6.880 -14.698 1.00 60.09 409 SER A N 1
ATOM 3309 C CA . SER A 1 409 ? 25.932 -7.660 -15.728 1.00 60.09 409 SER A CA 1
ATOM 3310 C C . SER A 1 409 ? 25.986 -9.172 -15.519 1.00 60.09 409 SER A C 1
ATOM 3312 O O . SER A 1 409 ? 25.080 -9.868 -15.962 1.00 60.09 409 SER A O 1
ATOM 3314 N N . ALA A 1 410 ? 27.015 -9.686 -14.840 1.00 59.59 410 ALA A N 1
ATOM 3315 C CA . ALA A 1 410 ? 27.237 -11.120 -14.654 1.00 59.59 410 ALA A CA 1
ATOM 3316 C C . ALA A 1 410 ? 26.983 -11.603 -13.205 1.00 59.59 410 ALA A C 1
ATOM 3318 O O . ALA A 1 410 ? 27.233 -12.763 -12.870 1.00 59.59 410 ALA A O 1
ATOM 3319 N N . LEU A 1 411 ? 26.377 -10.757 -12.355 1.00 61.53 411 LEU A N 1
ATOM 3320 C CA . LEU A 1 411 ? 25.992 -11.090 -10.969 1.00 61.53 411 LEU A CA 1
ATOM 3321 C C . LEU A 1 411 ? 24.967 -12.226 -10.833 1.00 61.53 411 LEU A C 1
ATOM 3323 O O . LEU A 1 411 ? 24.737 -12.734 -9.724 1.00 61.53 411 LEU A O 1
ATOM 3327 N N . GLU A 1 412 ? 24.311 -12.601 -11.928 1.00 60.84 412 GLU A N 1
ATOM 3328 C CA . GLU A 1 412 ? 23.426 -13.764 -11.951 1.00 60.84 412 GLU A CA 1
ATOM 3329 C C . GLU A 1 412 ? 24.218 -15.082 -11.908 1.00 60.84 412 GLU A C 1
ATOM 3331 O O . GLU A 1 412 ? 23.735 -16.038 -11.302 1.00 60.84 412 GLU A O 1
ATOM 3336 N N . ASP A 1 413 ? 25.471 -15.091 -12.387 1.00 64.00 413 ASP A N 1
ATOM 3337 C CA . ASP A 1 413 ? 26.243 -16.315 -12.640 1.00 64.00 413 ASP A CA 1
ATOM 3338 C C . ASP A 1 413 ? 27.583 -16.422 -11.875 1.00 64.00 413 ASP A C 1
ATOM 3340 O O . ASP A 1 413 ? 28.231 -17.470 -11.931 1.00 64.00 413 ASP A O 1
ATOM 3344 N N . SER A 1 414 ? 28.023 -15.387 -11.140 1.00 77.12 414 SER A N 1
ATOM 3345 C CA . SER A 1 414 ? 29.334 -15.377 -10.456 1.00 77.12 414 SER A CA 1
ATOM 3346 C C . SER A 1 414 ? 29.279 -14.925 -8.986 1.00 77.12 414 SER A C 1
ATOM 3348 O O . SER A 1 414 ? 28.995 -13.764 -8.683 1.00 77.12 414 SER A O 1
ATOM 3350 N N . GLU A 1 415 ? 29.616 -15.832 -8.056 1.00 73.81 415 GLU A N 1
ATOM 3351 C CA . GLU A 1 415 ? 29.797 -15.507 -6.626 1.00 73.81 415 GLU A CA 1
ATOM 3352 C C . GLU A 1 415 ? 30.954 -14.516 -6.395 1.00 73.81 415 GLU A C 1
ATOM 3354 O O . GLU A 1 415 ? 30.833 -13.621 -5.558 1.00 73.81 415 GLU A O 1
ATOM 3359 N N . ASP A 1 416 ? 32.037 -14.617 -7.172 1.00 73.06 416 ASP A N 1
ATOM 3360 C CA . ASP A 1 416 ? 33.214 -13.749 -7.031 1.00 73.06 416 ASP A CA 1
ATOM 3361 C C . ASP A 1 416 ? 32.884 -12.287 -7.366 1.00 73.06 416 ASP A C 1
ATOM 3363 O O . ASP A 1 416 ? 33.311 -11.366 -6.669 1.00 73.06 416 ASP A O 1
ATOM 3367 N N . GLN A 1 417 ? 32.066 -12.055 -8.398 1.00 75.19 417 GLN A N 1
ATOM 3368 C CA . GLN A 1 417 ? 31.612 -10.708 -8.759 1.00 75.19 417 GLN A CA 1
ATOM 3369 C C . GLN A 1 417 ? 30.673 -10.114 -7.710 1.00 75.19 417 GLN A C 1
ATOM 3371 O O . GLN A 1 417 ? 30.758 -8.920 -7.414 1.00 75.19 417 GLN A O 1
ATOM 3376 N N . LEU A 1 418 ? 29.811 -10.941 -7.111 1.00 78.06 418 LEU A N 1
ATOM 3377 C CA . LEU A 1 418 ? 28.968 -10.519 -5.996 1.00 78.06 418 LEU A CA 1
ATOM 3378 C C . LEU A 1 418 ? 29.823 -10.076 -4.809 1.00 78.06 418 LEU A C 1
ATOM 3380 O O . LEU A 1 418 ? 29.556 -9.036 -4.211 1.00 78.06 418 LEU A O 1
ATOM 3384 N N . GLU A 1 419 ? 30.874 -10.824 -4.488 1.00 79.38 419 GLU A N 1
ATOM 3385 C CA . GLU A 1 419 ? 31.790 -10.465 -3.411 1.00 79.38 419 GLU A CA 1
ATOM 3386 C C . GLU A 1 419 ? 32.519 -9.142 -3.690 1.00 79.38 419 GLU A C 1
ATOM 3388 O O . GLU A 1 419 ? 32.590 -8.290 -2.802 1.00 79.38 419 GLU A O 1
ATOM 3393 N N . THR A 1 420 ? 32.978 -8.914 -4.925 1.00 79.31 420 THR A N 1
ATOM 3394 C CA . THR A 1 420 ? 33.580 -7.636 -5.341 1.00 79.31 420 THR A CA 1
ATOM 3395 C C . THR A 1 420 ? 32.601 -6.468 -5.198 1.00 79.31 420 THR A C 1
ATOM 3397 O O . THR A 1 420 ? 32.947 -5.451 -4.594 1.00 79.31 420 THR A O 1
ATOM 3400 N N . VAL A 1 421 ? 31.354 -6.615 -5.661 1.00 80.38 421 VAL A N 1
ATOM 3401 C CA . VAL A 1 421 ? 30.304 -5.590 -5.493 1.00 80.38 421 VAL A CA 1
ATOM 3402 C C . VAL A 1 421 ? 30.064 -5.282 -4.015 1.00 80.38 421 VAL A C 1
ATOM 3404 O O . VAL A 1 421 ? 29.966 -4.115 -3.629 1.00 80.38 421 VAL A O 1
ATOM 3407 N N . MET A 1 422 ? 30.042 -6.307 -3.162 1.00 82.50 422 MET A N 1
ATOM 3408 C CA . MET A 1 422 ? 29.884 -6.130 -1.718 1.00 82.50 422 MET A CA 1
ATOM 3409 C C . MET A 1 422 ? 31.073 -5.403 -1.071 1.00 82.50 422 MET A C 1
ATOM 3411 O O . MET A 1 422 ? 30.864 -4.609 -0.152 1.00 82.50 422 MET A O 1
ATOM 3415 N N . GLU A 1 423 ? 32.304 -5.612 -1.546 1.00 82.94 423 GLU A N 1
ATOM 3416 C CA . GLU A 1 423 ? 33.483 -4.872 -1.070 1.00 82.94 423 GLU A CA 1
ATOM 3417 C C . GLU A 1 423 ? 33.417 -3.385 -1.436 1.00 82.94 423 GLU A C 1
ATOM 3419 O O . GLU A 1 423 ? 33.731 -2.533 -0.594 1.00 82.94 423 GLU A O 1
ATOM 3424 N N . VAL A 1 424 ? 32.960 -3.066 -2.654 1.00 82.38 424 VAL A N 1
ATOM 3425 C CA . VAL A 1 424 ? 32.754 -1.680 -3.100 1.00 82.38 424 VAL A CA 1
ATOM 3426 C C . VAL A 1 424 ? 31.649 -1.003 -2.290 1.00 82.38 424 VAL A C 1
ATOM 3428 O O . VAL A 1 424 ? 31.828 0.119 -1.818 1.00 82.38 424 VAL A O 1
ATOM 3431 N N . ILE A 1 425 ? 30.535 -1.695 -2.051 1.00 84.69 425 ILE A N 1
ATOM 3432 C CA . ILE A 1 425 ? 29.444 -1.215 -1.193 1.00 84.69 425 ILE A CA 1
ATOM 3433 C C . ILE A 1 425 ? 29.935 -0.955 0.235 1.00 84.69 425 ILE A C 1
ATOM 3435 O O . ILE A 1 425 ? 29.600 0.068 0.833 1.00 84.69 425 ILE A O 1
ATOM 3439 N N . ASP A 1 426 ? 30.738 -1.855 0.804 1.00 85.19 426 ASP A N 1
ATOM 3440 C CA . ASP A 1 426 ? 31.283 -1.673 2.151 1.00 85.19 426 ASP A CA 1
ATOM 3441 C C . ASP A 1 426 ? 32.265 -0.493 2.217 1.00 85.19 426 ASP A C 1
ATOM 3443 O O . ASP A 1 426 ? 32.282 0.265 3.194 1.00 85.19 426 ASP A O 1
ATOM 3447 N N . MET A 1 427 ? 33.045 -0.280 1.154 1.00 83.94 427 MET A N 1
ATOM 3448 C CA . MET A 1 427 ? 33.868 0.916 1.004 1.00 83.94 427 MET A CA 1
ATOM 3449 C C . MET A 1 427 ? 32.996 2.179 0.953 1.00 83.94 427 MET A C 1
ATOM 3451 O O . MET A 1 427 ? 33.193 3.066 1.782 1.00 83.94 427 MET A O 1
ATOM 3455 N N . ALA A 1 428 ? 31.985 2.231 0.080 1.00 84.44 428 ALA A N 1
ATOM 3456 C CA . ALA A 1 428 ? 31.051 3.354 -0.031 1.00 84.44 428 ALA A CA 1
ATOM 3457 C C . ALA A 1 428 ? 30.382 3.683 1.314 1.00 84.44 428 ALA A C 1
ATOM 3459 O O . ALA A 1 428 ? 30.398 4.829 1.755 1.00 84.44 428 ALA A O 1
ATOM 3460 N N . ARG A 1 429 ? 29.890 2.671 2.039 1.00 84.44 429 ARG A N 1
ATOM 3461 C CA . ARG A 1 429 ? 29.333 2.829 3.395 1.00 84.44 429 ARG A CA 1
ATOM 3462 C C . ARG A 1 429 ? 30.331 3.417 4.377 1.00 84.44 429 ARG A C 1
ATOM 3464 O O . ARG A 1 429 ? 29.960 4.238 5.214 1.00 84.44 429 ARG A O 1
ATOM 3471 N N . THR A 1 430 ? 31.581 2.969 4.322 1.00 84.69 430 THR A N 1
ATOM 3472 C CA . THR A 1 430 ? 32.620 3.470 5.225 1.00 84.69 430 THR A CA 1
ATOM 3473 C C . THR A 1 430 ? 32.876 4.954 4.990 1.00 84.69 430 THR A C 1
ATOM 3475 O O . THR A 1 430 ? 32.985 5.708 5.952 1.00 84.69 430 THR A O 1
ATOM 3478 N N . LEU A 1 431 ? 32.883 5.376 3.728 1.00 82.00 431 LEU A N 1
ATOM 3479 C CA . LEU A 1 431 ? 33.077 6.769 3.328 1.00 82.00 431 LEU A CA 1
ATOM 3480 C C . LEU A 1 431 ? 31.884 7.647 3.705 1.00 82.00 431 LEU A C 1
ATOM 3482 O O . LEU A 1 431 ? 32.069 8.695 4.319 1.00 82.00 431 LEU A O 1
ATOM 3486 N N . LEU A 1 432 ? 30.662 7.171 3.462 1.00 82.06 432 LEU A N 1
ATOM 3487 C CA . LEU A 1 432 ? 29.438 7.847 3.899 1.00 82.06 432 LEU A CA 1
ATOM 3488 C C . LEU A 1 432 ? 29.411 8.043 5.425 1.00 82.06 432 LEU A C 1
ATOM 3490 O O . LEU A 1 432 ? 29.077 9.117 5.916 1.00 82.06 432 LEU A O 1
ATOM 3494 N N . ARG A 1 433 ? 29.838 7.042 6.210 1.00 82.06 433 ARG A N 1
ATOM 3495 C CA . ARG A 1 433 ? 29.940 7.157 7.682 1.00 82.06 433 ARG A CA 1
ATOM 3496 C C . ARG A 1 433 ? 30.975 8.180 8.149 1.00 82.06 433 ARG A C 1
ATOM 3498 O O . ARG A 1 433 ? 30.889 8.642 9.283 1.00 82.06 433 ARG A O 1
ATOM 3505 N N . GLN A 1 434 ? 31.948 8.511 7.307 1.00 81.88 434 GLN A N 1
ATOM 3506 C CA . GLN A 1 434 ? 32.939 9.554 7.566 1.00 81.88 434 GLN A CA 1
ATOM 3507 C C . GLN A 1 434 ? 32.466 10.945 7.121 1.00 81.88 434 GLN A C 1
ATOM 3509 O O . GLN A 1 434 ? 33.243 11.894 7.184 1.00 81.88 434 GLN A O 1
ATOM 3514 N N . GLY A 1 435 ? 31.212 11.078 6.676 1.00 81.62 435 GLY A N 1
ATOM 3515 C CA . GLY A 1 435 ? 30.649 12.340 6.202 1.00 81.62 435 GLY A CA 1
ATOM 3516 C C . GLY A 1 435 ? 31.030 12.691 4.762 1.00 81.62 435 GLY A C 1
ATOM 3517 O O . GLY A 1 435 ? 30.826 13.836 4.354 1.00 81.62 435 GLY A O 1
ATOM 3518 N N . LYS A 1 436 ? 31.612 11.747 4.006 1.00 80.69 436 LYS A N 1
ATOM 3519 C CA . LYS A 1 436 ? 32.012 11.957 2.609 1.00 80.69 436 LYS A CA 1
ATOM 3520 C C . LYS A 1 436 ? 30.822 11.807 1.674 1.00 80.69 436 LYS A C 1
ATOM 3522 O O . LYS A 1 436 ? 29.962 10.956 1.890 1.00 80.69 436 LYS A O 1
ATOM 3527 N N . SER A 1 437 ? 30.841 12.562 0.580 1.00 80.06 437 SER A N 1
ATOM 3528 C CA . SER A 1 437 ? 29.924 12.323 -0.537 1.00 80.06 437 SER A CA 1
ATOM 3529 C C . SER A 1 437 ? 30.473 11.204 -1.414 1.00 80.06 437 SER A C 1
ATOM 3531 O O . SER A 1 437 ? 31.656 11.215 -1.753 1.00 80.06 437 SER A O 1
ATOM 3533 N N . VAL A 1 438 ? 29.629 10.238 -1.770 1.00 82.06 438 VAL A N 1
ATOM 3534 C CA . VAL A 1 438 ? 30.014 9.124 -2.647 1.00 82.06 438 VAL A CA 1
ATOM 3535 C C . VAL A 1 438 ? 29.133 9.126 -3.889 1.00 82.06 438 VAL A C 1
ATOM 3537 O O . VAL A 1 438 ? 27.905 9.144 -3.783 1.00 82.06 438 VAL A O 1
ATOM 3540 N N . VAL A 1 439 ? 29.777 9.075 -5.053 1.00 81.06 439 VAL A N 1
ATOM 3541 C CA . VAL A 1 439 ? 29.144 8.869 -6.357 1.00 81.06 439 VAL A CA 1
ATOM 3542 C C . VAL A 1 439 ? 29.579 7.507 -6.875 1.00 81.06 439 VAL A C 1
ATOM 3544 O O . VAL A 1 439 ? 30.769 7.284 -7.085 1.00 81.06 439 VAL A O 1
ATOM 3547 N N . LEU A 1 440 ? 28.638 6.590 -7.085 1.00 82.62 440 LEU A N 1
ATOM 3548 C CA . LEU A 1 440 ? 28.931 5.330 -7.777 1.00 82.62 440 LEU A CA 1
ATOM 3549 C C . LEU A 1 440 ? 28.610 5.481 -9.254 1.00 82.62 440 LEU A C 1
ATOM 3551 O O . LEU A 1 440 ? 27.491 5.853 -9.580 1.00 82.62 440 LEU A O 1
ATOM 3555 N N . VAL A 1 441 ? 29.547 5.168 -10.139 1.00 80.19 441 VAL A N 1
ATOM 3556 C CA . VAL A 1 441 ? 29.299 5.142 -11.582 1.00 80.19 441 VAL A CA 1
ATOM 3557 C C . VAL A 1 441 ? 29.007 3.709 -11.999 1.00 80.19 441 VAL A C 1
ATOM 3559 O O . VAL A 1 441 ? 29.820 2.808 -11.815 1.00 80.19 441 VAL A O 1
ATOM 3562 N N . THR A 1 442 ? 27.818 3.504 -12.545 1.00 75.19 442 THR A N 1
ATOM 3563 C CA . THR A 1 442 ? 27.328 2.221 -13.043 1.00 75.19 442 THR A CA 1
ATOM 3564 C C . THR A 1 442 ? 27.302 2.249 -14.560 1.00 75.19 442 THR A C 1
ATOM 3566 O O . THR A 1 442 ? 26.881 3.240 -15.160 1.00 75.19 442 THR A O 1
ATOM 3569 N N . HIS A 1 443 ? 27.760 1.170 -15.184 1.00 74.06 443 HIS A N 1
ATOM 3570 C CA . HIS A 1 443 ? 27.781 1.066 -16.636 1.00 74.06 443 HIS A CA 1
ATOM 3571 C C . HIS A 1 443 ? 26.481 0.487 -17.191 1.00 74.06 443 HIS A C 1
ATOM 3573 O O . HIS A 1 443 ? 25.653 -0.063 -16.465 1.00 74.06 443 HIS A O 1
ATOM 3579 N N . GLN A 1 444 ? 26.290 0.608 -18.503 1.00 66.62 444 GLN A N 1
ATOM 3580 C CA . GLN A 1 444 ? 25.092 0.136 -19.210 1.00 66.62 444 GLN A CA 1
ATOM 3581 C C . GLN A 1 444 ? 24.773 -1.337 -18.913 1.00 66.62 444 GLN A C 1
ATOM 3583 O O . GLN A 1 444 ? 23.624 -1.688 -18.657 1.00 66.62 444 GLN A O 1
ATOM 3588 N N . ASN A 1 445 ? 25.811 -2.165 -18.825 1.00 68.25 445 ASN A N 1
ATOM 3589 C CA . ASN A 1 445 ? 25.749 -3.573 -18.444 1.00 68.25 445 ASN A CA 1
ATOM 3590 C C . ASN A 1 445 ? 25.080 -3.811 -17.073 1.00 68.25 445 ASN A C 1
ATOM 3592 O O . ASN A 1 445 ? 24.468 -4.850 -16.843 1.00 68.25 445 ASN A O 1
ATOM 3596 N N . CYS A 1 446 ? 25.135 -2.842 -16.160 1.00 69.00 446 CYS A N 1
ATOM 3597 C CA . CYS A 1 446 ? 24.468 -2.919 -14.866 1.00 69.00 446 CYS A CA 1
ATOM 3598 C C . CYS A 1 446 ? 22.959 -2.660 -14.970 1.00 69.00 446 CYS A C 1
ATOM 3600 O O . CYS A 1 446 ? 22.219 -3.090 -14.093 1.00 69.00 446 CYS A O 1
ATOM 3602 N N . ARG A 1 447 ? 22.473 -1.952 -16.002 1.00 67.38 447 ARG A N 1
ATOM 3603 C CA . ARG A 1 447 ? 21.074 -1.489 -16.109 1.00 67.38 447 ARG A CA 1
ATOM 3604 C C . ARG A 1 447 ? 20.076 -2.644 -16.119 1.00 67.38 447 ARG A C 1
ATOM 3606 O O . ARG A 1 447 ? 19.034 -2.555 -15.479 1.00 67.38 447 ARG A O 1
ATOM 3613 N N . SER A 1 448 ? 20.414 -3.724 -16.815 1.00 65.62 448 SER A N 1
ATOM 3614 C CA . SER A 1 448 ? 19.608 -4.945 -16.888 1.00 65.62 448 SER A CA 1
ATOM 3615 C C . SER A 1 448 ? 19.834 -5.892 -15.705 1.00 65.62 448 SER A C 1
ATOM 3617 O O . SER A 1 448 ? 19.024 -6.791 -15.487 1.00 65.62 448 SER A O 1
ATOM 3619 N N . ALA A 1 449 ? 20.884 -5.684 -14.904 1.00 72.88 449 ALA A N 1
ATOM 3620 C CA . ALA A 1 449 ? 21.208 -6.526 -13.760 1.00 72.88 449 ALA A CA 1
ATOM 3621 C C . ALA A 1 449 ? 20.307 -6.191 -12.560 1.00 72.88 449 ALA A C 1
ATOM 3623 O O . ALA A 1 449 ? 20.716 -5.520 -11.619 1.00 72.88 449 ALA A O 1
ATOM 3624 N N . PHE A 1 450 ? 19.058 -6.657 -12.561 1.00 71.00 450 PHE A N 1
ATOM 3625 C CA . PHE A 1 450 ? 18.083 -6.339 -11.505 1.00 71.00 450 PHE A CA 1
ATOM 3626 C C . PHE A 1 450 ? 18.610 -6.637 -10.089 1.00 71.00 450 PHE A C 1
ATOM 3628 O O . PHE A 1 450 ? 18.493 -5.810 -9.184 1.00 71.00 450 PHE A O 1
ATOM 3635 N N . LYS A 1 451 ? 19.282 -7.782 -9.925 1.00 72.62 451 LYS A N 1
ATOM 3636 C CA . LYS A 1 451 ? 19.912 -8.205 -8.666 1.00 72.62 451 LYS A CA 1
ATOM 3637 C C . LYS A 1 451 ? 20.982 -7.220 -8.180 1.00 72.62 451 LYS A C 1
ATOM 3639 O O . LYS A 1 451 ? 21.127 -7.021 -6.979 1.00 72.62 451 LYS A O 1
ATOM 3644 N N . PHE A 1 452 ? 21.717 -6.582 -9.093 1.00 78.81 452 PHE A N 1
ATOM 3645 C CA . PHE A 1 452 ? 22.676 -5.532 -8.747 1.00 78.81 452 PHE A CA 1
ATOM 3646 C C . PHE A 1 452 ? 21.985 -4.348 -8.079 1.00 78.81 452 PHE A C 1
ATOM 3648 O O . PHE A 1 452 ? 22.408 -3.907 -7.013 1.00 78.81 452 PHE A O 1
ATOM 3655 N N . TRP A 1 453 ? 20.915 -3.852 -8.702 1.00 77.69 453 TRP A N 1
ATOM 3656 C CA . TRP A 1 453 ? 20.167 -2.698 -8.215 1.00 77.69 453 TRP A CA 1
ATOM 3657 C C . TRP A 1 453 ? 19.475 -2.978 -6.889 1.00 77.69 453 TRP A C 1
ATOM 3659 O O . TRP A 1 453 ? 19.463 -2.102 -6.031 1.00 77.69 453 TRP A O 1
ATOM 3669 N N . GLU A 1 454 ? 18.965 -4.195 -6.698 1.00 74.50 454 GLU A N 1
ATOM 3670 C CA . GLU A 1 454 ? 18.430 -4.664 -5.417 1.00 74.50 454 GLU A CA 1
ATOM 3671 C C . GLU A 1 454 ? 19.504 -4.593 -4.326 1.00 74.50 454 GLU A C 1
ATOM 3673 O O . GLU A 1 454 ? 19.333 -3.882 -3.340 1.00 74.50 454 GLU A O 1
ATOM 3678 N N . ILE A 1 455 ? 20.668 -5.213 -4.555 1.00 79.81 455 ILE A N 1
ATOM 3679 C CA . ILE A 1 455 ? 21.788 -5.197 -3.603 1.00 79.81 455 ILE A CA 1
ATOM 3680 C C . ILE A 1 455 ? 22.237 -3.764 -3.302 1.00 79.81 455 ILE A C 1
ATOM 3682 O O . ILE A 1 455 ? 22.500 -3.425 -2.149 1.00 79.81 455 ILE A O 1
ATOM 3686 N N . LEU A 1 456 ? 22.344 -2.918 -4.326 1.00 80.44 456 LEU A N 1
ATOM 3687 C CA . LEU A 1 456 ? 22.783 -1.538 -4.177 1.00 80.44 456 LEU A CA 1
ATOM 3688 C C . LEU A 1 456 ? 21.754 -0.720 -3.379 1.00 80.44 456 LEU A C 1
ATOM 3690 O O . LEU A 1 456 ? 22.133 0.035 -2.480 1.00 80.44 456 LEU A O 1
ATOM 3694 N N . SER A 1 457 ? 20.463 -0.872 -3.701 1.00 76.44 457 SER A N 1
ATOM 3695 C CA . SER A 1 457 ? 19.356 -0.142 -3.073 1.00 76.44 457 SER A CA 1
ATOM 3696 C C . SER A 1 457 ? 19.216 -0.548 -1.614 1.00 76.44 457 SER A C 1
ATOM 3698 O O . SER A 1 457 ? 19.232 0.316 -0.734 1.00 76.44 457 SER A O 1
ATOM 3700 N N . ASP A 1 458 ? 19.229 -1.854 -1.350 1.00 75.38 458 ASP A N 1
ATOM 3701 C CA . ASP A 1 458 ? 19.212 -2.415 -0.005 1.00 75.38 458 ASP A CA 1
ATOM 3702 C C . ASP A 1 458 ? 20.433 -1.963 0.787 1.00 75.38 458 ASP A C 1
ATOM 3704 O O . ASP A 1 458 ? 20.338 -1.578 1.954 1.00 75.38 458 ASP A O 1
ATOM 3708 N N . ALA A 1 459 ? 21.618 -1.999 0.178 1.00 78.00 459 ALA A N 1
ATOM 3709 C CA . ALA A 1 459 ? 22.823 -1.754 0.936 1.00 78.00 459 ALA A CA 1
ATOM 3710 C C . ALA A 1 459 ? 23.057 -0.271 1.248 1.00 78.00 459 ALA A C 1
ATOM 3712 O O . ALA A 1 459 ? 23.590 0.048 2.316 1.00 78.00 459 ALA A O 1
ATOM 3713 N N . LEU A 1 460 ? 22.700 0.631 0.340 1.00 77.75 460 LEU A N 1
ATOM 3714 C CA . LEU A 1 460 ? 23.031 2.053 0.450 1.00 77.75 460 LEU A CA 1
ATOM 3715 C C . LEU A 1 460 ? 21.809 2.924 0.752 1.00 77.75 460 LEU A C 1
ATOM 3717 O O . LEU A 1 460 ? 21.963 4.131 0.914 1.00 77.75 460 LEU A O 1
ATOM 3721 N N . SER A 1 461 ? 20.620 2.318 0.883 1.00 70.31 461 SER A N 1
ATOM 3722 C CA . SER A 1 461 ? 19.357 3.018 1.161 1.00 70.31 461 SER A CA 1
ATOM 3723 C C . SER A 1 461 ? 19.110 4.186 0.199 1.00 70.31 461 SER A C 1
ATOM 3725 O O . SER A 1 461 ? 18.608 5.238 0.599 1.00 70.31 461 SER A O 1
ATOM 3727 N N . PHE A 1 462 ? 19.507 4.034 -1.068 1.00 69.69 462 PHE A N 1
ATOM 3728 C CA . PHE A 1 462 ? 19.387 5.104 -2.052 1.00 69.69 462 PHE A CA 1
ATOM 3729 C C . PHE A 1 462 ? 18.070 5.011 -2.822 1.00 69.69 462 PHE A C 1
ATOM 3731 O O . PHE A 1 462 ? 17.575 3.925 -3.129 1.00 69.69 462 PHE A O 1
ATOM 3738 N N . HIS A 1 463 ? 17.495 6.172 -3.118 1.00 68.00 463 HIS A N 1
ATOM 3739 C CA . HIS A 1 463 ? 16.239 6.313 -3.839 1.00 68.00 463 HIS A CA 1
ATOM 3740 C C . HIS A 1 463 ? 16.506 6.368 -5.355 1.00 68.00 463 HIS A C 1
ATOM 3742 O O . HIS A 1 463 ? 17.543 6.890 -5.762 1.00 68.00 463 HIS A O 1
ATOM 3748 N N . PRO A 1 464 ? 15.579 5.929 -6.228 1.00 61.91 464 PRO A N 1
ATOM 3749 C CA . PRO A 1 464 ? 15.737 6.057 -7.682 1.00 61.91 464 PRO A CA 1
ATOM 3750 C C . PRO A 1 464 ? 16.019 7.485 -8.171 1.00 61.91 464 PRO A C 1
ATOM 3752 O O . PRO A 1 464 ? 16.669 7.668 -9.189 1.00 61.91 464 PRO A O 1
ATOM 3755 N N . SER A 1 465 ? 15.598 8.510 -7.427 1.00 54.00 465 SER A N 1
ATOM 3756 C CA . SER A 1 465 ? 15.927 9.915 -7.729 1.00 54.00 465 SER A CA 1
ATOM 3757 C C . SER A 1 465 ? 17.386 10.290 -7.451 1.00 54.00 465 SER A C 1
ATOM 3759 O O . SER A 1 465 ? 17.814 11.377 -7.817 1.00 54.00 465 SER A O 1
ATOM 3761 N N . ASN A 1 466 ? 18.139 9.438 -6.754 1.00 65.25 466 ASN A N 1
ATOM 3762 C CA . ASN A 1 466 ? 19.586 9.570 -6.615 1.00 65.25 466 ASN A CA 1
ATOM 3763 C C . ASN A 1 466 ? 20.325 8.996 -7.832 1.00 65.25 466 ASN A C 1
ATOM 3765 O O . ASN A 1 466 ? 21.546 9.131 -7.888 1.00 65.25 466 ASN A O 1
ATOM 3769 N N . ILE A 1 467 ? 19.611 8.359 -8.773 1.00 66.75 467 ILE A N 1
ATOM 3770 C CA . ILE A 1 467 ? 20.164 7.933 -10.056 1.00 66.75 467 ILE A CA 1
ATOM 3771 C C . ILE A 1 467 ? 20.178 9.143 -10.983 1.00 66.75 467 ILE A C 1
ATOM 3773 O O . ILE A 1 467 ? 19.135 9.638 -11.405 1.00 66.75 467 ILE A O 1
ATOM 3777 N N . ILE A 1 468 ? 21.374 9.611 -11.305 1.00 63.66 468 ILE A N 1
ATOM 3778 C CA . ILE A 1 468 ? 21.595 10.584 -12.362 1.00 63.66 468 ILE A CA 1
ATOM 3779 C C . ILE A 1 468 ? 21.658 9.782 -13.659 1.00 63.66 468 ILE A C 1
ATOM 3781 O O . ILE A 1 468 ? 22.652 9.114 -13.957 1.00 63.66 468 ILE A O 1
ATOM 3785 N N . VAL A 1 469 ? 20.535 9.790 -14.375 1.00 61.38 469 VAL A N 1
ATOM 3786 C CA . VAL A 1 469 ? 20.418 9.207 -15.711 1.00 61.38 469 VAL A CA 1
ATOM 3787 C C . VAL A 1 469 ? 21.008 10.192 -16.712 1.00 61.38 469 VAL A C 1
ATOM 3789 O O . VAL A 1 469 ? 20.944 11.405 -16.530 1.00 61.38 469 VAL A O 1
ATOM 3792 N N . GLN A 1 470 ? 21.594 9.664 -17.776 1.00 61.00 470 GLN A N 1
ATOM 3793 C CA . GLN A 1 470 ? 22.173 10.475 -18.833 1.00 61.00 470 GLN A CA 1
ATOM 3794 C C . GLN A 1 470 ? 21.141 11.321 -19.561 1.00 61.00 470 GLN A C 1
ATOM 3796 O O . GLN A 1 470 ? 20.309 10.814 -20.310 1.00 61.00 470 GLN A O 1
ATOM 3801 N N . GLU A 1 471 ? 21.274 12.629 -19.389 1.00 66.88 471 GLU A N 1
ATOM 3802 C CA . GLU A 1 471 ? 20.628 13.644 -20.207 1.00 66.88 471 GLU A CA 1
ATOM 3803 C C . GLU A 1 471 ? 21.682 14.358 -21.066 1.00 66.88 471 GLU A C 1
ATOM 3805 O O . GLU A 1 471 ? 22.888 14.323 -20.783 1.00 66.88 471 GLU A O 1
ATOM 3810 N N . TYR A 1 472 ? 21.238 14.981 -22.160 1.00 79.06 472 TYR A N 1
ATOM 3811 C CA . TYR A 1 472 ? 22.101 15.905 -22.887 1.00 79.06 472 TYR A CA 1
ATOM 3812 C C . TYR A 1 472 ? 22.430 17.109 -22.014 1.00 79.06 472 TYR A C 1
ATOM 3814 O O . TYR A 1 472 ? 21.620 17.526 -21.188 1.00 79.06 472 TYR A O 1
ATOM 3822 N N . LEU A 1 473 ? 23.622 17.666 -22.228 1.00 79.56 473 LEU A N 1
ATOM 3823 C CA . LEU A 1 473 ? 24.104 18.798 -21.448 1.00 79.56 473 LEU A CA 1
ATOM 3824 C C . LEU A 1 473 ? 23.105 19.957 -21.539 1.00 79.56 473 LEU A C 1
ATOM 3826 O O . LEU A 1 473 ? 22.655 20.347 -22.626 1.00 79.56 473 LEU A O 1
ATOM 3830 N N . THR A 1 474 ? 22.776 20.517 -20.382 1.00 83.12 474 THR A N 1
ATOM 3831 C CA . THR A 1 474 ? 22.032 21.768 -20.282 1.00 83.12 474 THR A CA 1
ATOM 3832 C C . THR A 1 474 ? 22.849 22.916 -20.876 1.00 83.12 474 THR A C 1
ATOM 3834 O O . THR A 1 474 ? 24.076 22.855 -20.985 1.00 83.12 474 THR A O 1
ATOM 3837 N N . ASP A 1 475 ? 22.183 24.011 -21.249 1.00 85.06 475 ASP A N 1
ATOM 3838 C CA . ASP A 1 475 ? 22.879 25.180 -21.805 1.00 85.06 475 ASP A CA 1
ATOM 3839 C C . ASP A 1 475 ? 23.904 25.778 -20.814 1.00 85.06 475 ASP A C 1
ATOM 3841 O O . ASP A 1 475 ? 24.915 26.347 -21.236 1.00 85.06 475 ASP A O 1
ATOM 3845 N N . GLU A 1 476 ? 23.656 25.628 -19.506 1.00 85.06 476 GLU A N 1
ATOM 3846 C CA . GLU A 1 476 ? 24.560 26.042 -18.427 1.00 85.06 476 GLU A CA 1
ATOM 3847 C C . GLU A 1 476 ? 25.807 25.151 -18.358 1.00 85.06 476 GLU A C 1
ATOM 3849 O O . GLU A 1 476 ? 26.929 25.657 -18.303 1.00 85.06 476 GLU A O 1
ATOM 3854 N N . GLU A 1 477 ? 25.631 23.833 -18.433 1.00 83.12 477 GLU A N 1
ATOM 3855 C CA . GLU A 1 477 ? 26.721 22.854 -18.457 1.00 83.12 477 GLU A CA 1
ATOM 3856 C C . GLU A 1 477 ? 27.609 23.004 -19.697 1.00 83.12 477 GLU A C 1
ATOM 3858 O O . GLU A 1 477 ? 28.838 23.009 -19.589 1.00 83.12 477 GLU A O 1
ATOM 3863 N N . GLU A 1 478 ? 26.999 23.197 -20.872 1.00 87.25 478 GLU A N 1
ATOM 3864 C CA . GLU A 1 478 ? 27.721 23.492 -22.112 1.00 87.25 478 GLU A CA 1
ATOM 3865 C C . GLU A 1 478 ? 28.554 24.773 -21.973 1.00 87.25 478 GLU A C 1
ATOM 3867 O O . GLU A 1 478 ? 29.716 24.812 -22.385 1.00 87.25 478 GLU A O 1
ATOM 3872 N N . GLU A 1 479 ? 27.982 25.835 -21.393 1.00 88.62 479 GLU A N 1
ATOM 3873 C CA . GLU A 1 479 ? 28.705 27.090 -21.171 1.00 88.62 479 GLU A CA 1
ATOM 3874 C C . GLU A 1 479 ? 29.860 26.905 -20.188 1.00 88.62 479 GLU A C 1
ATOM 3876 O O . GLU A 1 479 ? 30.955 27.418 -20.427 1.00 88.62 479 GLU A O 1
ATOM 3881 N N . ARG A 1 480 ? 29.653 26.127 -19.121 1.00 85.00 480 ARG A N 1
ATOM 3882 C CA . ARG A 1 480 ? 30.688 25.837 -18.129 1.00 85.00 480 ARG A CA 1
ATOM 3883 C C . ARG A 1 480 ? 31.866 25.093 -18.744 1.00 85.00 480 ARG A C 1
ATOM 3885 O O . ARG A 1 480 ? 33.006 25.509 -18.549 1.00 85.00 480 ARG A O 1
ATOM 3892 N N . LEU A 1 481 ? 31.616 24.061 -19.546 1.00 84.25 481 LEU A N 1
ATOM 3893 C CA . LEU A 1 481 ? 32.673 23.320 -20.241 1.00 84.25 481 LEU A CA 1
ATOM 3894 C C . LEU A 1 481 ? 33.422 24.208 -21.243 1.00 84.25 481 LEU A C 1
ATOM 3896 O O . LEU A 1 481 ? 34.653 24.214 -21.278 1.00 84.25 481 LEU A O 1
ATOM 3900 N N . LEU A 1 482 ? 32.696 25.018 -22.016 1.00 88.06 482 LEU A N 1
ATOM 3901 C CA . LEU A 1 482 ? 33.295 25.924 -23.001 1.00 88.06 482 LEU A CA 1
ATOM 3902 C C . LEU A 1 482 ? 33.990 27.129 -22.367 1.00 88.06 482 LEU A C 1
ATOM 3904 O O . LEU A 1 482 ? 34.810 27.772 -23.028 1.00 88.06 482 LEU A O 1
ATOM 3908 N N . SER A 1 483 ? 33.703 27.463 -21.108 1.00 86.31 483 SER A N 1
ATOM 3909 C CA . SER A 1 483 ? 34.393 28.539 -20.388 1.00 86.31 483 SER A CA 1
ATOM 3910 C C . SER A 1 483 ? 35.899 28.279 -20.247 1.00 86.31 483 SER A C 1
ATOM 3912 O O . SER A 1 483 ? 36.675 29.231 -20.231 1.00 86.31 483 SER A O 1
ATOM 3914 N N . ASN A 1 484 ? 36.307 27.005 -20.277 1.00 79.25 484 ASN A N 1
ATOM 3915 C CA . ASN A 1 484 ? 37.704 26.574 -20.218 1.00 79.25 484 ASN A CA 1
ATOM 3916 C C . ASN A 1 484 ? 38.414 26.561 -21.588 1.00 79.25 484 ASN A C 1
ATOM 3918 O O . ASN A 1 484 ? 39.616 26.310 -21.658 1.00 79.25 484 ASN A O 1
ATOM 3922 N N . SER A 1 485 ? 37.695 26.839 -22.680 1.00 83.12 485 SER A N 1
ATOM 3923 C CA . SER A 1 485 ? 38.250 26.880 -24.040 1.00 83.12 485 SER A CA 1
ATOM 3924 C C . SER A 1 485 ? 38.741 28.279 -24.440 1.00 83.12 485 SER A C 1
ATOM 3926 O O . SER A 1 485 ? 38.356 29.286 -23.843 1.00 83.12 485 SER A O 1
ATOM 3928 N N . GLU A 1 486 ? 39.569 28.363 -25.486 1.00 86.62 486 GLU A N 1
ATOM 3929 C CA . GLU A 1 486 ? 40.033 29.643 -26.054 1.00 86.62 486 GLU A CA 1
ATOM 3930 C C . GLU A 1 486 ? 39.082 30.236 -27.101 1.00 86.62 486 GLU A C 1
ATOM 3932 O O . GLU A 1 486 ? 39.392 31.246 -27.734 1.00 86.62 486 GLU A O 1
ATOM 3937 N N . LEU A 1 487 ? 37.916 29.615 -27.268 1.00 90.06 487 LEU A N 1
ATOM 3938 C CA . LEU A 1 487 ? 36.949 29.985 -28.284 1.00 90.06 487 LEU A CA 1
ATOM 3939 C C . LEU A 1 487 ? 36.376 31.371 -28.025 1.00 90.06 487 LEU A C 1
ATOM 3941 O O . LEU A 1 487 ? 35.937 31.705 -26.916 1.00 90.06 487 LEU A O 1
ATOM 3945 N N . ASN A 1 488 ? 36.305 32.164 -29.087 1.00 93.62 488 ASN A N 1
ATOM 3946 C CA . ASN A 1 488 ? 35.525 33.385 -29.059 1.00 93.62 488 ASN A CA 1
ATOM 3947 C C . ASN A 1 488 ? 34.017 33.062 -29.062 1.00 93.62 488 ASN A C 1
ATOM 3949 O O . ASN A 1 488 ? 33.593 31.920 -29.237 1.00 93.62 488 ASN A O 1
ATOM 3953 N N . ARG A 1 489 ? 33.179 34.080 -28.849 1.00 94.12 489 ARG A N 1
ATOM 3954 C CA . ARG A 1 489 ? 31.726 33.896 -28.752 1.00 94.12 489 ARG A CA 1
ATOM 3955 C C . ARG A 1 489 ? 31.113 33.258 -30.005 1.00 94.12 489 ARG A C 1
ATOM 3957 O O . ARG A 1 489 ? 30.285 32.370 -29.865 1.00 94.12 489 ARG A O 1
ATOM 3964 N N . GLU A 1 490 ? 31.529 33.682 -31.197 1.00 95.19 490 GLU A N 1
ATOM 3965 C CA . GLU A 1 490 ? 31.001 33.143 -32.458 1.00 95.19 490 GLU A CA 1
ATOM 3966 C C . GLU A 1 490 ? 31.383 31.668 -32.631 1.00 95.19 490 GLU A C 1
ATOM 3968 O O . GLU A 1 490 ? 30.556 30.861 -33.046 1.00 95.19 490 GLU A O 1
ATOM 3973 N N . GLU A 1 491 ? 32.606 31.295 -32.251 1.00 94.19 491 GLU A N 1
ATOM 3974 C CA . GLU A 1 491 ? 33.075 29.905 -32.270 1.00 94.19 491 GLU A CA 1
ATOM 3975 C C . GLU A 1 491 ? 32.326 29.028 -31.260 1.00 94.19 491 GLU A C 1
ATOM 3977 O O . GLU A 1 491 ? 31.953 27.904 -31.590 1.00 94.19 491 GLU A O 1
ATOM 3982 N N . LYS A 1 492 ? 32.050 29.535 -30.050 1.00 93.19 492 LYS A N 1
ATOM 3983 C CA . LYS A 1 492 ? 31.230 28.828 -29.051 1.00 93.19 492 LYS A CA 1
ATOM 3984 C C . LYS A 1 492 ? 29.802 28.621 -29.539 1.00 93.19 492 LYS A C 1
ATOM 3986 O O . LYS A 1 492 ? 29.285 27.512 -29.435 1.00 93.19 492 LYS A O 1
ATOM 3991 N N . ASP A 1 493 ? 29.183 29.667 -30.083 1.00 92.50 493 ASP A N 1
ATOM 3992 C CA . ASP A 1 493 ? 27.816 29.610 -30.605 1.00 92.50 493 ASP A CA 1
ATOM 3993 C C . ASP A 1 493 ? 27.727 28.618 -31.777 1.00 92.50 493 ASP A C 1
ATOM 3995 O O . ASP A 1 493 ? 26.804 27.803 -31.838 1.00 92.50 493 ASP A O 1
ATOM 3999 N N . LEU A 1 494 ? 28.724 28.626 -32.670 1.00 92.12 494 LEU A N 1
ATOM 4000 C CA . LEU A 1 494 ? 28.827 27.666 -33.766 1.00 92.12 494 LEU A CA 1
ATOM 4001 C C . LEU A 1 494 ? 29.019 26.235 -33.253 1.00 92.12 494 LEU A C 1
ATOM 4003 O O . LEU A 1 494 ? 28.335 25.327 -33.723 1.00 92.12 494 LEU A O 1
ATOM 4007 N N . PHE A 1 495 ? 29.907 26.030 -32.279 1.00 91.50 495 PHE A N 1
ATOM 4008 C CA . PHE A 1 495 ? 30.136 24.716 -31.686 1.00 91.50 495 PHE A CA 1
ATOM 4009 C C . PHE A 1 495 ? 28.852 24.167 -31.057 1.00 91.50 495 PHE A C 1
ATOM 4011 O O . PHE A 1 495 ? 28.395 23.098 -31.449 1.00 91.50 495 PHE A O 1
ATOM 4018 N N . LYS A 1 496 ? 28.191 24.944 -30.187 1.00 91.12 496 LYS A N 1
ATOM 4019 C CA . LYS A 1 496 ? 26.905 24.573 -29.569 1.00 91.12 496 LYS A CA 1
ATOM 4020 C C . LYS A 1 496 ? 25.822 24.264 -30.598 1.00 91.12 496 LYS A C 1
ATOM 4022 O O . LYS A 1 496 ? 25.015 23.362 -30.393 1.00 91.12 496 LYS A O 1
ATOM 4027 N N . ALA A 1 497 ? 25.780 24.995 -31.712 1.00 88.62 497 ALA A N 1
ATOM 4028 C CA . ALA A 1 497 ? 24.815 24.727 -32.775 1.00 88.62 497 ALA A CA 1
ATOM 4029 C C . ALA A 1 497 ? 25.059 23.368 -33.456 1.00 88.62 497 ALA A C 1
ATOM 4031 O O . ALA A 1 497 ? 24.100 22.679 -33.807 1.00 88.62 497 ALA A O 1
ATOM 4032 N N . LEU A 1 498 ? 26.324 22.973 -33.628 1.00 86.75 498 LEU A N 1
ATOM 4033 C CA . LEU A 1 498 ? 26.703 21.696 -34.237 1.00 86.75 498 LEU A CA 1
ATOM 4034 C C . LEU A 1 498 ? 26.476 20.510 -33.296 1.00 86.75 498 LEU A C 1
ATOM 4036 O O . LEU A 1 498 ? 26.071 19.434 -33.745 1.00 86.75 498 LEU A O 1
ATOM 4040 N N . THR A 1 499 ? 26.729 20.711 -32.006 1.00 87.00 499 THR A N 1
ATOM 4041 C CA . THR A 1 499 ? 26.784 19.644 -31.003 1.00 87.00 499 THR A CA 1
ATOM 4042 C C . THR A 1 499 ? 25.509 19.508 -30.195 1.00 87.00 499 THR A C 1
ATOM 4044 O O . THR A 1 499 ? 25.283 18.439 -29.647 1.00 87.00 499 THR A O 1
ATOM 4047 N N . LYS A 1 500 ? 24.699 20.570 -30.129 1.00 83.19 500 LYS A N 1
ATOM 4048 C CA . LYS A 1 500 ? 23.436 20.728 -29.396 1.00 83.19 500 LYS A CA 1
ATOM 4049 C C . LYS A 1 500 ? 23.151 19.595 -28.403 1.00 83.19 500 LYS A C 1
ATOM 4051 O O . LYS A 1 500 ? 22.420 18.660 -28.719 1.00 83.19 500 LYS A O 1
ATOM 4056 N N . GLY A 1 501 ? 23.711 19.705 -27.202 1.00 69.81 501 GLY A N 1
ATOM 4057 C CA . GLY A 1 501 ? 23.475 18.792 -26.087 1.00 69.81 501 GLY A CA 1
ATOM 4058 C C . GLY A 1 501 ? 24.333 17.524 -26.066 1.00 69.81 501 GLY A C 1
ATOM 4059 O O . GLY A 1 501 ? 24.399 16.875 -25.027 1.00 69.81 501 GLY A O 1
ATOM 4060 N N . SER A 1 502 ? 25.021 17.173 -27.158 1.00 81.06 502 SER A N 1
ATOM 4061 C CA . SER A 1 502 ? 25.830 15.953 -27.261 1.00 81.06 502 SER A CA 1
ATOM 4062 C C . SER A 1 502 ? 27.046 16.002 -26.341 1.00 81.06 502 SER A C 1
ATOM 4064 O O . SER A 1 502 ? 27.980 16.745 -26.646 1.00 81.06 502 SER A O 1
ATOM 4066 N N . PRO A 1 503 ? 27.133 15.180 -25.282 1.00 72.94 503 PRO A N 1
ATOM 4067 C CA . PRO A 1 503 ? 28.288 15.241 -24.397 1.00 72.94 503 PRO A CA 1
ATOM 4068 C C . PRO A 1 503 ? 29.560 14.652 -25.044 1.00 72.94 503 PRO A C 1
ATOM 4070 O O . PRO A 1 503 ? 30.658 15.074 -24.691 1.00 72.94 503 PRO A O 1
ATOM 4073 N N . PHE A 1 504 ? 29.444 13.778 -26.063 1.00 74.50 504 PHE A N 1
ATOM 4074 C CA . PHE A 1 504 ? 30.591 13.259 -26.840 1.00 74.50 504 PHE A CA 1
ATOM 4075 C C . PHE A 1 504 ? 31.395 14.364 -27.503 1.00 74.50 504 PHE A C 1
ATOM 4077 O O . PHE A 1 504 ? 32.618 14.291 -27.588 1.00 74.50 504 PHE A O 1
ATOM 4084 N N . ALA A 1 505 ? 30.713 15.418 -27.942 1.00 78.44 505 ALA A N 1
ATOM 4085 C CA . ALA A 1 505 ? 31.397 16.523 -28.573 1.00 78.44 505 ALA A CA 1
ATOM 4086 C C . ALA A 1 505 ? 32.293 17.301 -27.603 1.00 78.44 505 ALA A C 1
ATOM 4088 O O . ALA A 1 505 ? 33.260 17.925 -28.024 1.00 78.44 505 ALA A O 1
ATOM 4089 N N . TYR A 1 506 ? 32.016 17.226 -26.302 1.00 83.69 506 TYR A N 1
ATOM 4090 C CA . TYR A 1 506 ? 32.779 17.920 -25.269 1.00 83.69 506 TYR A CA 1
ATOM 4091 C C . TYR A 1 506 ? 33.818 17.012 -24.598 1.00 83.69 506 TYR A C 1
ATOM 4093 O O . TYR A 1 506 ? 34.599 17.498 -23.782 1.00 83.69 506 TYR A O 1
ATOM 4101 N N . ALA A 1 507 ? 33.887 15.726 -24.964 1.00 80.06 507 ALA A N 1
ATOM 4102 C CA . ALA A 1 507 ? 34.860 14.764 -24.440 1.00 80.06 507 ALA A CA 1
ATOM 4103 C C . ALA A 1 507 ? 36.307 15.257 -24.556 1.00 80.06 507 ALA A C 1
ATOM 4105 O O . ALA A 1 507 ? 37.064 15.199 -23.588 1.00 80.06 507 ALA A O 1
ATOM 4106 N N . ALA A 1 508 ? 36.652 15.870 -25.690 1.00 79.81 508 ALA A N 1
ATOM 4107 C CA . ALA A 1 508 ? 37.983 16.422 -25.911 1.00 79.81 508 ALA A CA 1
ATOM 4108 C C . ALA A 1 508 ? 38.360 17.524 -24.895 1.00 79.81 508 ALA A C 1
ATOM 4110 O O . ALA A 1 508 ? 39.526 17.640 -24.517 1.00 79.81 508 ALA A O 1
ATOM 4111 N N . LEU A 1 509 ? 37.379 18.293 -24.398 1.00 78.50 509 LEU A N 1
ATOM 4112 C CA . LEU A 1 509 ? 37.592 19.294 -23.343 1.00 78.50 509 LEU A CA 1
ATOM 4113 C C . LEU A 1 509 ? 37.785 18.648 -21.968 1.00 78.50 509 LEU A C 1
ATOM 4115 O O . LEU A 1 509 ? 38.484 19.204 -21.123 1.00 78.50 509 LEU A O 1
ATOM 4119 N N . ALA A 1 510 ? 37.172 17.489 -21.720 1.00 71.94 510 ALA A N 1
ATOM 4120 C CA . ALA A 1 510 ? 37.352 16.763 -20.468 1.00 71.94 510 ALA A CA 1
ATOM 4121 C C . ALA A 1 510 ? 38.693 16.017 -20.408 1.00 71.94 510 ALA A C 1
ATOM 4123 O O . ALA A 1 510 ? 39.267 15.919 -19.319 1.00 71.94 510 ALA A O 1
ATOM 4124 N N . ASP A 1 511 ? 39.205 15.541 -21.543 1.00 70.12 511 ASP A N 1
ATOM 4125 C CA . ASP A 1 511 ? 40.447 14.765 -21.612 1.00 70.12 511 ASP A CA 1
ATOM 4126 C C . ASP A 1 511 ? 41.711 15.626 -21.445 1.00 70.12 511 ASP A C 1
ATOM 4128 O O . ASP A 1 511 ? 42.737 15.149 -20.946 1.00 70.12 511 ASP A O 1
ATOM 4132 N N . GLN A 1 512 ? 41.660 16.916 -21.788 1.00 69.75 512 GLN A N 1
ATOM 4133 C CA . GLN A 1 512 ? 42.812 17.805 -21.640 1.00 69.75 512 GLN A CA 1
ATOM 4134 C C . GLN A 1 512 ? 42.832 18.489 -20.274 1.00 69.75 512 GLN A C 1
ATOM 4136 O O . GLN A 1 512 ? 42.010 19.341 -19.956 1.00 69.75 512 GLN A O 1
ATOM 4141 N N . LYS A 1 513 ? 43.822 18.124 -19.449 1.00 59.06 513 LYS A N 1
ATOM 4142 C CA . LYS A 1 513 ? 43.959 18.670 -18.094 1.00 59.06 513 LYS A CA 1
ATOM 4143 C C . LYS A 1 513 ? 44.326 20.158 -18.053 1.00 59.06 513 LYS A C 1
ATOM 4145 O O . LYS A 1 513 ? 43.955 20.797 -17.079 1.00 59.06 513 LYS A O 1
ATOM 4150 N N . GLU A 1 514 ? 45.052 20.708 -19.037 1.00 54.78 514 GLU A N 1
ATOM 4151 C CA . GLU A 1 514 ? 45.649 22.056 -18.886 1.00 54.78 514 GLU A CA 1
ATOM 4152 C C . GLU A 1 514 ? 45.876 22.870 -20.185 1.00 54.78 514 GLU A C 1
ATOM 4154 O O . GLU A 1 514 ? 46.321 24.016 -20.101 1.00 54.78 514 GLU A O 1
ATOM 4159 N N . SER A 1 515 ? 45.584 22.350 -21.386 1.00 57.78 515 SER A N 1
ATOM 4160 C CA . SER A 1 515 ? 45.778 23.098 -22.643 1.00 57.78 515 SER A CA 1
ATOM 4161 C C . SER A 1 515 ? 44.472 23.642 -23.206 1.00 57.78 515 SER A C 1
ATOM 4163 O O . SER A 1 515 ? 43.470 22.943 -23.316 1.00 57.78 515 SER A O 1
ATOM 4165 N N . LYS A 1 516 ? 44.500 24.918 -23.586 1.00 78.38 516 LYS A N 1
ATOM 4166 C CA . LYS A 1 516 ? 43.390 25.581 -24.259 1.00 78.38 516 LYS A CA 1
ATOM 4167 C C . LYS A 1 516 ? 43.343 25.117 -25.714 1.00 78.38 516 LYS A C 1
ATOM 4169 O O . LYS A 1 516 ? 44.332 25.255 -26.426 1.00 78.38 516 LYS A O 1
ATOM 4174 N N . MET A 1 517 ? 42.212 24.554 -26.130 1.00 83.69 517 MET A N 1
ATOM 4175 C CA . MET A 1 517 ? 42.012 24.069 -27.496 1.00 83.69 517 MET A CA 1
ATOM 4176 C C . MET A 1 517 ? 41.531 25.197 -28.410 1.00 83.69 517 MET A C 1
ATOM 4178 O O . MET A 1 517 ? 40.641 25.973 -28.042 1.00 83.69 517 MET A O 1
ATOM 4182 N N . SER A 1 518 ? 42.086 25.254 -29.619 1.00 88.62 518 SER A N 1
ATOM 4183 C CA . SER A 1 518 ? 41.513 26.021 -30.726 1.00 88.62 518 SER A CA 1
ATOM 4184 C C . SER A 1 518 ? 40.223 25.370 -31.243 1.00 88.62 518 SER A C 1
ATOM 4186 O O . SER A 1 518 ? 39.954 24.195 -30.991 1.00 88.62 518 SER A O 1
ATOM 4188 N N . PHE A 1 519 ? 39.426 26.118 -32.014 1.00 88.88 519 PHE A N 1
ATOM 4189 C CA . PHE A 1 519 ? 38.181 25.605 -32.600 1.00 88.88 519 PHE A CA 1
ATOM 4190 C C . PHE A 1 519 ? 38.391 24.352 -33.455 1.00 88.88 519 PHE A C 1
ATOM 4192 O O . PHE A 1 519 ? 37.614 23.404 -33.357 1.00 88.88 519 PHE A O 1
ATOM 4199 N N . ASN A 1 520 ? 39.462 24.322 -34.252 1.00 87.69 520 ASN A N 1
ATOM 4200 C CA . ASN A 1 520 ? 39.766 23.179 -35.110 1.00 87.69 520 ASN A CA 1
ATOM 4201 C C . ASN A 1 520 ? 40.170 21.954 -34.288 1.00 87.69 520 ASN A C 1
ATOM 4203 O O . ASN A 1 520 ? 39.638 20.881 -34.528 1.00 87.69 520 ASN A O 1
ATOM 4207 N N . GLU A 1 521 ? 41.033 22.113 -33.280 1.00 87.56 521 GLU A N 1
ATOM 4208 C CA . GLU A 1 521 ? 41.426 20.998 -32.406 1.00 87.56 521 GLU A CA 1
ATOM 4209 C C . GLU A 1 521 ? 40.225 20.434 -31.645 1.00 87.56 521 GLU A C 1
ATOM 4211 O O . GLU A 1 521 ? 40.117 19.221 -31.471 1.00 87.56 521 GLU A O 1
ATOM 4216 N N . LEU A 1 522 ? 39.311 21.304 -31.203 1.00 86.44 522 LEU A N 1
ATOM 4217 C CA . LEU A 1 522 ? 38.083 20.874 -30.549 1.00 86.44 522 LEU A CA 1
ATOM 4218 C C . LEU A 1 522 ? 37.175 20.102 -31.515 1.00 86.44 522 LEU A C 1
ATOM 4220 O O . LEU A 1 522 ? 36.640 19.059 -31.144 1.00 86.44 522 LEU A O 1
ATOM 4224 N N . CYS A 1 523 ? 37.021 20.582 -32.752 1.00 87.69 523 CYS A N 1
ATOM 4225 C CA . CYS A 1 523 ? 36.242 19.883 -33.773 1.00 87.69 523 CYS A CA 1
ATOM 4226 C C . CYS A 1 523 ? 36.867 18.536 -34.157 1.00 87.69 523 CYS A C 1
ATOM 4228 O O . CYS A 1 523 ? 36.143 17.551 -34.274 1.00 87.69 523 CYS A O 1
ATOM 4230 N N . ASP A 1 524 ? 38.189 18.477 -34.304 1.00 86.88 524 ASP A N 1
ATOM 4231 C CA . ASP A 1 524 ? 38.920 17.248 -34.618 1.00 86.88 524 ASP A CA 1
ATOM 4232 C C . ASP A 1 524 ? 38.790 16.230 -33.476 1.00 86.88 524 ASP A C 1
ATOM 4234 O O . ASP A 1 524 ? 38.496 15.060 -33.715 1.00 86.88 524 ASP A O 1
ATOM 4238 N N . GLY A 1 525 ? 38.934 16.681 -32.225 1.00 85.69 525 GLY A N 1
ATOM 4239 C CA . GLY A 1 525 ? 38.724 15.847 -31.041 1.00 85.69 525 GLY A CA 1
ATOM 4240 C C . GLY A 1 525 ? 37.289 15.324 -30.946 1.00 85.69 525 GLY A C 1
ATOM 4241 O O . GLY A 1 525 ? 37.080 14.130 -30.748 1.00 85.69 525 GLY A O 1
ATOM 4242 N N . MET A 1 526 ? 36.294 16.191 -31.160 1.00 88.81 526 MET A N 1
ATOM 4243 C CA . MET A 1 526 ? 34.884 15.796 -31.249 1.00 88.81 526 MET A CA 1
ATOM 4244 C C . MET A 1 526 ? 34.673 14.711 -32.311 1.00 88.81 526 MET A C 1
ATOM 4246 O O . MET A 1 526 ? 34.059 13.686 -32.019 1.00 88.81 526 MET A O 1
ATOM 4250 N N . MET A 1 527 ? 35.168 14.924 -33.534 1.00 88.94 527 MET A N 1
ATOM 4251 C CA . MET A 1 527 ? 35.000 13.963 -34.627 1.00 88.94 527 MET A CA 1
ATOM 4252 C C . MET A 1 527 ? 35.665 12.629 -34.306 1.00 88.94 527 MET A C 1
ATOM 4254 O O . MET A 1 527 ? 35.055 11.588 -34.531 1.00 88.94 527 MET A O 1
ATOM 4258 N N . HIS A 1 528 ? 36.853 12.653 -33.701 1.00 87.19 528 HIS A N 1
ATOM 4259 C CA . HIS A 1 528 ? 37.537 11.446 -33.251 1.00 87.19 528 HIS A CA 1
ATOM 4260 C C . HIS A 1 528 ? 36.695 10.632 -32.256 1.00 87.19 528 HIS A C 1
ATOM 4262 O O . HIS A 1 528 ? 36.584 9.416 -32.399 1.00 87.19 528 HIS A O 1
ATOM 4268 N N . HIS A 1 529 ? 36.053 11.282 -31.278 1.00 83.12 529 HIS A N 1
ATOM 4269 C CA . HIS A 1 529 ? 35.181 10.586 -30.325 1.00 83.12 529 HIS A CA 1
ATOM 4270 C C . HIS A 1 529 ? 33.889 10.066 -30.965 1.00 83.12 529 HIS A C 1
ATOM 4272 O O . HIS A 1 529 ? 33.443 8.978 -30.604 1.00 83.12 529 HIS A O 1
ATOM 4278 N N . ILE A 1 530 ? 33.304 10.796 -31.922 1.00 86.31 530 ILE A N 1
ATOM 4279 C CA . ILE A 1 530 ? 32.131 10.325 -32.680 1.00 86.31 530 ILE A CA 1
ATOM 4280 C C . ILE A 1 530 ? 32.495 9.088 -33.510 1.00 86.31 530 ILE A C 1
ATOM 4282 O O . ILE A 1 530 ? 31.772 8.095 -33.478 1.00 86.31 530 ILE A O 1
ATOM 4286 N N . GLU A 1 531 ? 33.627 9.120 -34.216 1.00 88.12 531 GLU A N 1
ATOM 4287 C CA . GLU A 1 531 ? 34.134 7.990 -35.002 1.00 88.12 531 GLU A CA 1
ATOM 4288 C C . GLU A 1 531 ? 34.418 6.772 -34.125 1.00 88.12 531 GLU A C 1
ATOM 4290 O O . GLU A 1 531 ? 34.031 5.655 -34.471 1.00 88.12 531 GLU A O 1
ATOM 4295 N N . TYR A 1 532 ? 35.054 6.992 -32.973 1.00 85.06 532 TYR A N 1
ATOM 4296 C CA . TYR A 1 532 ? 35.323 5.941 -32.001 1.00 85.06 532 TYR A CA 1
ATOM 4297 C C . TYR A 1 532 ? 34.023 5.309 -31.492 1.00 85.06 532 TYR A C 1
ATOM 4299 O O . TYR A 1 532 ? 33.858 4.093 -31.602 1.00 85.06 532 TYR A O 1
ATOM 4307 N N . ALA A 1 533 ? 33.067 6.125 -31.032 1.00 82.25 533 ALA A N 1
ATOM 4308 C CA . ALA A 1 533 ? 31.763 5.654 -30.568 1.00 82.25 533 ALA A CA 1
ATOM 4309 C C . ALA A 1 533 ? 31.018 4.872 -31.662 1.00 82.25 533 ALA A C 1
ATOM 4311 O O . ALA A 1 533 ? 30.458 3.812 -31.391 1.00 82.25 533 ALA A O 1
ATOM 4312 N N . TRP A 1 534 ? 31.071 5.344 -32.913 1.00 87.56 534 TRP A N 1
ATOM 4313 C CA . TRP A 1 534 ? 30.461 4.641 -34.042 1.00 87.56 534 TRP A CA 1
ATOM 4314 C C . TRP A 1 534 ? 31.137 3.298 -34.298 1.00 87.56 534 TRP A C 1
ATOM 4316 O O . TRP A 1 534 ? 30.449 2.318 -34.558 1.00 87.56 534 TRP A O 1
ATOM 4326 N N . SER A 1 535 ? 32.467 3.228 -34.212 1.00 84.88 535 SER A N 1
ATOM 4327 C CA . SER A 1 535 ? 33.206 1.984 -34.443 1.00 84.88 535 SER A CA 1
ATOM 4328 C C . SER A 1 535 ? 32.927 0.915 -33.382 1.00 84.88 535 SER A C 1
ATOM 4330 O O . SER A 1 535 ? 32.721 -0.245 -33.735 1.00 84.88 535 SER A O 1
ATOM 4332 N N . GLU A 1 536 ? 32.841 1.312 -32.109 1.00 80.12 536 GLU A N 1
ATOM 4333 C CA . GLU A 1 536 ? 32.503 0.419 -30.995 1.00 80.12 536 GLU A CA 1
ATOM 4334 C C . GLU A 1 536 ? 31.058 -0.079 -31.106 1.00 80.12 536 GLU A C 1
ATOM 4336 O O . GLU A 1 536 ? 30.783 -1.269 -30.937 1.00 80.12 536 GLU A O 1
ATOM 4341 N N . PHE A 1 537 ? 30.136 0.820 -31.460 1.00 80.56 537 PHE A N 1
ATOM 4342 C CA . PHE A 1 537 ? 28.733 0.482 -31.672 1.00 80.56 537 PHE A CA 1
ATOM 4343 C C . PHE A 1 537 ? 28.539 -0.442 -32.883 1.00 80.56 537 PHE A C 1
ATOM 4345 O O . PHE A 1 537 ? 27.887 -1.484 -32.787 1.00 80.56 537 PHE A O 1
ATOM 4352 N N . ALA A 1 538 ? 29.155 -0.106 -34.019 1.00 79.62 538 ALA A N 1
ATOM 4353 C CA . ALA A 1 538 ? 29.033 -0.875 -35.252 1.00 79.62 538 ALA A CA 1
ATOM 4354 C C . ALA A 1 538 ? 29.621 -2.292 -35.140 1.00 79.62 538 ALA A C 1
ATOM 4356 O O . ALA A 1 538 ? 29.246 -3.171 -35.918 1.00 79.62 538 ALA A O 1
ATOM 4357 N N . GLY A 1 539 ? 30.530 -2.516 -34.185 1.00 74.31 539 GLY A N 1
ATOM 4358 C CA . GLY A 1 539 ? 31.141 -3.814 -33.914 1.00 74.31 539 GLY A CA 1
ATOM 4359 C C . GLY A 1 539 ? 30.315 -4.764 -33.038 1.00 74.31 539 GLY A C 1
ATOM 4360 O O . GLY A 1 539 ? 30.566 -5.967 -33.102 1.00 74.31 539 GLY A O 1
ATOM 4361 N N . ASN A 1 540 ? 29.354 -4.265 -32.244 1.00 62.59 540 ASN A N 1
ATOM 4362 C CA . ASN A 1 540 ? 28.751 -5.033 -31.142 1.00 62.59 540 ASN A CA 1
ATOM 4363 C C . ASN A 1 540 ? 27.258 -5.406 -31.290 1.00 62.59 540 ASN A C 1
ATOM 4365 O O . ASN A 1 540 ? 26.850 -6.368 -30.644 1.00 62.59 540 ASN A O 1
ATOM 4369 N N . GLU A 1 541 ? 26.433 -4.744 -32.117 1.00 57.66 541 GLU A N 1
ATOM 4370 C CA . GLU A 1 541 ? 24.967 -4.975 -32.105 1.00 57.66 541 GLU A CA 1
ATOM 4371 C C . GLU A 1 541 ? 24.237 -4.935 -33.471 1.00 57.66 541 GLU A C 1
ATOM 4373 O O . GLU A 1 541 ? 24.822 -4.681 -34.525 1.00 57.66 541 GLU A O 1
ATOM 4378 N N . SER A 1 542 ? 22.939 -5.288 -33.431 1.00 58.84 542 SER A N 1
ATOM 4379 C CA . SER A 1 542 ? 22.049 -5.651 -34.546 1.00 58.84 542 SER A CA 1
ATOM 4380 C C . SER A 1 542 ? 21.942 -4.608 -35.672 1.00 58.84 542 SER A C 1
ATOM 4382 O O . SER A 1 542 ? 21.885 -3.401 -35.443 1.00 58.84 542 SER A O 1
ATOM 4384 N N . PHE A 1 543 ? 21.843 -5.099 -36.912 1.00 62.59 543 PHE A N 1
ATOM 4385 C CA . PHE A 1 543 ? 21.740 -4.307 -38.148 1.00 62.59 543 PHE A CA 1
ATOM 4386 C C . PHE A 1 543 ? 20.562 -3.302 -38.152 1.00 62.59 543 PHE A C 1
ATOM 4388 O O . PHE A 1 543 ? 20.571 -2.324 -38.906 1.00 62.59 543 PHE A O 1
ATOM 4395 N N . ASP A 1 544 ? 19.568 -3.516 -37.287 1.00 79.06 544 ASP A N 1
ATOM 4396 C CA . ASP A 1 544 ? 18.332 -2.739 -37.235 1.00 79.06 544 ASP A CA 1
ATOM 4397 C C . ASP A 1 544 ? 18.548 -1.342 -36.620 1.00 79.06 544 ASP A C 1
ATOM 4399 O O . ASP A 1 544 ? 18.064 -0.351 -37.163 1.00 79.06 544 ASP A O 1
ATOM 4403 N N . VAL A 1 545 ? 19.365 -1.208 -35.567 1.00 84.94 545 VAL A N 1
ATOM 4404 C CA . VAL A 1 545 ? 19.585 0.090 -34.888 1.00 84.94 545 VAL A CA 1
ATOM 4405 C C . VAL A 1 545 ? 20.430 1.045 -35.743 1.00 84.94 545 VAL A C 1
ATOM 4407 O O . VAL A 1 545 ? 20.139 2.240 -35.818 1.00 84.94 545 VAL A O 1
ATOM 4410 N N . GLN A 1 546 ? 21.439 0.530 -36.457 1.00 89.31 546 GLN A N 1
ATOM 4411 C CA . GLN A 1 546 ? 22.236 1.326 -37.404 1.00 89.31 546 GLN A CA 1
ATOM 4412 C C . GLN A 1 546 ? 21.369 1.891 -38.533 1.00 89.31 546 GLN A C 1
ATOM 4414 O O . GLN A 1 546 ? 21.486 3.067 -38.879 1.00 89.31 546 GLN A O 1
ATOM 4419 N N . SER A 1 547 ? 20.477 1.060 -39.078 1.00 90.69 547 SER A N 1
ATOM 4420 C CA . SER A 1 547 ? 19.560 1.457 -40.147 1.00 90.69 547 SER A CA 1
ATOM 4421 C C . SER A 1 547 ? 18.609 2.558 -39.671 1.00 90.69 547 SER A C 1
ATOM 4423 O O . SER A 1 547 ? 18.467 3.576 -40.345 1.00 90.69 547 SER A O 1
ATOM 4425 N N . ILE A 1 548 ? 18.051 2.416 -38.464 1.00 92.44 548 ILE A N 1
ATOM 4426 C CA . ILE A 1 548 ? 17.182 3.428 -37.849 1.00 92.44 548 ILE A CA 1
ATOM 4427 C C . ILE A 1 548 ? 17.921 4.763 -37.656 1.00 92.44 548 ILE A C 1
ATOM 4429 O O . ILE A 1 548 ? 17.384 5.818 -37.989 1.00 92.44 548 ILE A O 1
ATOM 4433 N N . LEU A 1 549 ? 19.171 4.750 -37.178 1.00 92.50 549 LEU A N 1
ATOM 4434 C CA . LEU A 1 549 ? 19.975 5.972 -37.033 1.00 92.50 549 LEU A CA 1
ATOM 4435 C C . LEU A 1 549 ? 20.238 6.668 -38.374 1.00 92.50 549 LEU A C 1
ATOM 4437 O O . LEU A 1 549 ? 20.166 7.896 -38.456 1.00 92.50 549 LEU A O 1
ATOM 4441 N N . VAL A 1 550 ? 20.512 5.902 -39.431 1.00 93.75 550 VAL A N 1
ATOM 4442 C CA . VAL A 1 550 ? 20.687 6.441 -40.787 1.00 93.75 550 VAL A CA 1
ATOM 4443 C C . VAL A 1 550 ? 19.376 7.046 -41.301 1.00 93.75 550 VAL A C 1
ATOM 4445 O O . VAL A 1 550 ? 19.382 8.165 -41.812 1.00 93.75 550 VAL A O 1
ATOM 4448 N N . GLU A 1 551 ? 18.232 6.393 -41.088 1.00 94.81 551 GLU A N 1
ATOM 4449 C CA . GLU A 1 551 ? 16.915 6.941 -41.445 1.00 94.81 551 GLU A CA 1
ATOM 4450 C C . GLU A 1 551 ? 16.592 8.247 -40.694 1.00 94.81 551 GLU A C 1
ATOM 4452 O O . GLU A 1 551 ? 16.119 9.220 -41.293 1.00 94.81 551 GLU A O 1
ATOM 4457 N N . ILE A 1 552 ? 16.918 8.325 -39.399 1.00 94.38 552 ILE A N 1
ATOM 4458 C CA . ILE A 1 552 ? 16.804 9.564 -38.611 1.00 94.38 552 ILE A CA 1
ATOM 4459 C C . ILE A 1 552 ? 17.726 10.660 -39.179 1.00 94.38 552 ILE A C 1
ATOM 4461 O O . ILE A 1 552 ? 17.342 11.837 -39.256 1.00 94.38 552 ILE A O 1
ATOM 4465 N N . ALA A 1 553 ? 18.944 10.303 -39.601 1.00 94.44 553 ALA A N 1
ATOM 4466 C CA . ALA A 1 553 ? 19.893 11.242 -40.197 1.00 94.44 553 ALA A CA 1
ATOM 4467 C C . ALA A 1 553 ? 19.389 11.795 -41.544 1.00 94.44 553 ALA A C 1
ATOM 4469 O O . ALA A 1 553 ? 19.485 13.004 -41.781 1.00 94.44 553 ALA A O 1
ATOM 4470 N N . HIS A 1 554 ? 18.770 10.948 -42.375 1.00 95.62 554 HIS A N 1
ATOM 4471 C CA . HIS A 1 554 ? 18.105 11.341 -43.624 1.00 95.62 554 HIS A CA 1
ATOM 4472 C C . HIS A 1 554 ? 16.771 12.075 -43.422 1.00 95.62 554 HIS A C 1
ATOM 4474 O O . HIS A 1 554 ? 16.206 12.566 -44.399 1.00 95.62 554 HIS A O 1
ATOM 4480 N N . GLN A 1 555 ? 16.279 12.193 -42.181 1.00 93.88 555 GLN A N 1
ATOM 4481 C CA . GLN A 1 555 ? 14.954 12.739 -41.852 1.00 93.88 555 GLN A CA 1
ATOM 4482 C C . GLN A 1 555 ? 13.796 11.933 -42.463 1.00 93.88 555 GLN A C 1
ATOM 4484 O O . GLN A 1 555 ? 12.705 12.468 -42.654 1.00 93.88 555 GLN A O 1
ATOM 4489 N N . SER A 1 556 ? 14.014 10.656 -42.786 1.00 93.50 556 SER A N 1
ATOM 4490 C CA . SER A 1 556 ? 12.945 9.755 -43.230 1.00 93.50 556 SER A CA 1
ATOM 4491 C C . SER A 1 556 ? 12.169 9.145 -42.061 1.00 93.50 556 SER A C 1
ATOM 4493 O O . SER A 1 556 ? 11.101 8.578 -42.280 1.00 93.50 556 SER A O 1
ATOM 4495 N N . LEU A 1 557 ? 12.688 9.288 -40.839 1.00 93.62 557 LEU A N 1
ATOM 4496 C CA . LEU A 1 557 ? 12.088 8.809 -39.600 1.00 93.62 557 LEU A CA 1
ATOM 4497 C C . LEU A 1 557 ? 12.213 9.878 -38.505 1.00 93.62 557 LEU A C 1
ATOM 4499 O O . LEU A 1 557 ? 13.298 10.410 -38.259 1.00 93.62 557 LEU A O 1
ATOM 4503 N N . GLU A 1 558 ? 11.096 10.216 -37.861 1.00 94.19 558 GLU A N 1
ATOM 4504 C CA . GLU A 1 558 ? 11.060 11.178 -36.755 1.00 94.19 558 GLU A CA 1
ATOM 4505 C C . GLU A 1 558 ? 11.382 10.482 -35.426 1.00 94.19 558 GLU A C 1
ATOM 4507 O O . GLU A 1 558 ? 10.794 9.451 -35.105 1.00 94.19 558 GLU A O 1
ATOM 4512 N N . ILE A 1 559 ? 12.293 11.064 -34.635 1.00 91.69 559 ILE A N 1
ATOM 4513 C CA . ILE A 1 559 ? 12.756 10.476 -33.363 1.00 91.69 559 ILE A CA 1
ATOM 4514 C C . ILE A 1 559 ? 11.599 10.333 -32.364 1.00 91.69 559 ILE A C 1
ATOM 4516 O O . ILE A 1 559 ? 11.515 9.326 -31.667 1.00 91.69 559 ILE A O 1
ATOM 4520 N N . ASP A 1 560 ? 10.676 11.297 -32.332 1.00 90.38 560 ASP A N 1
ATOM 4521 C CA . ASP A 1 560 ? 9.537 11.292 -31.406 1.00 90.38 560 ASP A CA 1
ATOM 4522 C C . ASP A 1 560 ? 8.602 10.090 -31.622 1.00 90.38 560 ASP A C 1
ATOM 4524 O O . ASP A 1 560 ? 8.010 9.593 -30.666 1.00 90.38 560 ASP A O 1
ATOM 4528 N N . LEU A 1 561 ? 8.512 9.564 -32.851 1.00 90.56 561 LEU A N 1
ATOM 4529 C CA . LEU A 1 561 ? 7.715 8.368 -33.154 1.00 90.56 561 LEU A CA 1
ATOM 4530 C C . LEU A 1 561 ? 8.331 7.090 -32.581 1.00 90.56 561 LEU A C 1
ATOM 4532 O O . LEU A 1 561 ? 7.640 6.084 -32.430 1.00 90.56 561 LEU A O 1
ATOM 4536 N N . LEU A 1 562 ? 9.627 7.124 -32.274 1.00 88.81 562 LEU A N 1
ATOM 4537 C CA . LEU A 1 562 ? 10.342 5.995 -31.705 1.00 88.81 562 LEU A CA 1
ATOM 4538 C C . LEU A 1 562 ? 10.264 5.980 -30.185 1.00 88.81 562 LEU A C 1
ATOM 4540 O O . LEU A 1 562 ? 10.501 4.924 -29.623 1.00 88.81 562 LEU A O 1
ATOM 4544 N N . ALA A 1 563 ? 9.885 7.078 -29.522 1.00 84.56 563 ALA A N 1
ATOM 4545 C CA . ALA A 1 563 ? 9.936 7.205 -28.062 1.00 84.56 563 ALA A CA 1
ATOM 4546 C C . ALA A 1 563 ? 9.159 6.114 -27.292 1.00 84.56 563 ALA A C 1
ATOM 4548 O O . ALA A 1 563 ? 9.494 5.813 -26.148 1.00 84.56 563 ALA A O 1
ATOM 4549 N N . GLU A 1 564 ? 8.144 5.507 -27.916 1.00 84.00 564 GLU A N 1
ATOM 4550 C CA . GLU A 1 564 ? 7.320 4.435 -27.333 1.00 84.00 564 GLU A CA 1
ATOM 4551 C C . GLU A 1 564 ? 7.745 3.017 -27.765 1.00 84.00 564 GLU A C 1
ATOM 4553 O O . GLU A 1 564 ? 7.120 2.029 -27.377 1.00 84.00 564 GLU A O 1
ATOM 4558 N N . THR A 1 565 ? 8.795 2.895 -28.579 1.00 85.62 565 THR A N 1
ATOM 4559 C CA . THR A 1 565 ? 9.283 1.614 -29.111 1.00 85.62 565 THR A CA 1
ATOM 4560 C C . THR A 1 565 ? 10.331 0.983 -28.194 1.00 85.62 565 THR A C 1
ATOM 4562 O O . THR A 1 565 ? 11.042 1.670 -27.459 1.00 85.62 565 THR A O 1
ATOM 4565 N N . SER A 1 566 ? 10.466 -0.343 -28.254 1.00 79.75 566 SER A N 1
ATOM 4566 C CA . SER A 1 566 ? 11.525 -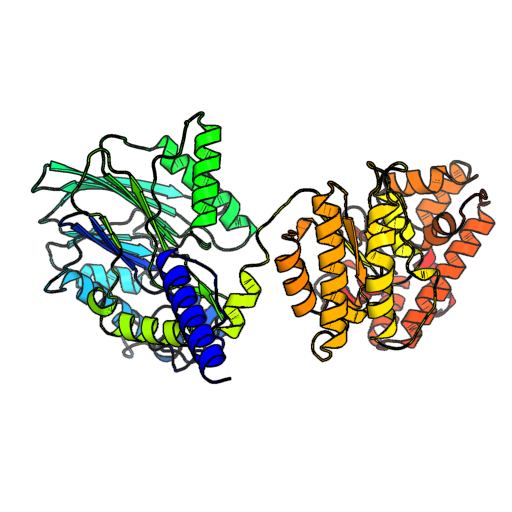1.080 -27.547 1.00 79.75 566 SER A CA 1
ATOM 4567 C C . SER A 1 566 ? 12.934 -0.690 -28.008 1.00 79.75 566 SER A C 1
ATOM 4569 O O . SER A 1 566 ? 13.884 -0.728 -27.231 1.00 79.75 566 SER A O 1
ATOM 4571 N N . GLU A 1 567 ? 13.055 -0.281 -29.266 1.00 83.50 567 GLU A N 1
ATOM 4572 C CA . GLU A 1 567 ? 14.269 0.114 -29.969 1.00 83.50 567 GLU A CA 1
ATOM 4573 C C . GLU A 1 567 ? 14.805 1.458 -29.462 1.00 83.50 567 GLU A C 1
ATOM 4575 O O . GLU A 1 567 ? 15.999 1.734 -29.562 1.00 83.50 567 GLU A O 1
ATOM 4580 N N . PHE A 1 568 ? 13.944 2.285 -28.865 1.00 84.88 568 PHE A N 1
ATOM 4581 C CA . PHE A 1 568 ? 14.318 3.605 -28.371 1.00 84.88 568 PHE A CA 1
ATOM 4582 C C . PHE A 1 568 ? 15.386 3.568 -27.289 1.00 84.88 568 PHE A C 1
ATOM 4584 O O . PHE A 1 568 ? 16.297 4.392 -27.299 1.00 84.88 568 PHE A O 1
ATOM 4591 N N . GLY A 1 569 ? 15.303 2.590 -26.382 1.00 77.38 569 GLY A N 1
ATOM 4592 C CA . GLY A 1 569 ? 16.319 2.384 -25.352 1.00 77.38 569 GLY A CA 1
ATOM 4593 C C . GLY A 1 569 ? 17.702 2.180 -25.968 1.00 77.38 569 GLY A C 1
ATOM 4594 O O . GLY A 1 569 ? 18.640 2.880 -25.596 1.00 77.38 569 GLY A O 1
ATOM 4595 N N . TYR A 1 570 ? 17.791 1.316 -26.982 1.00 81.19 570 TYR A N 1
ATOM 4596 C CA . TYR A 1 570 ? 19.029 1.040 -27.714 1.00 81.19 570 TYR A CA 1
ATOM 4597 C C . TYR A 1 570 ? 19.538 2.262 -28.488 1.00 81.19 570 TYR A C 1
ATOM 4599 O O . TYR A 1 570 ? 20.737 2.524 -28.526 1.00 81.19 570 TYR A O 1
ATOM 4607 N N . LEU A 1 571 ? 18.638 3.062 -29.070 1.00 84.06 571 LEU A N 1
ATOM 4608 C CA . LEU A 1 571 ? 19.019 4.298 -29.757 1.00 84.06 571 LEU A CA 1
ATOM 4609 C C . LEU A 1 571 ? 19.603 5.335 -28.793 1.00 84.06 571 LEU A C 1
ATOM 4611 O O . LEU A 1 571 ? 20.622 5.948 -29.111 1.00 84.06 571 LEU A O 1
ATOM 4615 N N . LEU A 1 572 ? 18.998 5.516 -27.616 1.00 81.19 572 LEU A N 1
ATOM 4616 C CA . LEU A 1 572 ? 19.538 6.390 -26.571 1.00 81.19 572 LEU A CA 1
ATOM 4617 C C . LEU A 1 572 ? 20.910 5.911 -26.089 1.00 81.19 572 LEU A C 1
ATOM 4619 O O . LEU A 1 572 ? 21.799 6.723 -25.848 1.00 81.19 572 LEU A O 1
ATOM 4623 N N . GLU A 1 573 ? 21.098 4.597 -26.007 1.00 75.31 573 GLU A N 1
ATOM 4624 C CA . GLU A 1 573 ? 22.353 3.975 -25.585 1.00 75.31 573 GLU A CA 1
ATOM 4625 C C . GLU A 1 573 ? 23.506 4.209 -26.569 1.00 75.31 573 GLU A C 1
ATOM 4627 O O . GLU A 1 573 ? 24.660 4.276 -26.148 1.00 75.31 573 GLU A O 1
ATOM 4632 N N . THR A 1 574 ? 23.215 4.451 -27.852 1.00 83.56 574 THR A N 1
ATOM 4633 C CA . THR A 1 574 ? 24.250 4.854 -28.824 1.00 83.56 574 THR A CA 1
ATOM 4634 C C . THR A 1 574 ? 24.849 6.227 -28.528 1.00 83.56 574 THR A C 1
ATOM 4636 O O . THR A 1 574 ? 25.924 6.554 -29.028 1.00 83.56 574 THR A O 1
ATOM 4639 N N . GLY A 1 575 ? 24.135 7.074 -27.777 1.00 80.69 575 GLY A N 1
ATOM 4640 C CA . GLY A 1 575 ? 24.544 8.452 -27.533 1.00 80.69 575 GLY A CA 1
ATOM 4641 C C . GLY A 1 575 ? 24.401 9.396 -28.737 1.00 80.69 575 GLY A C 1
ATOM 4642 O O . GLY A 1 575 ? 24.644 10.602 -28.621 1.00 80.69 575 GLY A O 1
ATOM 4643 N N . PHE A 1 576 ? 23.971 8.873 -29.890 1.00 88.88 576 PHE A N 1
ATOM 4644 C CA . PHE A 1 576 ? 23.761 9.625 -31.129 1.00 88.88 576 PHE A CA 1
ATOM 4645 C C . PHE A 1 576 ? 22.423 10.356 -31.193 1.00 88.88 576 PHE A C 1
ATOM 4647 O O . PHE A 1 576 ? 22.256 11.262 -32.013 1.00 88.88 576 PHE A O 1
ATOM 4654 N N . ILE A 1 577 ? 21.505 10.005 -30.295 1.00 88.31 577 ILE A N 1
ATOM 4655 C CA . ILE A 1 577 ? 20.282 10.750 -30.013 1.00 88.31 577 ILE A CA 1
ATOM 4656 C C . ILE A 1 577 ? 20.141 10.980 -28.502 1.00 88.31 577 ILE A C 1
ATOM 4658 O O . ILE A 1 577 ? 20.758 10.281 -27.701 1.00 88.31 577 ILE A O 1
ATOM 4662 N N . GLY A 1 578 ? 19.345 11.971 -28.104 1.00 85.69 578 GLY A N 1
ATOM 4663 C CA . GLY A 1 578 ? 19.079 12.281 -26.697 1.00 85.69 578 GLY A CA 1
ATOM 4664 C C . GLY A 1 578 ? 18.066 13.408 -26.534 1.00 85.69 578 GLY A C 1
ATOM 4665 O O . GLY A 1 578 ? 17.581 13.953 -27.526 1.00 85.69 578 GLY A O 1
ATOM 4666 N N . SER A 1 579 ? 17.698 13.733 -25.293 1.00 83.38 579 SER A N 1
ATOM 4667 C CA . SER A 1 579 ? 16.699 14.769 -24.990 1.00 83.38 579 SER A CA 1
ATOM 4668 C C . SER A 1 579 ? 17.373 16.065 -24.571 1.00 83.38 579 SER A C 1
ATOM 4670 O O . SER A 1 579 ? 18.149 16.066 -23.621 1.00 83.38 579 SER A O 1
ATOM 4672 N N . LYS A 1 580 ? 17.033 17.179 -25.228 1.00 81.88 580 LYS A N 1
ATOM 4673 C CA . LYS A 1 580 ? 17.390 18.533 -24.784 1.00 81.88 580 LYS A CA 1
ATOM 4674 C C . LYS A 1 580 ? 16.117 19.333 -24.549 1.00 81.88 580 LYS A C 1
ATOM 4676 O O . LYS A 1 580 ? 15.315 19.500 -25.467 1.00 81.88 580 LYS A O 1
ATOM 4681 N N . ASN A 1 581 ? 15.939 19.848 -23.331 1.00 80.56 581 ASN A N 1
ATOM 4682 C CA . ASN A 1 581 ? 14.748 20.606 -22.924 1.00 80.56 581 ASN A CA 1
ATOM 4683 C C . ASN A 1 581 ? 13.432 19.852 -23.218 1.00 80.56 581 ASN A C 1
ATOM 4685 O O . ASN A 1 581 ? 12.460 20.441 -23.689 1.00 80.56 581 ASN A O 1
ATOM 4689 N N . GLY A 1 582 ? 13.425 18.533 -22.994 1.00 80.69 582 GLY A N 1
ATOM 4690 C CA . GLY A 1 582 ? 12.260 17.674 -23.222 1.00 80.69 582 GLY A CA 1
ATOM 4691 C C . GLY A 1 582 ? 11.962 17.350 -24.690 1.00 80.69 582 GLY A C 1
ATOM 4692 O O . GLY A 1 582 ? 10.893 16.824 -24.973 1.00 80.69 582 GLY A O 1
ATOM 4693 N N . THR A 1 583 ? 12.864 17.675 -25.623 1.00 84.88 583 THR A N 1
ATOM 4694 C CA . THR A 1 583 ? 12.733 17.334 -27.050 1.00 84.88 583 THR A CA 1
ATOM 4695 C C . THR A 1 583 ? 13.837 16.374 -27.472 1.00 84.88 583 THR A C 1
ATOM 4697 O O . THR A 1 583 ? 15.014 16.652 -27.226 1.00 84.88 583 THR A O 1
ATOM 4700 N N . TRP A 1 584 ? 13.478 15.288 -28.157 1.00 88.31 584 TRP A N 1
ATOM 4701 C CA . TRP A 1 584 ? 14.444 14.328 -28.682 1.00 88.31 584 TRP A CA 1
ATOM 4702 C C . TRP A 1 584 ? 15.121 14.858 -29.944 1.00 88.31 584 TRP A C 1
ATOM 4704 O O . TRP A 1 584 ? 14.469 15.306 -30.887 1.00 88.31 584 TRP A O 1
ATOM 4714 N N . ILE A 1 585 ? 16.451 14.836 -29.967 1.00 90.88 585 ILE A N 1
ATOM 4715 C CA . ILE A 1 585 ? 17.243 15.402 -31.057 1.00 90.88 585 ILE A CA 1
ATOM 4716 C C . ILE A 1 585 ? 18.414 14.491 -31.433 1.00 90.88 585 ILE A C 1
ATOM 4718 O O . ILE A 1 585 ? 18.982 13.797 -30.594 1.00 90.88 585 ILE A O 1
ATOM 4722 N N . MET A 1 586 ? 18.799 14.558 -32.710 1.00 93.12 586 MET A N 1
ATOM 4723 C CA . MET A 1 586 ? 20.084 14.086 -33.222 1.00 93.12 586 MET A CA 1
ATOM 4724 C C . MET A 1 586 ? 20.964 15.317 -33.494 1.00 93.12 586 MET A C 1
ATOM 4726 O O . MET A 1 586 ? 20.587 16.146 -34.331 1.00 93.12 586 MET A O 1
ATOM 4730 N N . PRO A 1 587 ? 22.111 15.469 -32.814 1.00 92.44 587 PRO A N 1
ATOM 4731 C CA . PRO A 1 587 ? 23.064 16.546 -33.062 1.00 92.44 587 PRO A CA 1
ATOM 4732 C C . PRO A 1 587 ? 23.459 16.655 -34.540 1.00 92.44 587 PRO A C 1
ATOM 4734 O O . PRO A 1 587 ? 23.667 15.649 -35.222 1.00 92.44 587 PRO A O 1
ATOM 4737 N N . GLN A 1 588 ? 23.601 17.884 -35.044 1.00 92.38 588 GLN A N 1
ATOM 4738 C CA . GLN A 1 588 ? 23.867 18.119 -36.468 1.00 92.38 588 GLN A CA 1
ATOM 4739 C C . GLN A 1 588 ? 25.205 17.515 -36.913 1.00 92.38 588 GLN A C 1
ATOM 4741 O O . GLN A 1 588 ? 25.307 17.014 -38.032 1.00 92.38 588 GLN A O 1
ATOM 4746 N N . VAL A 1 589 ? 26.219 17.532 -36.045 1.00 89.69 589 VAL A N 1
ATOM 4747 C CA . VAL A 1 589 ? 27.511 16.890 -36.321 1.00 89.69 589 VAL A CA 1
ATOM 4748 C C . VAL A 1 589 ? 27.368 15.379 -36.528 1.00 89.69 589 VAL A C 1
ATOM 4750 O O . VAL A 1 589 ? 27.921 14.840 -37.483 1.00 89.69 589 VAL A O 1
ATOM 4753 N N . ILE A 1 590 ? 26.558 14.713 -35.704 1.00 91.12 590 ILE A N 1
ATOM 4754 C CA . ILE A 1 590 ? 26.314 13.269 -35.783 1.00 91.12 590 ILE A CA 1
ATOM 4755 C C . ILE A 1 590 ? 25.538 12.946 -37.056 1.00 91.12 590 ILE A C 1
ATOM 4757 O O . ILE A 1 590 ? 25.922 12.056 -37.807 1.00 91.12 590 ILE A O 1
ATOM 4761 N N . ARG A 1 591 ? 24.508 13.740 -37.368 1.00 94.00 591 ARG A N 1
ATOM 4762 C CA . ARG A 1 591 ? 23.781 13.633 -38.637 1.00 94.00 591 ARG A CA 1
ATOM 4763 C C . ARG A 1 591 ? 24.719 13.738 -39.841 1.00 94.00 591 ARG A C 1
ATOM 4765 O O . ARG A 1 591 ? 24.664 12.895 -40.729 1.00 94.00 591 ARG A O 1
ATOM 4772 N N . ASN A 1 592 ? 25.580 14.755 -39.876 1.00 92.81 592 ASN A N 1
ATOM 4773 C CA . ASN A 1 592 ? 26.524 14.950 -40.980 1.00 92.81 592 ASN A CA 1
ATOM 4774 C C . ASN A 1 592 ? 27.505 13.779 -41.102 1.00 92.81 592 ASN A C 1
ATOM 4776 O O . ASN A 1 592 ? 27.806 13.344 -42.213 1.00 92.81 592 ASN A O 1
ATOM 4780 N N . PHE A 1 593 ? 27.988 13.273 -39.968 1.00 93.00 593 PHE A N 1
ATOM 4781 C CA . PHE A 1 593 ? 28.857 12.108 -39.919 1.00 93.00 593 PHE A CA 1
ATOM 4782 C C . PHE A 1 593 ? 28.171 10.877 -40.527 1.00 93.00 593 PHE A C 1
ATOM 4784 O O . PHE A 1 593 ? 28.701 10.306 -41.478 1.00 93.00 593 PHE A O 1
ATOM 4791 N N . LEU A 1 594 ? 26.961 10.533 -40.067 1.00 92.31 594 LEU A N 1
ATOM 4792 C CA . LEU A 1 594 ? 26.205 9.373 -40.553 1.00 92.31 594 LEU A CA 1
ATOM 4793 C C . LEU A 1 594 ? 25.928 9.441 -42.059 1.00 92.31 594 LEU A C 1
ATOM 4795 O O . LEU A 1 594 ? 26.145 8.455 -42.757 1.00 92.31 594 LEU A O 1
ATOM 4799 N N . LEU A 1 595 ? 25.544 10.614 -42.570 1.00 93.12 595 LEU A N 1
ATOM 4800 C CA . LEU A 1 595 ? 25.332 10.844 -44.006 1.00 93.12 595 LEU A CA 1
ATOM 4801 C C . LEU A 1 595 ? 26.628 10.773 -44.828 1.00 93.12 595 LEU A C 1
ATOM 4803 O O . LEU A 1 595 ? 26.590 10.561 -46.034 1.00 93.12 595 LEU A O 1
ATOM 4807 N N . THR A 1 596 ? 27.789 10.982 -44.205 1.00 92.81 596 THR A N 1
ATOM 4808 C CA . THR A 1 596 ? 29.082 10.885 -44.898 1.00 92.81 596 THR A CA 1
ATOM 4809 C C . THR A 1 596 ? 29.502 9.430 -45.073 1.00 92.81 596 THR A C 1
ATOM 4811 O O . THR A 1 596 ? 30.019 9.059 -46.127 1.00 92.81 596 THR A O 1
ATOM 4814 N N . ILE A 1 597 ? 29.286 8.601 -44.050 1.00 89.62 597 ILE A N 1
ATOM 4815 C CA . ILE A 1 597 ? 29.646 7.178 -44.084 1.00 89.62 597 ILE A CA 1
ATOM 4816 C C . ILE A 1 597 ? 28.572 6.308 -44.758 1.00 89.62 597 ILE A C 1
ATOM 4818 O O . ILE A 1 597 ? 28.901 5.238 -45.267 1.00 89.62 597 ILE A O 1
ATOM 4822 N N . ASN A 1 598 ? 27.323 6.786 -44.816 1.00 85.50 598 ASN A N 1
ATOM 4823 C CA . ASN A 1 598 ? 26.182 6.158 -45.487 1.00 85.50 598 ASN A CA 1
ATOM 4824 C C . ASN A 1 598 ? 25.444 7.202 -46.357 1.00 85.50 598 ASN A C 1
ATOM 4826 O O . ASN A 1 598 ? 24.456 7.776 -45.900 1.00 85.50 598 ASN A O 1
ATOM 4830 N N . PRO A 1 599 ? 25.960 7.509 -47.561 1.00 72.31 599 PRO A N 1
ATOM 4831 C CA . PRO A 1 599 ? 25.448 8.582 -48.418 1.00 72.31 599 PRO A CA 1
ATOM 4832 C C . PRO A 1 599 ? 24.119 8.294 -49.124 1.00 72.31 599 PRO A C 1
ATOM 4834 O O . PRO A 1 599 ? 23.848 7.114 -49.453 1.00 72.31 599 PRO A O 1
#

Nearest PDB structures (foldseek):
  5inm-assembly2_B  TM=6.795E-01  e=3.268E-08  Mus musculus
  4fpv-assembly1_A  TM=6.804E-01  e=4.634E-08  Danio rerio
  5j3p-assembly1_A  TM=7.003E-01  e=1.389E-07  Homo sapiens
  5ino-assembly1_B  TM=7.039E-01  e=2.656E-07  Homo sapiens
  5inn-assembly3_C  TM=7.153E-01  e=2.656E-07  Mus musculus

Secondary structure (DSSP, 8-state):
-HHHHHHHHHHHHHHHHHHHHTT----EE----GGG--SSSSBPPEEEEETTEEEEEEE---GGGHHHHHTTTTS-TTSHHHHS-SBSSSS-SSBHHHHHHHHHHHHHHH-SSS--SEEEEES--HHHHHHHHHHS-TTEEEE-S-TT-GGG--EEEEETTTEEEEEEEEEE-SS-TTSEEEEEEEEETTT--EEEEEEEE---SHHHHHHHHHHHHHHHHHT--TTSEEEEEEE-SS-HHHHHHHHHHHHHHTT-SS-SPEEE--SS--EE-TTSEEE--EEEEEE-SS--S-EEE---GGGG-HHHHHHHHHHHHHHT-HHHHHHHTT-----SSEEEEE--SSHHHHHHHHHHS-TTTEEEE-GGGS----STHHHHHHHHHHHHHHHHS--TT-EEEEE--GGGGGTTT-HHHHHHHHHHHHHHHHHHHTT-EEEEEE-HHHHT-HHHHHHHHHHH---GGGEE---PPPHHHHHHHHHTS---HHHHHHHHHHHTT-GGGGHHHHH-SSPPPPHHHHHHHHHHHHHHHHHHHHHHS-HHHHHHHHHHHTTSS-GGGGTTSTHHHHHHHTSSSEEETTEEE--HHHHHHHHHH--

Solvent-accessible surface area (backbone atoms only — not comparable to full-atom values): 32798 Å² total; per-residue (Å²): 107,74,70,55,55,52,50,52,52,52,52,52,56,50,49,55,52,50,48,64,75,64,64,69,69,75,63,44,75,63,48,76,43,12,71,72,38,72,41,56,34,68,40,53,72,45,42,39,30,55,49,94,45,29,34,37,41,32,51,49,57,29,76,88,58,44,63,52,36,72,70,35,43,31,20,40,44,62,7,36,43,60,68,26,65,41,58,68,45,100,80,50,85,44,25,47,21,48,50,53,48,50,52,44,53,51,46,29,54,64,30,91,89,56,39,35,44,30,40,40,39,26,28,35,36,64,62,53,49,57,49,45,69,73,69,52,57,91,53,48,47,79,48,57,89,45,86,91,59,32,85,51,20,57,38,41,36,34,36,51,88,48,36,45,84,76,48,78,47,71,52,56,36,89,90,45,64,78,34,45,36,40,38,42,33,33,31,34,65,91,79,64,49,42,38,34,46,32,38,31,54,43,45,63,62,83,68,51,24,55,57,41,44,37,54,49,30,39,50,53,60,76,68,56,59,77,84,28,37,36,37,41,35,34,38,51,69,40,51,62,65,60,53,53,49,28,29,42,54,35,18,55,76,69,74,39,99,61,54,77,62,43,80,51,74,68,88,59,64,24,32,52,38,70,79,13,21,40,28,41,25,64,45,41,31,38,33,66,67,57,95,67,61,66,75,45,59,55,80,57,44,53,75,61,31,69,58,49,33,55,53,52,51,57,56,54,70,56,70,77,45,74,82,58,65,71,66,63,77,78,33,90,78,78,81,92,47,71,39,35,37,47,42,60,88,66,54,47,50,53,32,51,51,67,48,72,46,59,88,81,37,73,47,82,52,65,65,76,82,67,66,98,67,88,68,67,64,63,58,43,50,47,49,64,72,40,47,63,54,61,69,69,75,60,64,95,72,49,29,42,40,47,60,80,37,62,57,31,51,49,48,91,80,33,72,63,47,44,51,42,53,51,51,53,51,53,49,50,52,54,41,45,75,70,70,26,38,39,35,39,37,33,26,62,52,28,74,78,19,60,68,47,54,49,54,49,32,51,60,55,60,58,55,79,86,33,48,47,66,80,68,33,48,48,78,64,34,51,48,57,62,54,65,68,40,68,57,51,72,69,55,45,54,51,48,48,65,34,30,56,33,42,55,54,49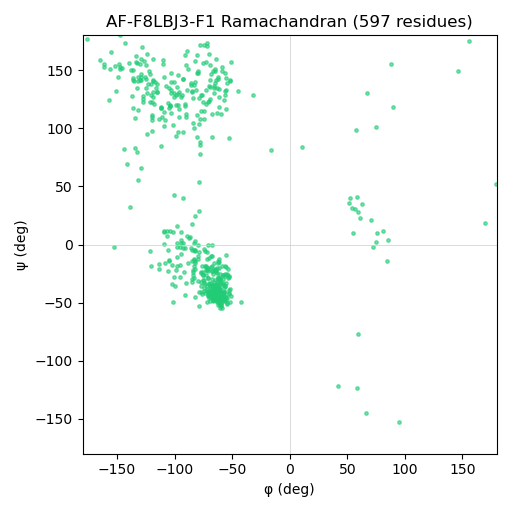,45,19,47,66,54,71,47,89,83,70,67,43,52,69,66,57,42,51,52,38,16,48,51,44,51,53,50,53,48,53,59,50,70,72,72,63,66,74,64,61,60,52,52,54,46,34,43,51,72,64,77,40,65,64,74,78,35,69,85,42,84,63,35,62,59,46,46,70,67,60,60,34,44,44,50,97,90,40,70,45,62,26,51,51,55,31,53,49,48,44,67,81,57,113

Foldseek 3Di:
DVVVVVVVVVVLVVVVVVCLVVQPQDWFFLAQCAQLAAALDLFFKWWKDFDLAIEIEEALDAPVNCVLVCVCLLNHHNYCNNVQQDAPDPPHPDTSSLVRSLVLLVCCCVPPPRRHQKYWYWNQYLSSLVVNVVPPDPQKDKDDPCNPQCNGDTIMIGGNVFWDWDDKDKAAFPLGRSWIKIWTWIQGPVPRAIEIEIETAQDADDVRLLRRLLVVLLVCVVPPDLRHKYKYWYQSNAAVVSSLVSNQVSCVVVVHPGRQKDWARGSAQGGRDSNNIRGNRTTMIIHDNDPTPDIHMDPQSCSSNPSSNSNRVSRVVRVPPSVPVVVQVQQPDDDDFEFEEEEADDLLVLLVCLLPDPPQADDEPPPPPDDPDDDQDVVLVVLVVCLVVVLPVDDLRYEYEAEDALLLLCVVPDPSSVSSLVSVLVSVVSQVVSVHHYYYYHYPSNPPNVVSCVCNCRRVVDDPVSYPYDAFDAPSSLCSLCVQAPDDPVLSVVLCLQCVRQSLLSSQSSPDPDDHDDSVRSNVSSVVSLVVLCVVLVPPDDPVLLVVLLCVLVVVDDLVVCPPPPSNVVNVNSSQWHDYPNDIDGRNNNSVVSVVVVD